Protein AF-A0A3M8PY92-F1 (afdb_monomer_lite)

Secondary structure (DSSP, 8-state):
-------HHHHHHHHHHHHHHHHHHHHS-TT-STTHHHHHHHHHHS---TTSHHHHTHHHHTT---TT-----B--TT-S--B--GGGPPPHHHHHHHHHHHHHHHHHHHHHHHTHHHHHHHHHHTT----HHHHHHHHHHHHHHTTSHHHHHHTTSSSHHHHHHHHHHHHHHTTT-HHHHHHHHHHHHHH-HHHHHHHHHHHHHHHHHHHHHHH-HHHHHHHHHHHHHHHHHHHHHHHHHHHT-GGG-HHHHHHHHHHHHHHHSTTTTSSS-GGGHHHHHHHHHHH--TT----HHHHHHHHHHHHHHHHHHHHH--HHHHHHHHHHHHHHHHHHHHSTTT--GGGTGGGHHHHHHHHHTTS-HHHHHHHHHHHHHHHHHHHHHTT-

Foldseek 3Di:
DPDQAWDPVLVVLLVLLLVLLLLCLFQPFAQLAVPLVPFLCCLQPNDDDPPQLSNVLNVLSVVDDRPPQHWFWADDPPDLFTAGEPSRGDDPSVSVSLSVSLCVLCVVLSCCSTRVVVVQVVCVVVVVDDDSVVLVLLNLLSSLLCLQQLNSVLSRDSGLLVSLLSLLLVCSNSPPPVVSNVVSLVVSCVSPVVLSVLSVVLSVLLVVLLVQLVVDPVSSVVVLVVLLVVLQVCQVVVLVVQCPPPPPDPVSNVVSVVLVVVVVVPPQPPPDDLVCLLVVQVQVLRPAGSSGNHLVVLSVVVVVVLVVLVVVLVVVSDSLLCSLNVSLSSSLSSVCSNRVRPRHNSSSSSSSSSNSSSVCVPDPSVVSNVSSSVSSVSSSVSSVVSND

pLDDT: mean 86.61, std 11.89, range [45.62, 98.31]

Organism: NCBI:txid1053647

Structure (mmCIF, N/CA/C/O backbone):
data_AF-A0A3M8PY92-F1
#
_entry.id   AF-A0A3M8PY92-F1
#
loop_
_atom_site.group_PDB
_atom_site.id
_atom_site.type_symbol
_atom_site.label_atom_id
_atom_site.label_alt_id
_atom_site.label_comp_id
_atom_site.label_asym_id
_atom_site.label_entity_id
_atom_site.label_seq_id
_atom_site.pdbx_PDB_ins_code
_atom_site.Cartn_x
_atom_site.Cartn_y
_atom_site.Cartn_z
_atom_site.occupancy
_atom_site.B_iso_or_equiv
_atom_site.auth_seq_id
_atom_site.auth_comp_id
_atom_site.auth_asym_id
_atom_site.auth_atom_id
_atom_site.pdbx_PDB_model_num
ATOM 1 N N . MET A 1 1 ? 11.539 -15.890 31.628 1.00 45.62 1 MET A N 1
ATOM 2 C CA . MET A 1 1 ? 11.883 -16.260 30.237 1.00 45.62 1 MET A CA 1
ATOM 3 C C . MET A 1 1 ? 10.603 -16.405 29.425 1.00 45.62 1 MET A C 1
ATOM 5 O O . MET A 1 1 ? 9.947 -17.436 29.485 1.00 45.62 1 MET A O 1
ATOM 9 N N . THR A 1 2 ? 10.186 -15.357 28.721 1.00 51.69 2 THR A N 1
ATOM 10 C CA . THR A 1 2 ? 9.092 -15.435 27.745 1.00 51.69 2 THR A CA 1
ATOM 11 C C . THR A 1 2 ? 9.644 -16.087 26.481 1.00 51.69 2 THR A C 1
ATOM 13 O O . THR A 1 2 ? 10.446 -15.493 25.770 1.00 51.69 2 THR A O 1
ATOM 16 N N . SER A 1 3 ? 9.276 -17.344 26.228 1.00 53.19 3 SER A N 1
ATOM 17 C CA . SER A 1 3 ? 9.712 -18.077 25.035 1.00 53.19 3 SER A CA 1
ATOM 18 C C . SER A 1 3 ? 9.376 -17.281 23.768 1.00 53.19 3 SER A C 1
ATOM 20 O O . SER A 1 3 ? 8.223 -16.856 23.622 1.00 53.19 3 SER A O 1
ATOM 22 N N . PHE A 1 4 ? 10.344 -17.127 22.858 1.00 66.50 4 PHE A N 1
ATOM 23 C CA . PHE A 1 4 ? 10.157 -16.640 21.487 1.00 66.50 4 PHE A CA 1
ATOM 24 C C . PHE A 1 4 ? 9.189 -17.567 20.734 1.00 66.50 4 PHE A C 1
ATOM 26 O O . PHE A 1 4 ? 9.592 -18.451 19.985 1.00 66.50 4 PHE A O 1
ATOM 33 N N . ARG A 1 5 ? 7.884 -17.426 20.979 1.00 82.12 5 ARG A N 1
ATOM 34 C CA . ARG A 1 5 ? 6.862 -18.208 20.280 1.00 82.12 5 ARG A CA 1
ATOM 35 C C . ARG A 1 5 ? 6.605 -17.575 18.927 1.00 82.12 5 ARG A C 1
ATOM 37 O O . ARG A 1 5 ? 6.079 -16.460 18.863 1.00 82.12 5 ARG A O 1
ATOM 44 N N . LEU A 1 6 ? 6.956 -18.324 17.888 1.00 89.69 6 LEU A N 1
ATOM 45 C CA . LEU A 1 6 ? 6.632 -18.024 16.501 1.00 89.69 6 LEU A CA 1
ATOM 46 C C . LEU A 1 6 ? 5.113 -17.951 16.323 1.00 89.69 6 LEU A C 1
ATOM 48 O O . LEU A 1 6 ? 4.362 -18.757 16.881 1.00 89.69 6 LEU A O 1
ATOM 52 N N . SER A 1 7 ? 4.651 -16.978 15.544 1.00 92.25 7 SER A N 1
ATOM 53 C CA . SER A 1 7 ? 3.248 -16.905 15.152 1.00 92.25 7 SER A CA 1
ATOM 54 C C . SER A 1 7 ? 2.943 -17.900 14.042 1.00 92.25 7 SER A C 1
ATOM 56 O O . SER A 1 7 ? 3.476 -17.770 12.946 1.00 92.25 7 SER A O 1
ATOM 58 N N . TYR A 1 8 ? 2.018 -18.830 14.284 1.00 94.06 8 TYR A N 1
ATOM 59 C CA . TYR A 1 8 ? 1.548 -19.757 13.251 1.00 94.06 8 TYR A CA 1
ATOM 60 C C . TYR A 1 8 ? 0.959 -19.025 12.033 1.00 94.06 8 TYR A C 1
ATOM 62 O O . TYR A 1 8 ? 1.361 -19.273 10.901 1.00 94.06 8 TYR A O 1
ATOM 70 N N . PHE A 1 9 ? 0.061 -18.059 12.264 1.00 95.44 9 PHE A N 1
ATOM 71 C CA . PHE A 1 9 ? -0.499 -17.244 11.180 1.00 95.44 9 PHE A CA 1
ATOM 72 C C . PHE A 1 9 ? 0.582 -16.403 10.489 1.00 95.44 9 PHE A C 1
ATOM 74 O O . PHE A 1 9 ? 0.592 -16.299 9.268 1.00 95.44 9 PHE A O 1
ATOM 81 N N . GLY A 1 10 ? 1.526 -15.851 11.261 1.00 95.62 10 GLY A N 1
ATOM 82 C CA . GLY A 1 10 ? 2.647 -15.099 10.702 1.00 95.62 10 GLY A CA 1
ATOM 83 C C . GLY A 1 10 ? 3.541 -15.940 9.787 1.00 95.62 10 GLY A C 1
ATOM 84 O O . GLY A 1 10 ? 3.936 -15.457 8.733 1.00 95.62 10 GLY A O 1
ATOM 85 N N . LEU A 1 11 ? 3.799 -17.203 10.141 1.00 96.69 11 LEU A N 1
ATOM 86 C CA . LEU A 1 11 ? 4.545 -18.140 9.298 1.00 96.69 11 LEU A CA 1
ATOM 87 C C . LEU A 1 11 ? 3.797 -18.464 8.000 1.00 96.69 11 LEU A C 1
ATOM 89 O O . LEU A 1 11 ? 4.408 -18.434 6.937 1.00 96.69 11 LEU A O 1
ATOM 93 N N . ILE A 1 12 ? 2.483 -18.715 8.065 1.00 97.50 12 ILE A N 1
ATOM 94 C CA . ILE A 1 12 ? 1.667 -18.949 6.860 1.00 97.50 12 ILE A CA 1
ATOM 95 C C . ILE A 1 12 ? 1.778 -17.762 5.903 1.00 97.50 12 ILE A C 1
ATOM 97 O O . ILE A 1 12 ? 2.044 -17.952 4.717 1.00 97.50 12 ILE A O 1
ATOM 101 N N . VAL A 1 13 ? 1.602 -16.541 6.416 1.00 97.00 13 VAL A N 1
ATOM 102 C CA . VAL A 1 13 ? 1.700 -15.327 5.600 1.00 97.00 13 VAL A CA 1
ATOM 103 C C . VAL A 1 13 ? 3.110 -15.152 5.043 1.00 97.00 13 VAL A C 1
ATOM 105 O O . VAL A 1 13 ? 3.241 -14.859 3.863 1.00 97.00 13 VAL A O 1
ATOM 108 N N . PHE A 1 14 ? 4.153 -15.379 5.845 1.00 97.00 14 PHE A N 1
ATOM 109 C CA . PHE A 1 14 ? 5.548 -15.291 5.409 1.00 97.00 14 PHE A CA 1
ATOM 110 C C . PHE A 1 14 ? 5.856 -16.227 4.234 1.00 97.00 14 PHE A C 1
ATOM 112 O O . PHE A 1 14 ? 6.341 -15.772 3.200 1.00 97.00 14 PHE A O 1
ATOM 119 N N . PHE A 1 15 ? 5.533 -17.518 4.357 1.00 97.50 15 PHE A N 1
ATOM 120 C CA . PHE A 1 15 ? 5.784 -18.479 3.281 1.00 97.50 15 PHE A CA 1
ATOM 121 C C . PHE A 1 15 ? 4.930 -18.187 2.048 1.00 97.50 15 PHE A C 1
ATOM 123 O O . PHE A 1 15 ? 5.428 -18.257 0.927 1.00 97.50 15 PHE A O 1
ATOM 130 N N . SER A 1 16 ? 3.669 -17.796 2.248 1.00 97.69 16 SER A N 1
ATOM 131 C CA . SER A 1 16 ? 2.787 -17.410 1.142 1.00 97.69 16 SER A CA 1
ATOM 132 C C . SER A 1 16 ? 3.323 -16.182 0.414 1.00 97.69 16 SER A C 1
ATOM 134 O O . SER A 1 16 ? 3.368 -16.177 -0.808 1.00 97.69 16 SER A O 1
ATOM 136 N N . PHE A 1 17 ? 3.785 -15.167 1.146 1.00 97.31 17 PHE A N 1
ATOM 137 C CA . PHE A 1 17 ? 4.398 -13.973 0.578 1.00 97.31 17 PHE A CA 1
ATOM 138 C C . PHE A 1 17 ? 5.639 -14.317 -0.250 1.00 97.31 17 PHE A C 1
ATOM 140 O O . PHE A 1 17 ? 5.729 -13.871 -1.385 1.00 97.31 17 PHE A O 1
ATOM 147 N N . ILE A 1 18 ? 6.551 -15.149 0.267 1.00 97.19 18 ILE A N 1
ATOM 148 C CA . ILE A 1 18 ? 7.757 -15.568 -0.467 1.00 97.19 18 ILE A CA 1
ATOM 149 C C . ILE A 1 18 ? 7.396 -16.270 -1.779 1.00 97.19 18 ILE A C 1
ATOM 151 O O . ILE A 1 18 ? 7.941 -15.926 -2.826 1.00 97.19 18 ILE A O 1
ATOM 155 N N . ILE A 1 19 ? 6.463 -17.225 -1.732 1.00 97.31 19 ILE A N 1
ATOM 156 C CA . ILE A 1 19 ? 6.033 -17.976 -2.918 1.00 97.31 19 ILE A CA 1
ATOM 157 C C . ILE A 1 19 ? 5.375 -17.039 -3.934 1.00 97.31 19 ILE A C 1
ATOM 159 O O . ILE A 1 19 ? 5.733 -17.054 -5.110 1.00 97.31 19 ILE A O 1
ATOM 163 N N . LEU A 1 20 ? 4.438 -16.197 -3.487 1.00 97.12 20 LEU A N 1
ATOM 164 C CA . LEU A 1 20 ? 3.750 -15.247 -4.358 1.00 97.12 20 LEU A CA 1
ATOM 165 C C . LEU A 1 20 ? 4.719 -14.221 -4.948 1.00 97.12 20 LEU A C 1
ATOM 167 O O . LEU A 1 20 ? 4.597 -13.903 -6.124 1.00 97.12 20 LEU A O 1
ATOM 171 N N . LEU A 1 21 ? 5.690 -13.731 -4.175 1.00 95.81 21 LEU A N 1
ATOM 172 C CA . LEU A 1 21 ? 6.702 -12.793 -4.650 1.00 95.81 21 LEU A CA 1
ATOM 173 C C . LEU A 1 21 ? 7.591 -13.428 -5.724 1.00 95.81 21 LEU A C 1
ATOM 175 O O . LEU A 1 21 ? 7.843 -12.802 -6.745 1.00 95.81 21 LEU A O 1
ATOM 179 N N . LEU A 1 22 ? 8.034 -14.671 -5.531 1.00 95.12 22 LEU A N 1
ATOM 180 C CA . LEU A 1 22 ? 8.860 -15.365 -6.519 1.00 95.12 22 LEU A CA 1
ATOM 181 C C . LEU A 1 22 ? 8.096 -15.595 -7.830 1.00 95.12 22 LEU A C 1
ATOM 183 O O . LEU A 1 22 ? 8.614 -15.296 -8.901 1.00 95.12 22 LEU A O 1
ATOM 187 N N . ILE A 1 23 ? 6.842 -16.051 -7.751 1.00 95.44 23 ILE A N 1
ATOM 188 C CA . ILE A 1 23 ? 5.982 -16.209 -8.934 1.00 95.44 23 ILE A CA 1
ATOM 189 C C . ILE A 1 23 ? 5.737 -14.852 -9.609 1.00 95.44 23 ILE A C 1
ATOM 191 O O . ILE A 1 23 ? 5.757 -14.758 -10.836 1.00 95.44 23 ILE A O 1
ATOM 195 N N . SER A 1 24 ? 5.540 -13.789 -8.825 1.00 93.12 24 SER A N 1
ATOM 196 C CA . SER A 1 24 ? 5.271 -12.455 -9.360 1.00 93.12 24 SER A CA 1
ATOM 197 C C . SER A 1 24 ? 6.440 -11.900 -10.169 1.00 93.12 24 SER A C 1
ATOM 199 O O . SER A 1 24 ? 6.204 -11.289 -11.205 1.00 93.12 24 SER A O 1
ATOM 201 N N . ARG A 1 25 ? 7.689 -12.165 -9.758 1.00 90.94 25 ARG A N 1
ATOM 202 C CA . ARG A 1 25 ? 8.889 -11.778 -10.521 1.00 90.94 25 ARG A CA 1
ATOM 203 C C . ARG A 1 25 ? 8.971 -12.448 -11.886 1.00 90.94 25 ARG A C 1
ATOM 205 O O . ARG A 1 25 ? 9.387 -11.818 -12.844 1.00 90.94 25 ARG A O 1
ATOM 212 N N . VAL A 1 26 ? 8.540 -13.702 -11.981 1.00 91.31 26 VAL A N 1
ATOM 213 C CA . VAL A 1 26 ? 8.539 -14.435 -13.254 1.00 91.31 26 VAL A CA 1
ATOM 214 C C . VAL A 1 26 ? 7.429 -13.935 -14.182 1.00 91.31 26 VAL A C 1
ATOM 216 O O . VAL A 1 26 ? 7.607 -13.877 -15.397 1.00 91.31 26 VAL A O 1
ATOM 219 N N . LEU A 1 27 ? 6.256 -13.610 -13.628 1.00 91.69 27 LEU A N 1
ATOM 220 C CA . LEU A 1 27 ? 5.063 -13.335 -14.429 1.00 91.69 27 LEU A CA 1
ATOM 221 C C . LEU A 1 27 ? 4.854 -11.863 -14.770 1.00 91.69 27 LEU A C 1
ATOM 223 O O . LEU A 1 27 ? 4.317 -11.585 -15.847 1.00 91.69 27 LEU A O 1
ATOM 227 N N . PHE A 1 28 ? 5.231 -10.929 -13.895 1.00 90.81 28 PHE A N 1
ATOM 228 C CA . PHE A 1 28 ? 5.052 -9.508 -14.177 1.00 90.81 28 PHE A CA 1
ATOM 229 C C . PHE A 1 28 ? 5.907 -9.072 -15.372 1.00 90.81 28 PHE A C 1
ATOM 231 O O . PHE A 1 28 ? 7.023 -9.561 -15.536 1.00 90.81 28 PHE A O 1
ATOM 238 N N . PRO A 1 29 ? 5.372 -8.200 -16.245 1.00 87.19 29 PRO A N 1
ATOM 239 C CA . PRO A 1 29 ? 6.117 -7.724 -17.398 1.00 87.19 29 PRO A CA 1
ATOM 240 C C . PRO A 1 29 ? 7.288 -6.858 -16.923 1.00 87.19 29 PRO A C 1
ATOM 242 O O . PRO A 1 29 ? 7.084 -5.809 -16.308 1.00 87.19 29 PRO A O 1
ATOM 245 N N . PHE A 1 30 ? 8.509 -7.319 -17.191 1.00 85.12 30 PHE A N 1
ATOM 246 C CA . PHE A 1 30 ? 9.726 -6.571 -16.886 1.00 85.12 30 PHE A CA 1
ATOM 247 C C . PHE A 1 30 ? 9.728 -5.244 -17.624 1.00 85.12 30 PHE A C 1
ATOM 249 O O . PHE A 1 30 ? 9.292 -5.219 -18.763 1.00 85.12 30 PHE A O 1
ATOM 256 N N . ALA A 1 31 ? 10.243 -4.172 -17.027 1.00 80.62 31 ALA A N 1
ATOM 257 C CA . ALA A 1 31 ? 10.365 -2.853 -17.650 1.00 80.62 31 ALA A CA 1
ATOM 258 C C . ALA A 1 31 ? 9.065 -2.159 -18.114 1.00 80.62 31 ALA A C 1
ATOM 260 O O . ALA A 1 31 ? 9.106 -1.001 -18.524 1.00 80.62 31 ALA A O 1
ATOM 261 N N . ASP A 1 32 ? 7.898 -2.791 -17.968 1.00 80.00 32 ASP A N 1
ATOM 262 C CA . ASP A 1 32 ? 6.587 -2.131 -18.027 1.00 80.00 32 ASP A CA 1
ATOM 263 C C . ASP A 1 32 ? 6.194 -1.653 -16.620 1.00 80.00 32 ASP A C 1
ATOM 265 O O . ASP A 1 32 ? 5.142 -1.972 -16.064 1.00 80.00 32 ASP A O 1
ATOM 269 N N . GLU A 1 33 ? 7.109 -0.931 -15.981 1.00 81.44 33 GLU A N 1
ATOM 270 C CA . GLU A 1 33 ? 6.922 -0.361 -14.651 1.00 81.44 33 GLU A CA 1
ATOM 271 C C . GLU A 1 33 ? 6.684 1.146 -14.756 1.00 81.44 33 GLU A C 1
ATOM 273 O O . GLU A 1 33 ? 7.192 1.791 -15.679 1.00 81.44 33 GLU A O 1
ATOM 278 N N . PRO A 1 34 ? 5.902 1.747 -13.839 1.00 73.06 34 PRO A N 1
ATOM 279 C CA . PRO A 1 34 ? 5.572 3.162 -13.932 1.00 73.06 34 PRO A CA 1
ATOM 280 C C . PRO A 1 34 ? 6.832 4.031 -13.931 1.00 73.06 34 PRO A C 1
ATOM 282 O O . PRO A 1 34 ? 7.533 4.078 -12.925 1.00 73.06 34 PRO A O 1
ATOM 285 N N . ASP A 1 35 ? 7.056 4.760 -15.024 1.00 66.31 35 ASP A N 1
ATOM 286 C CA . ASP A 1 35 ? 8.213 5.633 -15.270 1.00 66.31 35 ASP A CA 1
ATOM 287 C C . ASP A 1 35 ? 9.575 4.905 -15.272 1.00 66.31 35 ASP A C 1
ATOM 289 O O . ASP A 1 35 ? 10.578 5.479 -14.846 1.00 66.31 35 ASP A O 1
ATOM 293 N N . TRP A 1 36 ? 9.627 3.657 -15.761 1.00 79.44 36 TRP A N 1
ATOM 294 C CA . TRP A 1 36 ? 10.853 2.842 -15.860 1.00 79.44 36 TRP A CA 1
ATOM 295 C C . TRP A 1 36 ? 12.076 3.627 -16.360 1.00 79.44 36 TRP A C 1
ATOM 297 O O . TRP A 1 36 ? 13.098 3.676 -15.679 1.00 79.44 36 TRP A O 1
ATOM 307 N N . ILE A 1 37 ? 11.930 4.323 -17.495 1.00 77.75 37 ILE A N 1
ATOM 308 C CA . ILE A 1 37 ? 13.004 5.087 -18.156 1.00 77.75 37 ILE A CA 1
ATOM 309 C C . ILE A 1 37 ? 13.586 6.175 -17.241 1.00 77.75 37 ILE A C 1
ATOM 311 O O . ILE A 1 37 ? 14.770 6.477 -17.322 1.00 77.75 37 ILE A O 1
ATOM 315 N N . ALA A 1 38 ? 12.774 6.761 -16.360 1.00 76.44 38 ALA A N 1
ATOM 316 C CA . ALA A 1 38 ? 13.228 7.803 -15.444 1.00 76.44 38 ALA A CA 1
ATOM 317 C C . ALA A 1 38 ? 13.755 7.235 -14.117 1.00 76.44 38 ALA A C 1
ATOM 319 O O . ALA A 1 38 ? 14.669 7.800 -13.527 1.00 76.44 38 ALA A O 1
ATOM 320 N N . ARG A 1 39 ? 13.171 6.140 -13.618 1.00 79.94 39 ARG A N 1
ATOM 321 C CA . ARG A 1 39 ? 13.396 5.656 -12.245 1.00 79.94 39 ARG A CA 1
ATOM 322 C C . ARG A 1 39 ? 14.474 4.602 -12.128 1.00 79.94 39 ARG A C 1
ATOM 324 O O . ARG A 1 39 ? 15.257 4.636 -11.184 1.00 79.94 39 ARG A O 1
ATOM 331 N N . ALA A 1 40 ? 14.512 3.673 -13.072 1.00 83.12 40 ALA A N 1
ATOM 332 C CA . ALA A 1 40 ? 15.460 2.579 -13.018 1.00 83.12 40 ALA A CA 1
ATOM 333 C C . ALA A 1 40 ? 16.919 3.094 -13.088 1.00 83.12 40 ALA A C 1
ATOM 335 O O . ALA A 1 40 ? 17.733 2.656 -12.272 1.00 83.12 40 ALA A O 1
ATOM 336 N N . PRO A 1 41 ? 17.247 4.115 -13.915 1.00 83.69 41 PRO A N 1
ATOM 337 C CA . PRO A 1 41 ? 18.565 4.751 -13.883 1.00 83.69 41 PRO A CA 1
ATOM 338 C C . PRO A 1 41 ? 18.893 5.465 -12.567 1.00 83.69 41 PRO A C 1
ATOM 340 O O . PRO A 1 41 ? 20.046 5.445 -12.155 1.00 83.69 41 PRO A O 1
ATOM 343 N N . LEU A 1 42 ? 17.913 6.069 -11.880 1.00 84.00 42 LEU A N 1
ATOM 344 C CA . LEU A 1 42 ? 18.145 6.695 -10.568 1.00 84.00 42 LEU A CA 1
ATOM 345 C C . LEU A 1 42 ? 18.533 5.652 -9.513 1.00 84.00 42 LEU A C 1
ATOM 347 O O . LEU A 1 42 ? 19.428 5.884 -8.709 1.00 84.00 42 LEU A O 1
ATOM 351 N N . VAL A 1 43 ? 17.921 4.466 -9.553 1.00 85.62 43 VAL A N 1
ATOM 352 C CA . VAL A 1 43 ? 18.303 3.366 -8.657 1.00 85.62 43 VAL A CA 1
ATOM 353 C C . VAL A 1 43 ? 19.703 2.838 -8.968 1.00 85.62 43 VAL A C 1
ATOM 355 O O . VAL A 1 43 ? 20.449 2.556 -8.036 1.00 85.62 43 VAL A O 1
ATOM 358 N N . LEU A 1 44 ? 20.071 2.706 -10.245 1.00 84.19 44 LEU A N 1
ATOM 359 C CA . LEU A 1 44 ? 21.377 2.159 -10.626 1.00 84.19 44 LEU A CA 1
ATOM 360 C C . LEU A 1 44 ? 22.535 3.144 -10.469 1.00 84.19 44 LEU A C 1
ATOM 362 O O . LEU A 1 44 ? 23.591 2.786 -9.959 1.00 84.19 44 LEU A O 1
ATOM 366 N N . PHE A 1 45 ? 22.346 4.370 -10.946 1.00 82.25 45 PHE A N 1
ATOM 367 C CA . PHE A 1 45 ? 23.419 5.347 -11.131 1.00 82.25 45 PHE A CA 1
ATOM 368 C C . PHE A 1 45 ? 23.277 6.571 -10.224 1.00 82.25 45 PHE A C 1
ATOM 370 O O . PHE A 1 45 ? 24.139 7.446 -10.244 1.00 82.25 45 PHE A O 1
ATOM 377 N N . GLY A 1 46 ? 22.184 6.665 -9.463 1.00 81.25 46 GLY A N 1
ATOM 378 C CA . GLY A 1 46 ? 21.967 7.746 -8.511 1.00 81.25 46 GLY A CA 1
ATOM 379 C C . GLY A 1 46 ? 22.814 7.604 -7.249 1.00 81.25 46 GLY A C 1
ATOM 380 O O . GLY A 1 46 ? 23.233 6.512 -6.857 1.00 81.25 46 GLY A O 1
ATOM 381 N N . ASP A 1 47 ? 23.033 8.736 -6.585 1.00 82.12 47 ASP A N 1
ATOM 382 C CA . ASP A 1 47 ? 23.705 8.778 -5.293 1.00 82.12 47 ASP A CA 1
ATOM 383 C C . ASP A 1 47 ? 22.744 8.351 -4.182 1.00 82.12 47 ASP A C 1
ATOM 385 O O . ASP A 1 47 ? 21.820 9.073 -3.803 1.00 82.12 47 ASP A O 1
ATOM 389 N N . HIS A 1 48 ? 23.000 7.174 -3.617 1.00 85.69 48 HIS A N 1
ATOM 390 C CA . HIS A 1 48 ? 22.206 6.625 -2.523 1.00 85.69 48 HIS A CA 1
ATOM 391 C C . HIS A 1 48 ? 22.847 6.902 -1.169 1.00 85.69 48 HIS A C 1
ATOM 393 O O . HIS A 1 48 ? 24.060 6.802 -0.983 1.00 85.69 48 HIS A O 1
ATOM 399 N N . SER A 1 49 ? 22.011 7.185 -0.173 1.00 85.12 49 SER A N 1
ATOM 400 C CA . SER A 1 49 ? 22.470 7.282 1.213 1.00 85.12 49 SER A CA 1
ATOM 401 C C . SER A 1 49 ? 22.987 5.931 1.732 1.00 85.12 49 SER A C 1
ATOM 403 O O . SER A 1 49 ? 22.476 4.880 1.357 1.00 85.12 49 SER A O 1
ATOM 405 N N . LEU A 1 50 ? 23.960 5.943 2.652 1.00 83.88 50 LEU A N 1
ATOM 406 C CA . LEU A 1 50 ? 24.614 4.722 3.168 1.00 83.88 50 LEU A CA 1
ATOM 407 C C . LEU A 1 50 ? 23.650 3.680 3.763 1.00 83.88 50 LEU A C 1
ATOM 409 O O . LEU A 1 50 ? 23.960 2.493 3.814 1.00 83.88 50 LEU A O 1
ATOM 413 N N . TRP A 1 51 ? 22.502 4.131 4.263 1.00 82.50 51 TRP A N 1
ATOM 414 C CA . TRP A 1 51 ? 21.480 3.288 4.884 1.00 82.50 51 TRP A CA 1
ATOM 415 C C . TRP A 1 51 ? 20.410 2.814 3.889 1.00 82.50 51 TRP A C 1
ATOM 417 O O . TRP A 1 51 ? 19.549 2.016 4.259 1.00 82.50 51 TRP A O 1
ATOM 427 N N . SER A 1 52 ? 20.454 3.294 2.643 1.00 87.50 52 SER A N 1
ATOM 428 C CA . SER A 1 52 ? 19.563 2.861 1.573 1.00 87.50 52 SER A CA 1
ATOM 429 C C . SER A 1 52 ? 19.895 1.425 1.149 1.00 87.50 52 SER A C 1
ATOM 431 O O . SER A 1 52 ? 21.072 1.093 0.965 1.00 87.50 52 SER A O 1
ATOM 433 N N . PRO A 1 53 ? 18.888 0.564 0.920 1.00 87.50 53 PRO A N 1
ATOM 434 C CA . PRO A 1 53 ? 19.112 -0.771 0.368 1.00 87.50 53 PRO A CA 1
ATOM 435 C C . PRO A 1 53 ? 19.825 -0.717 -0.993 1.00 87.50 53 PRO A C 1
ATOM 437 O O . PRO A 1 53 ? 20.636 -1.589 -1.287 1.00 87.50 53 PRO A O 1
ATOM 440 N N . TYR A 1 54 ? 19.594 0.325 -1.794 1.00 89.06 54 TYR A N 1
ATOM 441 C CA . TYR A 1 54 ? 20.220 0.477 -3.110 1.00 89.06 54 TYR A CA 1
ATOM 442 C C . TYR A 1 54 ? 21.716 0.792 -3.015 1.00 89.06 54 TYR A C 1
ATOM 444 O O . TYR A 1 54 ? 22.488 0.338 -3.852 1.00 89.06 54 TYR A O 1
ATOM 452 N N . TYR A 1 55 ? 22.156 1.454 -1.939 1.00 88.50 55 TYR A N 1
ATOM 453 C CA . TYR A 1 55 ? 23.583 1.618 -1.660 1.00 88.50 55 TYR A CA 1
ATOM 454 C C . TYR A 1 55 ? 24.241 0.274 -1.316 1.00 88.50 55 TYR A C 1
ATOM 456 O O . TYR A 1 55 ? 25.271 -0.087 -1.887 1.00 88.50 55 TYR A O 1
ATOM 464 N N . ILE A 1 56 ? 23.612 -0.501 -0.423 1.00 87.56 56 ILE A N 1
ATOM 465 C CA . ILE A 1 56 ? 24.116 -1.803 0.051 1.00 87.56 56 ILE A CA 1
ATOM 466 C C . ILE A 1 56 ? 24.225 -2.813 -1.101 1.00 87.56 56 ILE A C 1
ATOM 468 O O . ILE A 1 56 ? 25.189 -3.575 -1.167 1.00 87.56 56 ILE A O 1
ATOM 472 N N . PHE A 1 57 ? 23.250 -2.812 -2.013 1.00 88.06 57 PHE A N 1
ATOM 473 C CA . PHE A 1 57 ? 23.191 -3.732 -3.151 1.00 88.06 57 PHE A CA 1
ATOM 474 C C . PHE A 1 57 ? 23.733 -3.148 -4.463 1.00 88.06 57 PHE A C 1
ATOM 476 O O . PHE A 1 57 ? 23.624 -3.812 -5.490 1.00 88.06 57 PHE A O 1
ATOM 483 N N . SER A 1 58 ? 24.350 -1.963 -4.448 1.00 86.94 58 SER A N 1
ATOM 484 C CA . SER A 1 58 ? 24.852 -1.256 -5.643 1.00 86.94 58 SER A CA 1
ATOM 485 C C . SER A 1 58 ? 25.663 -2.147 -6.593 1.00 86.94 58 SER A C 1
ATOM 487 O O . SER A 1 58 ? 25.384 -2.194 -7.786 1.00 86.94 58 SER A O 1
ATOM 489 N N . ASN A 1 59 ? 26.597 -2.944 -6.064 1.00 86.06 59 ASN A N 1
ATOM 490 C CA . ASN A 1 59 ? 27.411 -3.865 -6.868 1.00 86.06 59 ASN A CA 1
ATOM 491 C C . ASN A 1 59 ? 26.587 -4.913 -7.634 1.00 86.06 59 ASN A C 1
ATOM 493 O O . ASN A 1 59 ? 26.945 -5.262 -8.754 1.00 86.06 59 ASN A O 1
ATOM 497 N N . PHE A 1 60 ? 25.505 -5.416 -7.035 1.00 85.19 60 PHE A N 1
ATOM 498 C CA . PHE A 1 60 ? 24.606 -6.380 -7.677 1.00 85.19 60 PHE A CA 1
ATOM 499 C C . PHE A 1 60 ? 23.654 -5.677 -8.645 1.00 85.19 60 PHE A C 1
ATOM 501 O O . PHE A 1 60 ? 23.399 -6.169 -9.735 1.00 85.19 60 PHE A O 1
ATOM 508 N N . LEU A 1 61 ? 23.148 -4.501 -8.271 1.00 85.88 61 LEU A N 1
ATOM 509 C CA . LEU A 1 61 ? 22.247 -3.712 -9.109 1.00 85.88 61 LEU A CA 1
ATOM 510 C C . LEU A 1 61 ? 22.920 -3.271 -10.415 1.00 85.88 61 LEU A C 1
ATOM 512 O O . LEU A 1 61 ? 22.287 -3.320 -11.463 1.00 85.88 61 LEU A O 1
ATOM 516 N N . ASN A 1 62 ? 24.215 -2.950 -10.382 1.00 83.00 62 ASN A N 1
ATOM 517 C CA . ASN A 1 62 ? 24.997 -2.589 -11.571 1.00 83.00 62 ASN A CA 1
ATOM 518 C C . ASN A 1 62 ? 25.122 -3.715 -12.615 1.00 83.00 62 ASN A C 1
ATOM 520 O O . ASN A 1 62 ? 25.610 -3.466 -13.714 1.00 83.00 62 ASN A O 1
ATOM 524 N N . GLN A 1 63 ? 24.703 -4.943 -12.293 1.00 83.31 63 GLN A N 1
ATOM 525 C CA . GLN A 1 63 ? 24.661 -6.067 -13.233 1.00 83.31 63 GLN A CA 1
ATOM 526 C C . GLN A 1 63 ? 23.360 -6.108 -14.055 1.00 83.31 63 GLN A C 1
ATOM 528 O O . GLN A 1 63 ? 23.276 -6.865 -15.019 1.00 83.31 63 GLN A O 1
ATOM 533 N N . LEU A 1 64 ? 22.344 -5.313 -13.694 1.00 82.25 64 LEU A N 1
ATOM 534 C CA . LEU A 1 64 ? 21.053 -5.280 -14.387 1.00 82.25 64 LEU A CA 1
ATOM 535 C C . LEU A 1 64 ? 21.168 -4.575 -15.751 1.00 82.25 64 LEU A C 1
ATOM 537 O O . LEU A 1 64 ? 21.723 -3.480 -15.848 1.00 82.25 64 LEU A O 1
ATOM 541 N N . ASN A 1 65 ? 20.585 -5.161 -16.803 1.00 76.44 65 ASN A N 1
ATOM 542 C CA . ASN A 1 65 ? 20.631 -4.598 -18.154 1.00 76.44 65 ASN A CA 1
ATOM 543 C C . ASN A 1 65 ? 19.375 -3.764 -18.467 1.00 76.44 65 ASN A C 1
ATOM 545 O O . ASN A 1 65 ? 18.332 -4.280 -18.878 1.00 76.44 65 ASN A O 1
ATOM 549 N N . ILE A 1 66 ? 19.476 -2.448 -18.271 1.00 73.12 66 ILE A N 1
ATOM 550 C CA . ILE A 1 66 ? 18.331 -1.523 -18.372 1.00 73.12 66 ILE A CA 1
ATOM 551 C C . ILE A 1 66 ? 18.195 -0.881 -19.759 1.00 73.12 66 ILE A C 1
ATOM 553 O O . ILE A 1 66 ? 17.088 -0.560 -20.184 1.00 73.12 66 ILE A O 1
ATOM 557 N N . GLU A 1 67 ? 19.294 -0.713 -20.498 1.00 61.94 67 GLU A N 1
ATOM 558 C CA . GLU A 1 67 ? 19.306 0.091 -21.732 1.00 61.94 67 GLU A CA 1
ATOM 559 C C . GLU A 1 67 ? 18.541 -0.559 -22.899 1.00 61.94 67 GLU A C 1
ATOM 561 O O . GLU A 1 67 ? 18.016 0.147 -23.757 1.00 61.94 67 GLU A O 1
ATOM 566 N N . ASN A 1 68 ? 18.411 -1.890 -22.903 1.00 58.81 68 ASN A N 1
ATOM 567 C CA . ASN A 1 68 ? 17.733 -2.641 -23.971 1.00 58.81 68 ASN A CA 1
ATOM 568 C C . ASN A 1 68 ? 16.353 -3.193 -23.575 1.00 58.81 68 ASN A C 1
ATOM 570 O O . ASN A 1 68 ? 15.675 -3.804 -24.403 1.00 58.81 68 ASN A O 1
ATOM 574 N N . SER A 1 69 ? 15.926 -3.011 -22.326 1.00 62.72 69 SER A N 1
ATOM 575 C CA . SER A 1 69 ? 14.689 -3.581 -21.796 1.00 62.72 69 SER A CA 1
ATOM 576 C C . SER A 1 69 ? 13.588 -2.525 -21.773 1.00 62.72 69 SER A C 1
ATOM 578 O O . SER A 1 69 ? 13.285 -1.943 -20.742 1.00 62.72 69 SER A O 1
ATOM 580 N N . VAL A 1 70 ? 12.968 -2.251 -22.924 1.00 70.12 70 VAL A N 1
ATOM 581 C CA . VAL A 1 70 ? 11.677 -1.546 -22.954 1.00 70.12 70 VAL A CA 1
ATOM 582 C C . VAL A 1 70 ? 10.602 -2.559 -23.312 1.00 70.12 70 VAL A C 1
ATOM 584 O O . VAL A 1 70 ? 10.502 -3.013 -24.450 1.00 70.12 70 VAL A O 1
ATOM 587 N N . CYS A 1 71 ? 9.799 -2.928 -22.321 1.00 78.88 71 CYS A N 1
ATOM 588 C CA . CYS A 1 71 ? 8.617 -3.744 -22.536 1.00 78.88 71 CYS A CA 1
ATOM 589 C C . CYS A 1 71 ? 7.419 -2.841 -22.807 1.00 78.88 71 CYS A C 1
ATOM 591 O O . CYS A 1 71 ? 7.146 -1.902 -22.061 1.00 78.88 71 CYS A O 1
ATOM 593 N N . GLN A 1 72 ? 6.689 -3.146 -23.874 1.00 78.19 72 GLN A N 1
ATOM 594 C CA . GLN A 1 72 ? 5.437 -2.480 -24.205 1.00 78.19 72 GLN A CA 1
ATOM 595 C C . GLN A 1 72 ? 4.388 -3.548 -24.497 1.00 78.19 72 GLN A C 1
ATOM 597 O O . GLN A 1 72 ? 4.216 -3.933 -25.654 1.00 78.19 72 GLN A O 1
ATOM 602 N N . PRO A 1 73 ? 3.701 -4.071 -23.467 1.00 80.94 73 PRO A N 1
ATOM 603 C CA . PRO A 1 73 ? 2.528 -4.890 -23.695 1.00 80.94 73 PRO A CA 1
ATOM 604 C C . PRO A 1 73 ? 1.527 -4.120 -24.553 1.00 80.94 73 PRO A C 1
ATOM 606 O O . PRO A 1 73 ? 1.321 -2.917 -24.378 1.00 80.94 73 PRO A O 1
ATOM 609 N N . VAL A 1 74 ? 0.906 -4.811 -25.499 1.00 79.81 74 VAL A N 1
ATOM 610 C CA . VAL A 1 74 ? -0.037 -4.189 -26.424 1.00 79.81 74 VAL A CA 1
ATOM 611 C C . VAL A 1 74 ? -1.441 -4.388 -25.873 1.00 79.81 74 VAL A C 1
ATOM 613 O O . VAL A 1 74 ? -1.974 -5.497 -25.866 1.00 79.81 74 VAL A O 1
ATOM 616 N N . ALA A 1 75 ? -2.054 -3.307 -25.393 1.00 80.12 75 ALA A N 1
ATOM 617 C CA . ALA A 1 75 ? -3.444 -3.303 -24.955 1.00 80.12 75 ALA A CA 1
ATOM 618 C C . ALA A 1 75 ? -4.145 -2.013 -25.397 1.00 80.12 75 ALA A C 1
ATOM 620 O O . ALA A 1 75 ? -3.697 -0.899 -25.128 1.00 80.12 75 ALA A O 1
ATOM 621 N N . GLY A 1 76 ? -5.289 -2.157 -26.064 1.00 69.19 76 GLY A N 1
ATOM 622 C CA . GLY A 1 76 ? -6.152 -1.026 -26.381 1.00 69.19 76 GLY A CA 1
ATOM 623 C C . GLY A 1 76 ? -6.878 -0.504 -25.137 1.00 69.19 76 GLY A C 1
ATOM 624 O O . GLY A 1 76 ? -7.159 -1.235 -24.181 1.00 69.19 76 GLY A O 1
ATOM 625 N N . ALA A 1 77 ? -7.292 0.765 -25.161 1.00 67.06 77 ALA A N 1
ATOM 626 C CA . ALA A 1 77 ? -8.068 1.356 -24.064 1.00 67.06 77 ALA A CA 1
ATOM 627 C C . ALA A 1 77 ? -9.356 0.559 -23.755 1.00 67.06 77 ALA A C 1
ATOM 629 O O . ALA A 1 77 ? -9.701 0.365 -22.587 1.00 67.06 77 ALA A O 1
ATOM 630 N N . LEU A 1 78 ? -10.005 0.007 -24.787 1.00 71.69 78 LEU A N 1
ATOM 631 C CA . LEU A 1 78 ? -11.217 -0.816 -24.681 1.00 71.69 78 LEU A CA 1
ATOM 632 C C . LEU A 1 78 ? -10.959 -2.330 -24.754 1.00 71.69 78 LEU A C 1
ATOM 634 O O . LEU A 1 78 ? -11.909 -3.103 -24.647 1.00 71.69 78 LEU A O 1
ATOM 638 N N . SER A 1 79 ? -9.710 -2.782 -24.927 1.00 77.06 79 SER A N 1
ATOM 639 C CA . SER A 1 79 ? -9.435 -4.219 -24.970 1.00 77.06 79 SER A CA 1
ATOM 640 C C . SER A 1 79 ? -9.530 -4.823 -23.567 1.00 77.06 79 SER A C 1
ATOM 642 O O . SER A 1 79 ? -9.064 -4.244 -22.578 1.00 77.06 79 SER A O 1
ATOM 644 N N . PHE A 1 80 ? -10.157 -5.998 -23.489 1.00 77.81 80 PHE A N 1
ATOM 645 C CA . PHE A 1 80 ? -10.139 -6.866 -22.305 1.00 77.81 80 PHE A CA 1
ATOM 646 C C . PHE A 1 80 ? -8.925 -7.804 -22.292 1.00 77.81 80 PHE A C 1
ATOM 648 O O . PHE A 1 80 ? -8.661 -8.462 -21.284 1.00 77.81 80 PHE A O 1
ATOM 655 N N . TRP A 1 81 ? -8.203 -7.859 -23.411 1.00 84.69 81 TRP A N 1
ATOM 656 C CA . TRP A 1 81 ? -7.005 -8.659 -23.603 1.00 84.69 81 TRP A CA 1
ATOM 657 C C . TRP A 1 81 ? -5.790 -7.758 -23.809 1.00 84.69 81 TRP A C 1
ATOM 659 O O . TRP A 1 81 ? -5.917 -6.682 -24.407 1.00 84.69 81 TRP A O 1
ATOM 669 N N . ALA A 1 82 ? -4.646 -8.203 -23.302 1.00 86.31 82 ALA A N 1
ATOM 670 C CA . ALA A 1 82 ? -3.338 -7.615 -23.548 1.00 86.31 82 ALA A CA 1
ATOM 671 C C . ALA A 1 82 ? -2.439 -8.687 -24.171 1.00 86.31 82 ALA A C 1
ATOM 673 O O . ALA A 1 82 ? -2.592 -9.864 -23.854 1.00 86.31 82 ALA A O 1
ATOM 674 N N . GLU A 1 83 ? -1.514 -8.281 -25.031 1.00 87.00 83 GLU A N 1
ATOM 675 C CA . GLU A 1 83 ? -0.477 -9.160 -25.571 1.00 87.00 83 GLU A CA 1
ATOM 676 C C . GLU A 1 83 ? 0.865 -8.788 -24.935 1.00 87.00 83 GLU A C 1
ATOM 678 O O . GLU A 1 83 ? 1.329 -7.651 -25.056 1.00 87.00 83 GLU A O 1
ATOM 683 N N . ILE A 1 84 ? 1.464 -9.728 -24.204 1.00 87.50 84 ILE A N 1
ATOM 684 C CA . ILE A 1 84 ? 2.761 -9.562 -23.545 1.00 87.50 84 ILE A CA 1
ATOM 685 C C . ILE A 1 84 ? 3.795 -10.344 -24.349 1.00 87.50 84 ILE A C 1
ATOM 687 O O . ILE A 1 84 ? 3.803 -11.575 -24.342 1.00 87.50 84 ILE A O 1
ATOM 691 N N . SER A 1 85 ? 4.701 -9.624 -25.008 1.00 84.31 85 SER A N 1
ATOM 692 C CA . SER A 1 85 ? 5.785 -10.232 -25.775 1.00 84.31 85 SER A CA 1
ATOM 693 C C . SER A 1 85 ? 6.761 -11.004 -24.880 1.00 84.31 85 SER A C 1
ATOM 695 O O . SER A 1 85 ? 6.940 -10.721 -23.690 1.00 84.31 85 SER A O 1
ATOM 697 N N . SER A 1 86 ? 7.479 -11.958 -25.472 1.00 82.06 86 SER A N 1
ATOM 698 C CA . SER A 1 86 ? 8.553 -12.684 -24.786 1.00 82.06 86 SER A CA 1
ATOM 699 C C . SER A 1 86 ? 9.724 -11.783 -24.378 1.00 82.06 86 SER A C 1
ATOM 701 O O . SER A 1 86 ? 10.481 -12.150 -23.493 1.00 82.06 86 SER A O 1
ATOM 703 N N . SER A 1 87 ? 9.870 -10.591 -24.969 1.00 81.94 87 SER A N 1
ATOM 704 C CA . SER A 1 87 ? 10.879 -9.603 -24.556 1.00 81.94 87 SER A CA 1
ATOM 705 C C . SER A 1 87 ? 10.597 -8.979 -23.182 1.00 81.94 87 SER A C 1
ATOM 707 O O . SER A 1 87 ? 11.475 -8.348 -22.608 1.00 81.94 87 SER A O 1
ATOM 709 N N . CYS A 1 88 ? 9.393 -9.172 -22.634 1.00 83.94 88 CYS A N 1
ATOM 710 C CA . CYS A 1 88 ? 8.974 -8.687 -21.319 1.00 83.94 88 CYS A CA 1
ATOM 711 C C . CYS A 1 88 ? 9.283 -9.666 -20.170 1.00 83.94 88 CYS A C 1
ATOM 713 O O . CYS A 1 88 ? 8.659 -9.592 -19.107 1.00 83.94 88 CYS A O 1
ATOM 715 N N . THR A 1 89 ? 10.161 -10.647 -20.388 1.00 85.00 89 THR A N 1
ATOM 716 C CA . THR A 1 89 ? 10.627 -11.573 -19.345 1.00 85.00 89 THR A CA 1
ATOM 717 C C . THR A 1 89 ? 12.012 -11.184 -18.858 1.00 85.00 89 THR A C 1
ATOM 719 O O . THR A 1 89 ? 12.907 -10.965 -19.670 1.00 85.00 89 THR A O 1
ATOM 722 N N . GLU A 1 90 ? 12.190 -11.170 -17.541 1.00 85.81 90 GLU A N 1
ATOM 723 C CA . GLU A 1 90 ? 13.493 -11.002 -16.891 1.00 85.81 90 GLU A CA 1
ATOM 724 C C . GLU A 1 90 ? 14.371 -12.242 -17.084 1.00 85.81 90 GLU A C 1
ATOM 726 O O . GLU A 1 90 ? 13.881 -13.377 -17.111 1.00 85.81 90 GLU A O 1
ATOM 731 N N . SER A 1 91 ? 15.684 -12.036 -17.158 1.00 88.62 91 SER A N 1
ATOM 732 C CA . SER A 1 91 ? 16.643 -13.130 -17.023 1.00 88.62 91 SER A CA 1
ATOM 733 C C . SER A 1 91 ? 16.664 -13.667 -15.585 1.00 88.62 91 SER A C 1
ATOM 735 O O . SER A 1 91 ? 16.289 -12.990 -14.627 1.00 88.62 91 SER A O 1
ATOM 737 N N . LEU A 1 92 ? 17.127 -14.907 -15.405 1.00 90.12 92 LEU A N 1
ATOM 738 C CA . LEU A 1 92 ? 17.166 -15.546 -14.085 1.00 90.12 92 LEU A CA 1
ATOM 739 C C . LEU A 1 92 ? 18.046 -14.780 -13.079 1.00 90.12 92 LEU A C 1
ATOM 741 O O . LEU A 1 92 ? 17.726 -14.743 -11.893 1.00 90.12 92 LEU A O 1
ATOM 745 N N . GLU A 1 93 ? 19.125 -14.153 -13.547 1.00 89.75 93 GLU A N 1
ATOM 746 C CA . GLU A 1 93 ? 20.005 -13.325 -12.718 1.00 89.75 93 GLU A CA 1
ATOM 747 C C . GLU A 1 93 ? 19.282 -12.069 -12.208 1.00 89.75 93 GLU A C 1
ATOM 749 O O . GLU A 1 93 ? 19.267 -11.817 -11.001 1.00 89.75 93 GLU A O 1
ATOM 754 N N . GLU A 1 94 ? 18.587 -11.349 -13.093 1.00 89.06 94 GLU A N 1
ATOM 755 C CA . GLU A 1 94 ? 17.789 -10.168 -12.739 1.00 89.06 94 GLU A CA 1
ATOM 756 C C . GLU A 1 94 ? 16.686 -10.522 -11.731 1.00 89.06 94 GLU A C 1
ATOM 758 O O . GLU A 1 94 ? 16.544 -9.845 -10.709 1.00 89.06 94 GLU A O 1
ATOM 763 N N . ILE A 1 95 ? 15.986 -11.644 -11.944 1.00 91.44 95 ILE A N 1
ATOM 764 C CA . ILE A 1 95 ? 14.961 -12.147 -11.017 1.00 91.44 95 ILE A CA 1
ATOM 765 C C . ILE A 1 95 ? 15.553 -12.354 -9.621 1.00 91.44 95 ILE A C 1
ATOM 767 O O . ILE A 1 95 ? 14.961 -11.919 -8.630 1.00 91.44 95 ILE A O 1
ATOM 771 N N . ILE A 1 96 ? 16.716 -13.008 -9.518 1.00 92.19 96 ILE A N 1
ATOM 772 C CA . ILE A 1 96 ? 17.359 -13.305 -8.231 1.00 92.19 96 ILE A CA 1
ATOM 773 C C . ILE A 1 96 ? 17.795 -12.020 -7.527 1.00 92.19 96 ILE A C 1
ATOM 775 O O . ILE A 1 96 ? 17.543 -11.877 -6.326 1.00 92.19 96 ILE A O 1
ATOM 779 N N . ILE A 1 97 ? 18.413 -11.080 -8.248 1.00 90.94 97 ILE A N 1
ATOM 780 C CA . ILE A 1 97 ? 18.865 -9.801 -7.687 1.00 90.94 97 ILE A CA 1
ATOM 781 C C . ILE A 1 97 ? 17.661 -9.022 -7.148 1.00 90.94 97 ILE A C 1
ATOM 783 O O . ILE A 1 97 ? 17.625 -8.665 -5.968 1.00 90.94 97 ILE A O 1
ATOM 787 N N . ARG A 1 98 ? 16.625 -8.825 -7.971 1.00 90.31 98 ARG A N 1
ATOM 788 C CA . ARG A 1 98 ? 15.423 -8.067 -7.592 1.00 90.31 98 ARG A CA 1
ATOM 789 C C . ARG A 1 98 ? 14.645 -8.731 -6.462 1.00 90.31 98 ARG A C 1
ATOM 791 O O . ARG A 1 98 ? 14.165 -8.045 -5.554 1.00 90.31 98 ARG A O 1
ATOM 798 N N . PHE A 1 99 ? 14.534 -10.058 -6.483 1.00 93.56 99 PHE A N 1
ATOM 799 C CA . PHE A 1 99 ? 13.924 -10.826 -5.400 1.00 93.56 99 PHE A CA 1
ATOM 800 C C . PHE A 1 99 ? 14.688 -10.631 -4.086 1.00 93.56 99 PHE A C 1
ATOM 802 O O . PHE A 1 99 ? 14.072 -10.359 -3.055 1.00 93.56 99 PHE A O 1
ATOM 809 N N . SER A 1 100 ? 16.021 -10.698 -4.129 1.00 92.75 100 SER A N 1
ATOM 810 C CA . SER A 1 100 ? 16.884 -10.533 -2.955 1.00 92.75 100 SER A CA 1
ATOM 811 C C . SER A 1 100 ? 16.780 -9.131 -2.359 1.00 92.75 100 SER A C 1
ATOM 813 O O . SER A 1 100 ? 16.593 -8.998 -1.149 1.00 92.75 100 SER A O 1
ATOM 815 N N . VAL A 1 101 ? 16.812 -8.091 -3.200 1.00 92.94 101 VAL A N 1
ATOM 816 C CA . VAL A 1 101 ? 16.619 -6.697 -2.767 1.00 92.94 101 VAL A CA 1
ATOM 817 C C . VAL A 1 101 ? 15.242 -6.527 -2.128 1.00 92.94 101 VAL A C 1
ATOM 819 O O . VAL A 1 101 ? 15.141 -6.031 -1.008 1.00 92.94 101 VAL A O 1
ATOM 822 N N . THR A 1 102 ? 14.181 -7.014 -2.776 1.00 94.38 102 THR A N 1
ATOM 823 C CA . THR A 1 102 ? 12.812 -6.914 -2.240 1.00 94.38 102 THR A CA 1
ATOM 824 C C . THR A 1 102 ? 12.676 -7.614 -0.889 1.00 94.38 102 THR A C 1
ATOM 826 O O . THR A 1 102 ? 12.094 -7.061 0.048 1.00 94.38 102 THR A O 1
ATOM 829 N N . LEU A 1 103 ? 13.240 -8.819 -0.763 1.00 94.75 103 LEU A N 1
ATOM 830 C CA . LEU A 1 103 ? 13.210 -9.593 0.472 1.00 94.75 103 LEU A CA 1
ATOM 831 C C . LEU A 1 103 ? 13.985 -8.893 1.590 1.00 94.75 103 LEU A C 1
ATOM 833 O O . LEU A 1 103 ? 13.500 -8.853 2.719 1.00 94.75 103 LEU A O 1
ATOM 837 N N . PHE A 1 104 ? 15.144 -8.309 1.283 1.00 94.44 104 PHE A N 1
ATOM 838 C CA . PHE A 1 104 ? 15.928 -7.538 2.243 1.00 94.44 104 PHE A CA 1
ATOM 839 C C . PHE A 1 104 ? 15.162 -6.312 2.743 1.00 94.44 104 PHE A C 1
ATOM 841 O O . PHE A 1 104 ? 15.062 -6.098 3.951 1.00 94.44 104 PHE A O 1
ATOM 848 N N . VAL A 1 105 ? 14.564 -5.548 1.826 1.00 94.56 105 VAL A N 1
ATOM 849 C CA . VAL A 1 105 ? 13.801 -4.342 2.160 1.00 94.56 105 VAL A CA 1
ATOM 850 C C . VAL A 1 105 ? 12.626 -4.666 3.084 1.00 94.56 105 VAL A C 1
ATOM 852 O O . VAL A 1 105 ? 12.409 -3.966 4.072 1.00 94.56 105 VAL A O 1
ATOM 855 N N . ILE A 1 106 ? 11.888 -5.747 2.818 1.00 95.69 106 ILE A N 1
ATOM 856 C CA . ILE A 1 106 ? 10.707 -6.115 3.612 1.00 95.69 106 ILE A CA 1
ATOM 857 C C . ILE A 1 106 ? 11.020 -6.976 4.846 1.00 95.69 106 ILE A C 1
ATOM 859 O O . ILE A 1 106 ? 10.144 -7.181 5.694 1.00 95.69 106 ILE A O 1
ATOM 863 N N . LEU A 1 107 ? 12.259 -7.457 4.989 1.00 95.44 107 LEU A N 1
ATOM 864 C CA . LEU A 1 107 ? 12.697 -8.329 6.081 1.00 95.44 107 LEU A CA 1
ATOM 865 C C . LEU A 1 107 ? 12.284 -7.817 7.473 1.00 95.44 107 LEU A C 1
ATOM 867 O O . LEU A 1 107 ? 11.781 -8.623 8.263 1.00 95.44 107 LEU A O 1
ATOM 871 N N . PRO A 1 108 ? 12.405 -6.513 7.801 1.00 95.50 108 PRO A N 1
ATOM 872 C CA . PRO A 1 108 ? 12.024 -6.035 9.124 1.00 95.50 108 PRO A CA 1
ATOM 873 C C . PRO A 1 108 ? 10.509 -6.146 9.385 1.00 95.50 108 PRO A C 1
ATOM 875 O O . PRO A 1 108 ? 10.102 -6.432 10.512 1.00 95.50 108 PRO A O 1
ATOM 878 N N . ILE A 1 109 ? 9.654 -6.006 8.361 1.00 96.62 109 ILE A N 1
ATOM 879 C CA . ILE A 1 109 ? 8.205 -6.256 8.479 1.00 96.62 109 ILE A CA 1
ATOM 880 C C . ILE A 1 109 ? 7.943 -7.751 8.695 1.00 96.62 109 ILE A C 1
ATOM 882 O O . ILE A 1 109 ? 7.182 -8.122 9.592 1.00 96.62 109 ILE A O 1
ATOM 886 N N . LEU A 1 110 ? 8.600 -8.623 7.922 1.00 96.62 110 LEU A N 1
ATOM 887 C CA . LEU A 1 110 ? 8.455 -10.077 8.059 1.00 96.62 110 LEU A CA 1
ATOM 888 C C . LEU A 1 110 ? 8.861 -10.556 9.460 1.00 96.62 110 LEU A C 1
ATOM 890 O O . LEU A 1 110 ? 8.164 -11.375 10.066 1.00 96.62 110 LEU A O 1
ATOM 894 N N . PHE A 1 111 ? 9.929 -9.985 10.021 1.00 96.38 111 PHE A N 1
ATOM 895 C CA . PHE A 1 111 ? 10.360 -10.265 11.387 1.00 96.38 111 PHE A CA 1
ATOM 896 C C . PHE A 1 111 ? 9.271 -9.913 12.413 1.00 96.38 111 PHE A C 1
ATOM 898 O O . PHE A 1 111 ? 8.957 -10.729 13.281 1.00 96.38 111 PHE A O 1
ATOM 905 N N . ILE A 1 112 ? 8.629 -8.747 12.288 1.00 96.62 112 ILE A N 1
ATOM 906 C CA . ILE A 1 112 ? 7.525 -8.331 13.172 1.00 96.62 112 ILE A CA 1
ATOM 907 C C . ILE A 1 112 ? 6.340 -9.303 13.081 1.00 96.62 112 ILE A C 1
ATOM 909 O O . ILE A 1 112 ? 5.751 -9.663 14.103 1.00 96.62 112 ILE A O 1
ATOM 913 N N . ILE A 1 113 ? 6.004 -9.763 11.874 1.00 96.62 113 ILE A N 1
ATOM 914 C CA . ILE A 1 113 ? 4.880 -10.676 11.627 1.00 96.62 113 ILE A CA 1
ATOM 915 C C . ILE A 1 113 ? 5.109 -12.043 12.296 1.00 96.62 113 ILE A C 1
ATOM 917 O O . ILE A 1 113 ? 4.209 -12.570 12.971 1.00 96.62 113 ILE A O 1
ATOM 921 N N . ILE A 1 114 ? 6.311 -12.607 12.139 1.00 96.75 114 ILE A N 1
ATOM 922 C CA . ILE A 1 114 ? 6.691 -13.915 12.691 1.00 96.75 114 ILE A CA 1
ATOM 923 C C . ILE A 1 114 ? 6.870 -13.830 14.211 1.00 96.75 114 ILE A C 1
ATOM 925 O O . ILE A 1 114 ? 6.281 -14.619 14.957 1.00 96.75 114 ILE A O 1
ATOM 929 N N . PHE A 1 115 ? 7.636 -12.844 14.683 1.00 95.88 115 PHE A N 1
ATOM 930 C CA . PHE A 1 115 ? 8.026 -12.675 16.084 1.00 95.88 115 PHE A CA 1
ATOM 931 C C . PHE A 1 115 ? 7.139 -11.665 16.827 1.00 95.88 115 PHE A C 1
ATOM 933 O O . PHE A 1 115 ? 7.596 -10.933 17.707 1.00 95.88 115 PHE A O 1
ATOM 940 N N . ARG A 1 116 ? 5.833 -11.659 16.537 1.00 94.56 116 ARG A N 1
ATOM 941 C CA . ARG A 1 116 ? 4.871 -10.681 17.079 1.00 94.56 116 ARG A CA 1
ATOM 942 C C . ARG A 1 116 ? 4.912 -10.508 18.599 1.00 94.56 116 ARG A C 1
ATOM 944 O O . ARG A 1 116 ? 4.811 -9.393 19.091 1.00 94.56 116 ARG A O 1
ATOM 951 N N . ASN A 1 117 ? 5.071 -11.592 19.366 1.00 92.94 117 ASN A N 1
ATOM 952 C CA . ASN A 1 117 ? 5.079 -11.513 20.831 1.00 92.94 117 ASN A CA 1
ATOM 953 C C . ASN A 1 117 ? 6.328 -10.790 21.348 1.00 92.94 117 ASN A C 1
ATOM 955 O O . ASN A 1 117 ? 6.241 -10.047 22.322 1.00 92.94 117 ASN A O 1
ATOM 959 N N . PHE A 1 118 ? 7.466 -11.002 20.683 1.00 93.50 118 PHE A N 1
ATOM 960 C CA . PHE A 1 118 ? 8.707 -10.302 20.984 1.00 93.50 118 PHE A CA 1
ATOM 961 C C . PHE A 1 118 ? 8.588 -8.820 20.624 1.00 93.50 118 PHE A C 1
ATOM 963 O O . PHE A 1 118 ? 8.890 -7.971 21.457 1.00 93.50 118 PHE A O 1
ATOM 970 N N . PHE A 1 119 ? 8.046 -8.508 19.442 1.00 94.94 119 PHE A N 1
ATOM 971 C CA . PHE A 1 119 ? 7.777 -7.128 19.038 1.00 94.94 119 PHE A CA 1
ATOM 972 C C . PHE A 1 119 ? 6.869 -6.399 20.043 1.00 94.94 119 PHE A C 1
ATOM 974 O O . PHE A 1 119 ? 7.231 -5.334 20.528 1.00 94.94 119 PHE A O 1
ATOM 981 N N . ILE A 1 120 ? 5.735 -6.995 20.433 1.00 94.75 120 ILE A N 1
ATOM 982 C CA . ILE A 1 120 ? 4.800 -6.402 21.409 1.00 94.75 120 ILE A CA 1
ATOM 983 C C . ILE A 1 120 ? 5.480 -6.157 22.762 1.00 94.75 120 ILE A C 1
ATOM 985 O O . ILE A 1 120 ? 5.254 -5.125 23.394 1.00 94.75 120 ILE A O 1
ATOM 989 N N . LEU A 1 121 ? 6.320 -7.092 23.215 1.00 93.00 121 LEU A N 1
ATOM 990 C CA . LEU A 1 121 ? 7.093 -6.927 24.444 1.00 93.00 121 LEU A CA 1
ATOM 991 C C . LEU A 1 121 ? 8.047 -5.734 24.333 1.00 93.00 121 LEU A C 1
ATOM 993 O O . LEU A 1 121 ? 8.063 -4.897 25.232 1.00 93.00 121 LEU A O 1
ATOM 997 N N . LEU A 1 122 ? 8.785 -5.624 23.226 1.00 93.69 122 LEU A N 1
ATOM 998 C CA . LEU A 1 122 ? 9.706 -4.516 22.976 1.00 93.69 122 LEU A CA 1
ATOM 999 C C . LEU A 1 122 ? 8.964 -3.173 22.935 1.00 93.69 122 LEU A C 1
ATOM 1001 O O . LEU A 1 122 ? 9.395 -2.218 23.572 1.00 93.69 122 LEU A O 1
ATOM 1005 N N . MET A 1 123 ? 7.802 -3.112 22.280 1.00 94.81 123 MET A N 1
ATOM 1006 C CA . MET A 1 123 ? 6.978 -1.898 22.235 1.00 94.81 123 MET A CA 1
ATOM 1007 C C . MET A 1 123 ? 6.527 -1.448 23.628 1.00 94.81 123 MET A C 1
ATOM 1009 O O . MET A 1 123 ? 6.583 -0.261 23.951 1.00 94.81 123 MET A O 1
ATOM 1013 N N . ASN A 1 124 ? 6.146 -2.396 24.485 1.00 90.12 124 ASN A N 1
ATOM 1014 C CA . ASN A 1 124 ? 5.759 -2.094 25.860 1.00 90.12 124 ASN A CA 1
ATOM 1015 C C . ASN A 1 124 ? 6.935 -1.573 26.705 1.00 90.12 124 ASN A C 1
ATOM 1017 O O . ASN A 1 124 ? 6.713 -0.718 27.563 1.00 90.12 124 ASN A O 1
ATOM 1021 N N . LEU A 1 125 ? 8.168 -2.033 26.450 1.00 93.00 125 LEU A N 1
ATOM 1022 C CA . LEU A 1 125 ? 9.376 -1.523 27.116 1.00 93.00 125 LEU A CA 1
ATOM 1023 C C . LEU A 1 125 ? 9.672 -0.062 26.744 1.00 93.00 125 LEU A C 1
ATOM 1025 O O . LEU A 1 125 ? 10.096 0.709 27.598 1.00 93.00 125 LEU A O 1
ATOM 1029 N N . VAL A 1 126 ? 9.385 0.340 25.503 1.00 92.75 126 VAL A N 1
ATOM 1030 C CA . VAL A 1 126 ? 9.589 1.716 25.001 1.00 92.75 126 VAL A CA 1
ATOM 1031 C C . VAL A 1 126 ? 8.382 2.627 25.313 1.00 92.75 126 VAL A C 1
ATOM 1033 O O . VAL A 1 126 ? 8.218 3.695 24.736 1.00 92.75 126 VAL A O 1
ATOM 1036 N N . ASN A 1 127 ? 7.507 2.232 26.247 1.00 91.81 127 ASN A N 1
ATOM 1037 C CA . ASN A 1 127 ? 6.285 2.959 26.629 1.00 91.81 127 ASN A CA 1
ATOM 1038 C C . ASN A 1 127 ? 5.263 3.190 25.493 1.00 91.81 127 ASN A C 1
ATOM 1040 O O . ASN A 1 127 ? 4.338 3.988 25.649 1.00 91.81 127 ASN A O 1
ATOM 1044 N N . LEU A 1 128 ? 5.337 2.435 24.393 1.00 92.38 128 LEU A N 1
ATOM 1045 C CA . LEU A 1 128 ? 4.326 2.437 23.331 1.00 92.38 128 LEU A CA 1
ATOM 1046 C C . LEU A 1 128 ? 3.185 1.477 23.700 1.00 92.38 128 LEU A C 1
ATOM 1048 O O . LEU A 1 128 ? 3.023 0.394 23.134 1.00 92.38 128 LEU A O 1
ATOM 1052 N N . ARG A 1 129 ? 2.417 1.857 24.726 1.00 89.06 129 ARG A N 1
ATOM 1053 C CA . ARG A 1 129 ? 1.415 0.986 25.356 1.00 89.06 129 ARG A CA 1
ATOM 1054 C C . ARG A 1 129 ? 0.117 0.948 24.546 1.00 89.06 129 ARG A C 1
ATOM 1056 O O . ARG A 1 129 ? -0.645 1.910 24.539 1.00 89.06 129 ARG A O 1
ATOM 1063 N N . LEU A 1 130 ? -0.156 -0.198 23.929 1.00 92.81 130 LEU A N 1
ATOM 1064 C CA . LEU A 1 130 ? -1.467 -0.580 23.392 1.00 92.81 130 LEU A CA 1
ATOM 1065 C C . LEU A 1 130 ? -1.893 -1.915 24.001 1.00 92.81 130 LEU A C 1
ATOM 1067 O O . LEU A 1 130 ? -1.072 -2.657 24.550 1.00 92.81 130 LEU A O 1
ATOM 1071 N N . SER A 1 131 ? -3.180 -2.246 23.884 1.00 94.00 131 SER A N 1
ATOM 1072 C CA . SER A 1 131 ? -3.635 -3.587 24.233 1.00 94.00 131 SER A CA 1
ATOM 1073 C C . SER A 1 131 ? -2.968 -4.619 23.318 1.00 94.00 131 SER A C 1
ATOM 1075 O O . SER A 1 131 ? -2.667 -4.362 22.148 1.00 94.00 131 SER A O 1
ATOM 1077 N N . LYS A 1 132 ? -2.739 -5.825 23.846 1.00 93.62 132 LYS A N 1
ATOM 1078 C CA . LYS A 1 132 ? -2.192 -6.935 23.054 1.00 93.62 132 LYS A CA 1
ATOM 1079 C C . LYS A 1 132 ? -3.086 -7.261 21.853 1.00 93.62 132 LYS A C 1
ATOM 1081 O O . LYS A 1 132 ? -2.581 -7.677 20.814 1.00 93.62 132 LYS A O 1
ATOM 1086 N N . GLU A 1 133 ? -4.397 -7.093 21.994 1.00 93.81 133 GLU A N 1
ATOM 1087 C CA . GLU A 1 133 ? -5.360 -7.288 20.909 1.00 93.81 133 GLU A CA 1
ATOM 1088 C C . GLU A 1 133 ? -5.152 -6.267 19.793 1.00 93.81 133 GLU A C 1
ATOM 1090 O O . GLU A 1 133 ? -4.985 -6.665 18.646 1.00 93.81 133 GLU A O 1
ATOM 1095 N N . GLU A 1 134 ? -5.052 -4.979 20.126 1.00 95.06 134 GLU A N 1
ATOM 1096 C CA . GLU A 1 134 ? -4.844 -3.913 19.142 1.00 95.06 134 GLU A CA 1
ATOM 1097 C C . GLU A 1 134 ? -3.514 -4.085 18.395 1.00 95.06 134 GLU A C 1
ATOM 1099 O O . GLU A 1 134 ? -3.473 -3.992 17.168 1.00 95.06 134 GLU A O 1
ATOM 1104 N N . TRP A 1 135 ? -2.433 -4.438 19.100 1.00 95.94 135 TRP A N 1
ATOM 1105 C CA . TRP A 1 135 ? -1.171 -4.776 18.440 1.00 95.94 135 TRP A CA 1
ATOM 1106 C C . TRP A 1 135 ? -1.319 -5.948 17.464 1.00 95.94 135 TRP A C 1
ATOM 1108 O O . TRP A 1 135 ? -0.800 -5.891 16.352 1.00 95.94 135 TRP A O 1
ATOM 1118 N N . ASN A 1 136 ? -2.037 -7.006 17.853 1.00 95.69 136 ASN A N 1
ATOM 1119 C CA . ASN A 1 136 ? -2.280 -8.139 16.962 1.00 95.69 136 ASN A CA 1
ATOM 1120 C C . ASN A 1 136 ? -3.121 -7.744 15.745 1.00 95.69 136 ASN A C 1
ATOM 1122 O O . ASN A 1 1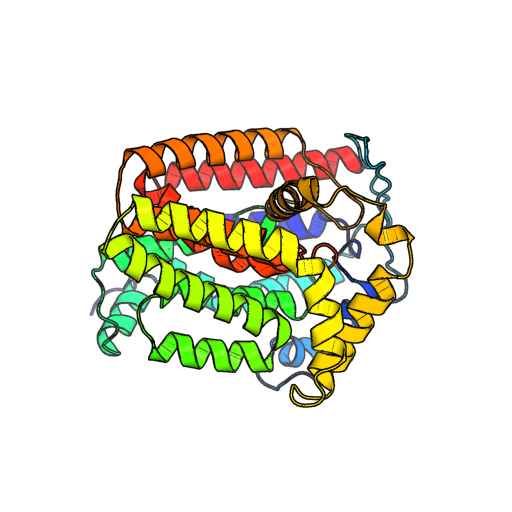36 ? -2.794 -8.187 14.651 1.00 95.69 136 ASN A O 1
ATOM 1126 N N . TYR A 1 137 ? -4.143 -6.899 15.905 1.00 95.38 137 TYR A N 1
ATOM 1127 C CA . TYR A 1 137 ? -4.941 -6.393 14.785 1.00 95.38 137 TYR A CA 1
ATOM 1128 C C . TYR A 1 137 ? -4.097 -5.587 13.796 1.00 95.38 137 TYR A C 1
ATOM 1130 O O . TYR A 1 137 ? -4.235 -5.759 12.585 1.00 95.38 137 TYR A O 1
ATOM 1138 N N . ARG A 1 138 ? -3.182 -4.745 14.287 1.00 96.88 138 ARG A N 1
ATOM 1139 C CA . ARG A 1 138 ? -2.277 -3.976 13.421 1.00 96.88 138 ARG A CA 1
ATOM 1140 C C . ARG A 1 138 ? -1.281 -4.863 12.685 1.00 96.88 138 ARG A C 1
ATOM 1142 O O . ARG A 1 138 ? -1.091 -4.698 11.483 1.00 96.88 138 ARG A O 1
ATOM 1149 N N . ILE A 1 139 ? -0.679 -5.822 13.390 1.00 97.44 139 ILE A N 1
ATOM 1150 C CA . ILE A 1 139 ? 0.263 -6.775 12.792 1.00 97.44 139 ILE A CA 1
ATOM 1151 C C . ILE A 1 139 ? -0.453 -7.666 11.771 1.00 97.44 139 ILE A C 1
ATOM 1153 O O . ILE A 1 139 ? 0.078 -7.871 10.686 1.00 97.44 139 ILE A O 1
ATOM 1157 N N . ASP A 1 140 ? -1.658 -8.159 12.072 1.00 97.81 140 ASP A N 1
ATOM 1158 C CA . ASP A 1 140 ? -2.448 -8.967 11.136 1.00 97.81 140 ASP A CA 1
ATOM 1159 C C . ASP A 1 140 ? -2.869 -8.135 9.908 1.00 97.81 140 ASP A C 1
ATOM 1161 O O . ASP A 1 140 ? -2.823 -8.642 8.789 1.00 97.81 140 ASP A O 1
ATOM 1165 N N . SER A 1 141 ? -3.196 -6.849 10.082 1.00 97.75 141 SER A N 1
ATOM 1166 C CA . SER A 1 141 ? -3.498 -5.945 8.966 1.00 97.75 141 SER A CA 1
ATOM 1167 C C . SER A 1 141 ? -2.294 -5.714 8.044 1.00 97.75 141 SER A C 1
ATOM 1169 O O . SER A 1 141 ? -2.414 -5.802 6.819 1.00 97.75 141 SER A O 1
ATOM 1171 N N . LEU A 1 142 ? -1.106 -5.491 8.614 1.00 97.31 142 LEU A N 1
ATOM 1172 C CA . LEU A 1 142 ? 0.132 -5.385 7.839 1.00 97.31 142 LEU A CA 1
ATOM 1173 C C . LEU A 1 142 ? 0.488 -6.693 7.136 1.00 97.31 142 LEU A C 1
ATOM 1175 O O . LEU A 1 142 ? 0.818 -6.680 5.954 1.00 97.31 142 LEU A O 1
ATOM 1179 N N . ALA A 1 143 ? 0.3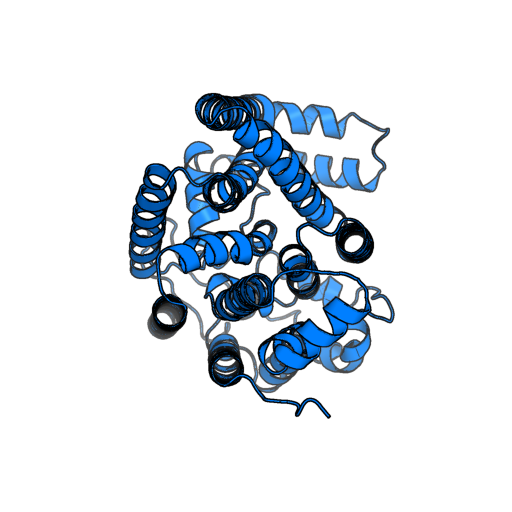66 -7.820 7.839 1.00 97.62 143 ALA A N 1
ATOM 1180 C CA . ALA A 1 143 ? 0.631 -9.146 7.293 1.00 97.62 143 ALA A CA 1
ATOM 1181 C C . ALA A 1 143 ? -0.257 -9.450 6.078 1.00 97.62 143 ALA A C 1
ATOM 1183 O O . ALA A 1 143 ? 0.205 -9.965 5.067 1.00 97.62 143 ALA A O 1
ATOM 1184 N N . LEU A 1 144 ? -1.536 -9.093 6.144 1.00 98.06 144 LEU A N 1
ATOM 1185 C CA . LEU A 1 144 ? -2.448 -9.253 5.017 1.00 98.06 144 LEU A CA 1
ATOM 1186 C C . LEU A 1 144 ? -2.185 -8.229 3.908 1.00 98.06 144 LEU A C 1
ATOM 1188 O O . LEU A 1 144 ? -2.335 -8.545 2.736 1.00 98.06 144 LEU A O 1
ATOM 1192 N N . THR A 1 145 ? -1.758 -7.013 4.241 1.00 97.19 145 THR A N 1
ATOM 1193 C CA . THR A 1 145 ? -1.461 -5.990 3.231 1.00 97.19 145 THR A CA 1
ATOM 1194 C C . THR A 1 145 ? -0.346 -6.431 2.280 1.00 97.19 145 THR A C 1
ATOM 1196 O O . THR A 1 145 ? -0.479 -6.252 1.074 1.00 97.19 145 THR A O 1
ATOM 1199 N N . ILE A 1 146 ? 0.721 -7.057 2.787 1.00 96.19 146 ILE A N 1
ATOM 1200 C CA . ILE A 1 146 ? 1.884 -7.435 1.960 1.00 96.19 146 ILE A CA 1
ATOM 1201 C C . ILE A 1 146 ? 1.587 -8.510 0.903 1.00 96.19 146 ILE A C 1
ATOM 1203 O O . ILE A 1 146 ? 2.345 -8.638 -0.051 1.00 96.19 146 ILE A O 1
ATOM 1207 N N . ILE A 1 147 ? 0.489 -9.262 1.041 1.00 95.94 147 ILE A N 1
ATOM 1208 C CA . ILE A 1 147 ? 0.060 -10.286 0.070 1.00 95.94 147 ILE A CA 1
ATOM 1209 C C . ILE A 1 147 ? -1.003 -9.780 -0.918 1.00 95.94 147 ILE A C 1
ATOM 1211 O O . ILE A 1 147 ? -1.444 -10.536 -1.784 1.00 95.94 147 ILE A O 1
ATOM 1215 N N . PHE A 1 148 ? -1.444 -8.526 -0.784 1.00 95.44 148 PHE A N 1
ATOM 1216 C CA . PHE A 1 148 ? -2.397 -7.915 -1.707 1.00 95.44 148 PHE A CA 1
ATOM 1217 C C . PHE A 1 148 ? -1.742 -7.717 -3.090 1.00 95.44 148 PHE A C 1
ATOM 1219 O O . PHE A 1 148 ? -0.603 -7.248 -3.137 1.00 95.44 148 PHE A O 1
ATOM 1226 N N . PRO A 1 149 ? -2.423 -8.021 -4.216 1.00 93.31 149 PRO A N 1
ATOM 1227 C CA . PRO A 1 149 ? -1.820 -8.010 -5.555 1.00 93.31 149 PRO A CA 1
ATOM 1228 C C . PRO A 1 149 ? -1.135 -6.688 -5.919 1.00 93.31 149 PRO A C 1
ATOM 1230 O O . PRO A 1 149 ? -0.003 -6.703 -6.395 1.00 93.31 149 PRO A O 1
ATOM 1233 N N . GLY A 1 150 ? -1.769 -5.547 -5.637 1.00 91.06 150 GLY A N 1
ATOM 1234 C CA . GLY A 1 150 ? -1.186 -4.235 -5.924 1.00 91.06 150 GLY A CA 1
ATOM 1235 C C . GLY A 1 150 ? 0.073 -3.966 -5.104 1.00 91.06 150 GLY A C 1
ATOM 1236 O O . GLY A 1 150 ? 1.070 -3.494 -5.638 1.00 91.06 150 GLY A O 1
ATOM 1237 N N . ILE A 1 151 ? 0.072 -4.346 -3.822 1.00 93.62 151 ILE A N 1
ATOM 1238 C CA . ILE A 1 151 ? 1.251 -4.228 -2.953 1.00 93.62 151 ILE A CA 1
ATOM 1239 C C . ILE A 1 151 ? 2.372 -5.136 -3.462 1.00 93.62 151 ILE A C 1
ATOM 1241 O O . ILE A 1 151 ? 3.500 -4.677 -3.574 1.00 93.62 151 ILE A O 1
ATOM 1245 N N . LEU A 1 152 ? 2.076 -6.388 -3.825 1.00 93.75 152 LEU A N 1
ATOM 1246 C CA . LEU A 1 152 ? 3.060 -7.315 -4.397 1.00 93.75 152 LEU A CA 1
ATOM 1247 C C . LEU A 1 152 ? 3.674 -6.791 -5.701 1.00 93.75 152 LEU A C 1
ATOM 1249 O O . LEU A 1 152 ? 4.867 -6.986 -5.931 1.00 93.75 152 LEU A O 1
ATOM 1253 N N . TYR A 1 153 ? 2.877 -6.127 -6.540 1.00 91.81 153 TYR A N 1
ATOM 1254 C CA . TYR A 1 153 ? 3.362 -5.462 -7.747 1.00 91.81 153 TYR A CA 1
ATOM 1255 C C . TYR A 1 153 ? 4.309 -4.307 -7.410 1.00 91.81 153 TYR A C 1
ATOM 1257 O O . TYR A 1 153 ? 5.469 -4.340 -7.818 1.00 91.81 153 TYR A O 1
ATOM 1265 N N . TYR A 1 154 ? 3.865 -3.341 -6.600 1.00 90.06 154 TYR A N 1
ATOM 1266 C CA . TYR A 1 154 ? 4.671 -2.165 -6.256 1.00 90.06 154 TYR A CA 1
ATOM 1267 C C . TYR A 1 154 ? 5.908 -2.488 -5.415 1.00 90.06 154 TYR A C 1
ATOM 1269 O O . TYR A 1 154 ? 6.937 -1.838 -5.574 1.00 90.06 154 TYR A O 1
ATOM 1277 N N . LEU A 1 155 ? 5.848 -3.517 -4.567 1.00 91.75 155 LEU A N 1
ATOM 1278 C CA . LEU A 1 155 ? 7.004 -4.006 -3.816 1.00 91.75 155 LEU A CA 1
ATOM 1279 C C . LEU A 1 155 ? 8.094 -4.571 -4.705 1.00 91.75 155 LEU A C 1
ATOM 1281 O O . LEU A 1 155 ? 9.210 -4.706 -4.231 1.00 91.75 155 LEU A O 1
ATOM 1285 N N . GLY A 1 156 ? 7.796 -4.952 -5.939 1.00 87.88 156 GLY A N 1
ATOM 1286 C CA . GLY A 1 156 ? 8.825 -5.436 -6.833 1.00 87.88 156 GLY A CA 1
ATOM 1287 C C . GLY A 1 156 ? 9.160 -4.473 -7.958 1.00 87.88 156 GLY A C 1
ATOM 1288 O O . GLY A 1 156 ? 9.884 -4.890 -8.842 1.00 87.88 156 GLY A O 1
ATOM 1289 N N . VAL A 1 157 ? 8.678 -3.228 -7.958 1.00 88.25 157 VAL A N 1
ATOM 1290 C CA . VAL A 1 157 ? 9.140 -2.195 -8.904 1.00 88.25 157 VAL A CA 1
ATOM 1291 C C . VAL A 1 157 ? 10.593 -1.814 -8.588 1.00 88.25 157 VAL A C 1
ATOM 1293 O O . VAL A 1 157 ? 10.956 -1.700 -7.419 1.00 88.25 157 VAL A O 1
ATOM 1296 N N . LEU A 1 158 ? 11.434 -1.629 -9.609 1.00 87.69 158 LEU A N 1
ATOM 1297 C CA . LEU A 1 158 ? 12.830 -1.206 -9.460 1.00 87.69 158 LEU A CA 1
ATOM 1298 C C . LEU A 1 158 ? 12.889 0.319 -9.366 1.00 87.69 158 LEU A C 1
ATOM 1300 O O . LEU A 1 158 ? 13.226 1.016 -10.320 1.00 87.69 158 LEU A O 1
ATOM 1304 N N . ALA A 1 159 ? 12.497 0.842 -8.210 1.00 88.06 159 ALA A N 1
ATOM 1305 C CA . ALA A 1 159 ? 12.499 2.273 -7.952 1.00 88.06 159 ALA A CA 1
ATOM 1306 C C . ALA A 1 159 ? 12.635 2.556 -6.454 1.00 88.06 159 ALA A C 1
ATOM 1308 O O . ALA A 1 159 ? 12.211 1.737 -5.637 1.00 88.06 159 ALA A O 1
ATOM 1309 N N . GLU A 1 160 ? 13.147 3.733 -6.085 1.00 87.88 160 GLU A N 1
ATOM 1310 C CA . GLU A 1 160 ? 13.267 4.153 -4.680 1.00 87.88 160 GLU A CA 1
ATOM 1311 C C . GLU A 1 160 ? 11.924 4.134 -3.932 1.00 87.88 160 GLU A C 1
ATOM 1313 O O . GLU A 1 160 ? 11.871 3.945 -2.712 1.00 87.88 160 GLU A O 1
ATOM 1318 N N . GLU A 1 161 ? 10.807 4.245 -4.660 1.00 87.31 161 GLU A N 1
ATOM 1319 C CA . GLU A 1 161 ? 9.473 4.161 -4.081 1.00 87.31 161 GLU A CA 1
ATOM 1320 C C . GLU A 1 161 ? 9.131 2.791 -3.494 1.00 87.31 161 GLU A C 1
ATOM 1322 O O . GLU A 1 161 ? 8.249 2.710 -2.640 1.00 87.31 161 GLU A O 1
ATOM 1327 N N . GLN A 1 162 ? 9.822 1.719 -3.887 1.00 91.69 162 GLN A N 1
ATOM 1328 C CA . GLN A 1 162 ? 9.693 0.420 -3.229 1.00 91.69 162 GLN A CA 1
ATOM 1329 C C . GLN A 1 162 ? 10.111 0.532 -1.757 1.00 91.69 162 GLN A C 1
ATOM 1331 O O . GLN A 1 162 ? 9.388 0.087 -0.859 1.00 91.69 162 GLN A O 1
ATOM 1336 N N . PHE A 1 163 ? 11.261 1.156 -1.496 1.00 92.75 163 PHE A N 1
ATOM 1337 C CA . PHE A 1 163 ? 11.731 1.372 -0.135 1.00 92.75 163 PHE A CA 1
ATOM 1338 C C . PHE A 1 163 ? 10.853 2.383 0.606 1.00 92.75 163 PHE A C 1
ATOM 1340 O O . PHE A 1 163 ? 10.451 2.124 1.744 1.00 92.75 163 PHE A O 1
ATOM 1347 N N . PHE A 1 164 ? 10.459 3.473 -0.063 1.00 93.94 164 PHE A N 1
ATOM 1348 C CA . PHE A 1 164 ? 9.489 4.430 0.475 1.00 93.94 164 PHE A CA 1
ATOM 1349 C C . PHE A 1 164 ? 8.196 3.734 0.928 1.00 93.94 164 PHE A C 1
ATOM 1351 O O . PHE A 1 164 ? 7.719 3.968 2.040 1.00 93.94 164 PHE A O 1
ATOM 1358 N N . LEU A 1 165 ? 7.641 2.845 0.095 1.00 94.19 165 LEU A N 1
ATOM 1359 C CA . LEU A 1 165 ? 6.424 2.097 0.394 1.00 94.19 165 LEU A CA 1
ATOM 1360 C C . LEU A 1 165 ? 6.598 1.289 1.680 1.00 94.19 165 LEU A C 1
ATOM 1362 O O . LEU A 1 165 ? 5.782 1.426 2.590 1.00 94.19 165 LEU A O 1
ATOM 1366 N N . VAL A 1 166 ? 7.671 0.508 1.810 1.00 95.50 166 VAL A N 1
ATOM 1367 C CA . VAL A 1 166 ? 7.905 -0.303 3.015 1.00 95.50 166 VAL A CA 1
ATOM 1368 C C . VAL A 1 166 ? 8.052 0.559 4.267 1.00 95.50 166 VAL A C 1
ATOM 1370 O O . VAL A 1 166 ? 7.418 0.260 5.281 1.00 95.50 166 VAL A O 1
ATOM 1373 N N . VAL A 1 167 ? 8.803 1.663 4.200 1.00 95.75 167 VAL A N 1
ATOM 1374 C CA . VAL A 1 167 ? 8.935 2.596 5.331 1.00 95.75 167 VAL A CA 1
ATOM 1375 C C . VAL A 1 167 ? 7.577 3.223 5.684 1.00 95.75 167 VAL A C 1
ATOM 1377 O O . VAL A 1 167 ? 7.220 3.324 6.859 1.00 95.75 167 VAL A O 1
ATOM 1380 N N . SER A 1 168 ? 6.763 3.576 4.687 1.00 96.12 168 SER A N 1
ATOM 1381 C CA . SER A 1 168 ? 5.449 4.196 4.898 1.00 96.12 168 SER A CA 1
ATOM 1382 C C . SER A 1 168 ? 4.422 3.256 5.545 1.00 96.12 168 SER A C 1
ATOM 1384 O O . SER A 1 168 ? 3.574 3.718 6.311 1.00 96.12 168 SER A O 1
ATOM 1386 N N . LEU A 1 169 ? 4.529 1.933 5.353 1.00 96.56 169 LEU A N 1
ATOM 1387 C CA . LEU A 1 169 ? 3.658 0.956 6.023 1.00 96.56 169 LEU A CA 1
ATOM 1388 C C . LEU A 1 169 ? 3.811 0.991 7.557 1.00 96.56 169 LEU A C 1
ATOM 1390 O O . LEU A 1 169 ? 2.848 0.724 8.284 1.00 96.56 169 LEU A O 1
ATOM 1394 N N . TYR A 1 170 ? 4.978 1.389 8.076 1.00 96.88 170 TYR A N 1
ATOM 1395 C CA . TYR A 1 170 ? 5.190 1.546 9.519 1.00 96.88 170 TYR A CA 1
ATOM 1396 C C . TYR A 1 170 ? 4.347 2.657 10.144 1.00 96.88 170 TYR A C 1
ATOM 1398 O O . TYR A 1 170 ? 4.051 2.592 11.338 1.00 96.88 170 TYR A O 1
ATOM 1406 N N . ILE A 1 171 ? 3.896 3.640 9.361 1.00 96.56 171 ILE A N 1
ATOM 1407 C CA . ILE A 1 171 ? 3.025 4.714 9.859 1.00 96.56 171 ILE A CA 1
ATOM 1408 C C . ILE A 1 171 ? 1.735 4.133 10.425 1.00 96.56 171 ILE A C 1
ATOM 1410 O O . ILE A 1 171 ? 1.273 4.564 11.482 1.00 96.56 171 ILE A O 1
ATOM 1414 N N . PHE A 1 172 ? 1.172 3.123 9.760 1.00 96.38 172 PHE A N 1
ATOM 1415 C CA . PHE A 1 172 ? -0.005 2.432 10.265 1.00 96.38 172 PHE A CA 1
ATOM 1416 C C . PHE A 1 172 ? 0.301 1.656 11.555 1.00 96.38 172 PHE A C 1
ATOM 1418 O O . PHE A 1 172 ? -0.458 1.741 12.522 1.00 96.38 172 PHE A O 1
ATOM 1425 N N . LEU A 1 173 ? 1.433 0.942 11.611 1.00 96.00 173 LEU A N 1
ATOM 1426 C CA . LEU A 1 173 ? 1.825 0.170 12.797 1.00 96.00 173 LEU A CA 1
ATOM 1427 C C . LEU A 1 173 ? 1.927 1.058 14.041 1.00 96.00 173 LEU A C 1
ATOM 1429 O O . LEU A 1 173 ? 1.395 0.715 15.098 1.00 96.00 173 LEU A O 1
ATOM 1433 N N . PHE A 1 174 ? 2.560 2.221 13.892 1.00 96.31 174 PHE A N 1
ATOM 1434 C CA . PHE A 1 174 ? 2.782 3.188 14.966 1.00 96.31 174 PHE A CA 1
ATOM 1435 C C . PHE A 1 174 ? 1.696 4.259 15.072 1.00 96.31 174 PHE A C 1
ATOM 1437 O O . PHE A 1 174 ? 1.851 5.228 15.818 1.00 96.31 174 PHE A O 1
ATOM 1444 N N . TRP A 1 175 ? 0.569 4.083 14.379 1.00 94.50 175 TRP A N 1
ATOM 1445 C CA . TRP A 1 175 ? -0.509 5.060 14.383 1.00 94.50 175 TRP A CA 1
ATOM 1446 C C . TRP A 1 175 ? -0.981 5.397 15.810 1.00 94.50 175 TRP A C 1
ATOM 1448 O O . TRP A 1 175 ? -1.283 4.509 16.611 1.00 94.50 175 TRP A O 1
ATOM 1458 N N . GLY A 1 176 ? -1.076 6.688 16.129 1.00 90.88 176 GLY A N 1
ATOM 1459 C CA . GLY A 1 176 ? -1.421 7.179 17.470 1.00 90.88 176 GLY A CA 1
ATOM 1460 C C . GLY A 1 176 ? -0.219 7.526 18.354 1.00 90.88 176 GLY A C 1
ATOM 1461 O O . GLY A 1 176 ? -0.409 8.152 19.394 1.00 90.88 176 GLY A O 1
ATOM 1462 N N . PHE A 1 177 ? 1.008 7.210 17.930 1.00 94.81 177 PHE A N 1
ATOM 1463 C CA . PHE A 1 177 ? 2.233 7.640 18.603 1.00 94.81 177 PHE A CA 1
ATOM 1464 C C . PHE A 1 177 ? 2.948 8.710 17.778 1.00 94.81 177 PHE A C 1
ATOM 1466 O O . PHE A 1 177 ? 3.536 8.417 16.742 1.00 94.81 177 PHE A O 1
ATOM 1473 N N . TRP A 1 178 ? 2.915 9.963 18.236 1.00 92.81 178 TRP A N 1
ATOM 1474 C CA . TRP A 1 178 ? 3.436 11.090 17.455 1.00 92.81 178 TRP A CA 1
ATOM 1475 C C . TRP A 1 178 ? 4.954 11.020 17.220 1.00 92.81 178 TRP A C 1
ATOM 1477 O O . TRP A 1 178 ? 5.393 11.324 16.119 1.00 92.81 178 TRP A O 1
ATOM 1487 N N . LEU A 1 179 ? 5.736 10.571 18.213 1.00 94.69 179 LEU A N 1
ATOM 1488 C CA . LEU A 1 179 ? 7.206 10.532 18.153 1.00 94.69 179 LEU A CA 1
ATOM 1489 C C . LEU A 1 179 ? 7.737 9.547 17.088 1.00 94.69 179 LEU A C 1
ATOM 1491 O O . LEU A 1 179 ? 8.520 9.958 16.232 1.00 94.69 179 LEU A O 1
ATOM 1495 N N . PRO A 1 180 ? 7.302 8.268 17.065 1.00 95.44 180 PRO A N 1
ATOM 1496 C CA . PRO A 1 180 ? 7.665 7.354 15.982 1.00 95.44 180 PRO A CA 1
ATOM 1497 C C . PRO A 1 180 ? 7.185 7.843 14.611 1.00 95.44 180 PRO A C 1
ATOM 1499 O O . PRO A 1 180 ? 7.928 7.745 13.641 1.00 95.44 180 PRO A O 1
ATOM 1502 N N . ILE A 1 181 ? 5.974 8.410 14.523 1.00 96.25 181 ILE A N 1
ATOM 1503 C CA . ILE A 1 181 ? 5.438 8.935 13.258 1.00 96.25 181 ILE A CA 1
ATOM 1504 C C . ILE A 1 181 ? 6.286 10.106 12.744 1.00 96.25 181 ILE A C 1
ATOM 1506 O O . ILE A 1 181 ? 6.603 10.137 11.559 1.00 96.25 181 ILE A O 1
ATOM 1510 N N . SER A 1 182 ? 6.694 11.046 13.603 1.00 95.19 182 SER A N 1
ATOM 1511 C CA . SER A 1 182 ? 7.534 12.175 13.186 1.00 95.19 182 SER A CA 1
ATOM 1512 C C . SER A 1 182 ? 8.913 11.721 12.715 1.00 95.19 182 SER A C 1
ATOM 1514 O O . SER A 1 182 ? 9.400 12.220 11.706 1.00 95.19 182 SER A O 1
ATOM 1516 N N . LEU A 1 183 ? 9.518 10.738 13.393 1.00 95.75 183 LEU A N 1
ATOM 1517 C CA . LEU A 1 183 ? 10.793 10.156 12.963 1.00 95.75 183 LEU A CA 1
ATOM 1518 C C . LEU A 1 183 ? 10.660 9.442 11.612 1.00 95.75 183 LEU A C 1
ATOM 1520 O O . LEU A 1 183 ? 11.497 9.636 10.735 1.00 95.75 183 LEU A O 1
ATOM 1524 N N . LEU A 1 184 ? 9.586 8.672 11.409 1.00 96.44 184 LEU A N 1
ATOM 1525 C CA . LEU A 1 184 ? 9.307 8.028 10.123 1.00 96.44 184 LEU A CA 1
ATOM 1526 C C . LEU A 1 184 ? 9.105 9.053 9.004 1.00 96.44 184 LEU A C 1
ATOM 1528 O O . LEU A 1 184 ? 9.619 8.850 7.914 1.00 96.44 184 LEU A O 1
ATOM 1532 N N . LEU A 1 185 ? 8.414 10.167 9.262 1.00 96.31 185 LEU A N 1
ATOM 1533 C CA . LEU A 1 185 ? 8.253 11.241 8.276 1.00 96.31 185 LEU A CA 1
ATOM 1534 C C . LEU A 1 185 ? 9.587 11.894 7.897 1.00 96.31 185 LEU A C 1
ATOM 1536 O O . LEU A 1 185 ? 9.793 12.194 6.724 1.00 96.31 185 LEU A O 1
ATOM 1540 N N . MET A 1 186 ? 10.506 12.073 8.852 1.00 94.00 186 MET A N 1
ATOM 1541 C CA . MET A 1 186 ? 11.856 12.559 8.551 1.00 94.00 186 MET A CA 1
ATOM 1542 C C . MET A 1 186 ? 12.604 11.582 7.639 1.00 94.00 186 MET A C 1
ATOM 1544 O O . MET A 1 186 ? 13.166 12.007 6.634 1.00 94.00 186 MET A O 1
ATOM 1548 N N . VAL A 1 187 ? 12.555 10.280 7.934 1.00 93.56 187 VAL A N 1
ATOM 1549 C CA . VAL A 1 187 ? 13.167 9.244 7.082 1.00 93.56 187 VAL A CA 1
ATOM 1550 C C . VAL A 1 187 ? 12.505 9.186 5.703 1.00 93.56 187 VAL A C 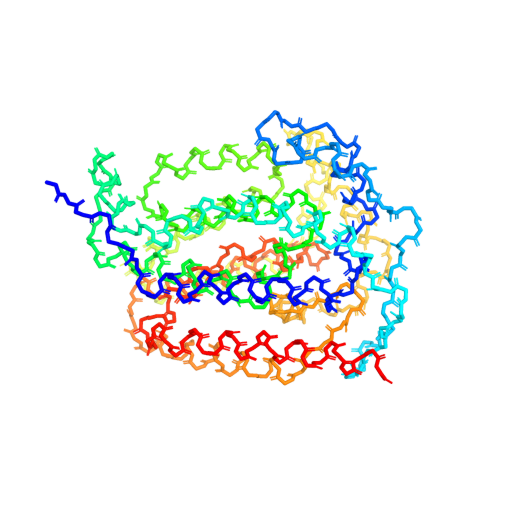1
ATOM 1552 O O . VAL A 1 187 ? 13.188 9.062 4.700 1.00 93.56 187 VAL A O 1
ATOM 1555 N N . LEU A 1 188 ? 11.182 9.312 5.610 1.00 94.44 188 LEU A N 1
ATOM 1556 C CA . LEU A 1 188 ? 10.502 9.338 4.313 1.00 94.44 188 LEU A CA 1
ATOM 1557 C C . LEU A 1 188 ? 10.907 10.561 3.486 1.00 94.44 188 LEU A C 1
ATOM 1559 O O . LEU A 1 188 ? 11.101 10.433 2.280 1.00 94.44 188 LEU A O 1
ATOM 1563 N N . SER A 1 189 ? 11.095 11.719 4.129 1.00 91.38 189 SER A N 1
ATOM 1564 C CA . SER A 1 189 ? 11.479 12.952 3.435 1.00 91.38 189 SER A CA 1
ATOM 1565 C C . SER A 1 189 ? 12.880 12.901 2.829 1.00 91.38 189 SER A C 1
ATOM 1567 O O . SER A 1 189 ? 13.131 13.606 1.855 1.00 91.38 189 SER A O 1
ATOM 1569 N N . THR A 1 190 ? 13.770 12.067 3.379 1.00 89.31 190 THR A N 1
ATOM 1570 C CA . THR A 1 190 ? 15.111 11.843 2.825 1.00 89.31 190 THR A CA 1
ATOM 1571 C C . THR A 1 190 ? 15.123 10.817 1.694 1.00 89.31 190 THR A C 1
ATOM 1573 O O . THR A 1 190 ? 16.090 10.801 0.943 1.00 89.31 190 THR A O 1
ATOM 1576 N N . ILE A 1 191 ? 14.077 9.988 1.563 1.00 89.56 191 ILE A N 1
ATOM 1577 C CA . ILE A 1 191 ? 13.893 9.066 0.428 1.00 89.56 191 ILE A CA 1
ATOM 1578 C C . ILE A 1 191 ? 13.190 9.808 -0.7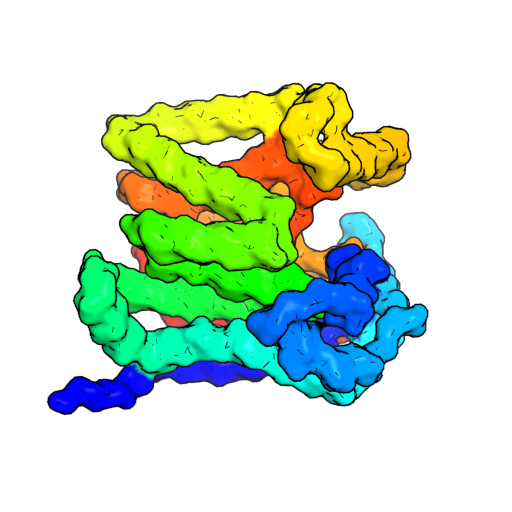08 1.00 89.56 191 ILE A C 1
ATOM 1580 O O . ILE A 1 191 ? 13.763 10.027 -1.762 1.00 89.56 191 ILE A O 1
ATOM 1584 N N . ASP A 1 192 ? 11.948 10.244 -0.480 1.00 86.88 192 ASP A N 1
ATOM 1585 C CA . ASP A 1 192 ? 11.174 10.994 -1.467 1.00 86.88 192 ASP A CA 1
ATOM 1586 C C . ASP A 1 192 ? 10.313 12.052 -0.775 1.00 86.88 192 ASP A C 1
ATOM 1588 O O . ASP A 1 192 ? 9.266 11.782 -0.167 1.00 86.88 192 ASP A O 1
ATOM 1592 N N . PHE A 1 193 ? 10.744 13.304 -0.904 1.00 84.94 193 PHE A N 1
ATOM 1593 C CA . PHE A 1 193 ? 10.025 14.451 -0.368 1.00 84.94 193 PHE A CA 1
ATOM 1594 C C . PHE A 1 193 ? 8.608 14.590 -0.950 1.00 84.94 193 PHE A C 1
ATOM 1596 O O . PHE A 1 193 ? 7.672 14.907 -0.216 1.00 84.94 193 PHE A O 1
ATOM 1603 N N . GLY A 1 194 ? 8.415 14.316 -2.245 1.00 83.19 194 GLY A N 1
ATOM 1604 C CA . GLY A 1 194 ? 7.119 14.459 -2.912 1.00 83.19 194 GLY A CA 1
ATOM 1605 C C . GLY A 1 194 ? 6.081 13.487 -2.355 1.00 83.19 194 GLY A C 1
ATOM 1606 O O . GLY A 1 194 ? 4.991 13.897 -1.951 1.00 83.19 194 GLY A O 1
ATOM 1607 N N . ASN A 1 195 ? 6.447 12.212 -2.233 1.00 87.50 195 ASN A N 1
ATOM 1608 C CA . ASN A 1 195 ? 5.558 11.206 -1.645 1.00 87.50 195 ASN A CA 1
ATOM 1609 C C . ASN A 1 195 ? 5.342 11.446 -0.145 1.00 87.50 195 ASN A C 1
ATOM 1611 O O . ASN A 1 195 ? 4.262 11.170 0.383 1.00 87.50 195 ASN A O 1
ATOM 1615 N N . THR A 1 196 ? 6.323 12.033 0.546 1.00 92.06 196 THR A N 1
ATOM 1616 C CA . THR A 1 196 ? 6.169 12.429 1.953 1.00 92.06 196 THR A CA 1
ATOM 1617 C C . THR A 1 196 ? 5.062 13.463 2.140 1.00 92.06 196 THR A C 1
ATOM 1619 O O . THR A 1 196 ? 4.312 13.370 3.111 1.00 92.06 196 THR A O 1
ATOM 1622 N N . VAL A 1 197 ? 4.882 14.401 1.202 1.00 89.75 197 VAL A N 1
ATOM 1623 C CA . VAL A 1 197 ? 3.767 15.365 1.246 1.00 89.75 197 VAL A CA 1
ATOM 1624 C C . VAL A 1 197 ? 2.415 14.649 1.183 1.00 89.75 197 VAL A C 1
ATOM 1626 O O . VAL A 1 197 ? 1.504 14.992 1.939 1.00 89.75 197 VAL A O 1
ATOM 1629 N N . VAL A 1 198 ? 2.285 13.617 0.343 1.00 91.69 198 VAL A N 1
ATOM 1630 C CA . VAL A 1 198 ? 1.055 12.810 0.229 1.00 91.69 198 VAL A CA 1
ATOM 1631 C C . VAL A 1 198 ? 0.755 12.083 1.542 1.00 91.69 198 VAL A C 1
ATOM 1633 O O . VAL A 1 198 ? -0.371 12.120 2.045 1.00 91.69 198 VAL A O 1
ATOM 1636 N N . VAL A 1 199 ? 1.777 11.466 2.135 1.00 94.81 199 VAL A N 1
ATOM 1637 C CA . VAL A 1 199 ? 1.680 10.776 3.426 1.00 94.81 199 VAL A CA 1
ATOM 1638 C C . VAL A 1 199 ? 1.316 11.743 4.555 1.00 94.81 199 VAL A C 1
ATOM 1640 O O . VAL A 1 199 ? 0.422 11.459 5.355 1.00 94.81 199 VAL A O 1
ATOM 1643 N N . LEU A 1 200 ? 1.964 12.908 4.610 1.00 95.06 200 LEU A N 1
ATOM 1644 C CA . LEU A 1 200 ? 1.682 13.948 5.594 1.00 95.06 200 LEU A CA 1
ATOM 1645 C C . LEU A 1 200 ? 0.241 14.451 5.461 1.00 95.06 200 LEU A C 1
ATOM 1647 O O . LEU A 1 200 ? -0.470 14.543 6.462 1.00 95.06 200 LEU A O 1
ATOM 1651 N N . PHE A 1 201 ? -0.218 14.715 4.235 1.00 94.44 201 PHE A N 1
ATOM 1652 C CA . PHE A 1 201 ? -1.601 15.101 3.973 1.00 94.44 201 PHE A CA 1
ATOM 1653 C C . PHE A 1 201 ? -2.587 14.043 4.471 1.00 94.44 201 PHE A C 1
ATOM 1655 O O . PHE A 1 201 ? -3.590 14.387 5.101 1.00 94.44 201 PHE A O 1
ATOM 1662 N N . PHE A 1 202 ? -2.307 12.758 4.238 1.00 96.06 202 PHE A N 1
ATOM 1663 C CA . PHE A 1 202 ? -3.132 11.672 4.758 1.00 96.06 202 PHE A CA 1
ATOM 1664 C C . PHE A 1 202 ? -3.166 11.668 6.294 1.00 96.06 202 PHE A C 1
ATOM 1666 O O . PHE A 1 202 ? -4.251 11.635 6.872 1.00 96.06 202 PHE A O 1
ATOM 1673 N N . ILE A 1 203 ? -2.018 11.779 6.973 1.00 96.31 203 ILE A N 1
ATOM 1674 C CA . ILE A 1 203 ? -1.951 11.833 8.445 1.00 96.31 203 ILE A CA 1
ATOM 1675 C C . ILE A 1 203 ? -2.781 13.003 8.985 1.00 96.31 203 ILE A C 1
ATOM 1677 O O . ILE A 1 203 ? -3.617 12.813 9.874 1.00 96.31 203 ILE A O 1
ATOM 1681 N N . LEU A 1 204 ? -2.593 14.200 8.422 1.00 96.19 204 LEU A N 1
ATOM 1682 C CA . LEU A 1 204 ? -3.343 15.397 8.802 1.00 96.19 204 LEU A CA 1
ATOM 1683 C C . LEU A 1 204 ? -4.842 15.222 8.546 1.00 96.19 204 LEU A C 1
ATOM 1685 O O . LEU A 1 204 ? -5.654 15.572 9.404 1.00 96.19 204 LEU A O 1
ATOM 1689 N N . SER A 1 205 ? -5.212 14.612 7.417 1.00 95.94 205 SER A N 1
ATOM 1690 C CA . SER A 1 205 ? -6.601 14.288 7.083 1.00 95.94 205 SER A CA 1
ATOM 1691 C C . SER A 1 205 ? -7.208 13.349 8.121 1.00 95.94 205 SER A C 1
ATOM 1693 O O . SER A 1 205 ? -8.284 13.631 8.644 1.00 95.94 205 SER A O 1
ATOM 1695 N N . VAL A 1 206 ? -6.516 12.269 8.495 1.00 95.88 206 VAL A N 1
ATOM 1696 C CA . VAL A 1 206 ? -6.995 11.326 9.516 1.00 95.88 206 VAL A CA 1
ATOM 1697 C C . VAL A 1 206 ? -7.162 12.028 10.867 1.00 95.88 206 VAL A C 1
ATOM 1699 O O . VAL A 1 206 ? -8.192 11.847 11.518 1.00 95.88 206 VAL A O 1
ATOM 1702 N N . MET A 1 207 ? -6.206 12.864 11.287 1.00 95.31 207 MET A N 1
ATOM 1703 C CA . MET A 1 207 ? -6.304 13.629 12.539 1.00 95.31 207 MET A CA 1
ATOM 1704 C C . MET A 1 207 ? -7.501 14.591 12.531 1.00 95.31 207 MET A C 1
ATOM 1706 O O . MET A 1 207 ? -8.299 14.612 13.474 1.00 95.31 207 MET A O 1
ATOM 1710 N N . PHE A 1 208 ? -7.656 15.357 11.452 1.00 96.50 208 PHE A N 1
ATOM 1711 C CA . PHE A 1 208 ? -8.732 16.327 11.273 1.00 96.50 208 PHE A CA 1
ATOM 1712 C C . PHE A 1 208 ? -10.111 15.658 11.237 1.00 96.50 208 PHE A C 1
ATOM 1714 O O . PHE A 1 208 ? -11.004 16.003 12.018 1.00 96.50 208 PHE A O 1
ATOM 1721 N N . PHE A 1 209 ? -10.280 14.646 10.388 1.00 96.94 209 PHE A N 1
ATOM 1722 C CA . PHE A 1 209 ? -11.544 13.934 10.248 1.00 96.94 209 PHE A CA 1
ATOM 1723 C C . PHE A 1 209 ? -11.886 13.091 11.477 1.00 96.94 209 PHE A C 1
ATOM 1725 O O . PHE A 1 209 ? -13.065 12.987 11.811 1.00 96.94 209 PHE A O 1
ATOM 1732 N N . SER A 1 210 ? -10.900 12.559 12.205 1.00 95.81 210 SER A N 1
ATOM 1733 C CA . SER A 1 210 ? -11.125 11.917 13.507 1.00 95.81 210 SER A CA 1
ATOM 1734 C C . SER A 1 210 ? -11.726 12.899 14.513 1.00 95.81 210 SER A C 1
ATOM 1736 O O . SER A 1 210 ? -12.738 12.603 15.159 1.00 95.81 210 SER A O 1
ATOM 1738 N N . LYS A 1 211 ? -11.183 14.123 14.578 1.00 95.69 211 LYS A N 1
ATOM 1739 C CA . LYS A 1 211 ? -11.727 15.188 15.423 1.00 95.69 211 LYS A CA 1
ATOM 1740 C C . LYS A 1 211 ? -13.162 15.542 15.021 1.00 95.69 211 LYS A C 1
ATOM 1742 O O . LYS A 1 211 ? -14.036 15.503 15.881 1.00 95.69 211 LYS A O 1
ATOM 1747 N N . ILE A 1 212 ? -13.452 15.780 13.738 1.00 95.81 212 ILE A N 1
ATOM 1748 C CA . ILE A 1 212 ? -14.827 16.058 13.267 1.00 95.81 212 ILE A CA 1
ATOM 1749 C C . ILE A 1 212 ? -15.773 14.895 13.573 1.00 95.81 212 ILE A C 1
ATOM 1751 O O . ILE A 1 212 ? -16.891 15.102 14.052 1.00 95.81 212 ILE A O 1
ATOM 1755 N N . ARG A 1 213 ? -15.329 13.659 13.324 1.00 95.50 213 ARG A N 1
ATOM 1756 C CA . ARG A 1 213 ? -16.140 12.460 13.531 1.00 95.50 213 ARG A CA 1
ATOM 1757 C C . ARG A 1 213 ? -16.529 12.269 14.993 1.00 95.50 213 ARG A C 1
ATOM 1759 O O . ARG A 1 213 ? -17.615 11.735 15.258 1.00 95.50 213 ARG A O 1
ATOM 1766 N N . ASN A 1 214 ? -15.674 12.705 15.918 1.00 93.94 214 ASN A N 1
ATOM 1767 C CA . ASN A 1 214 ? -15.964 12.711 17.346 1.00 93.94 214 ASN A CA 1
ATOM 1768 C C . ASN A 1 214 ? -17.109 13.659 17.712 1.00 93.94 214 ASN A C 1
ATOM 1770 O O . ASN A 1 214 ? -17.905 13.279 18.571 1.00 93.94 214 ASN A O 1
ATOM 1774 N N . TYR A 1 215 ? -17.230 14.806 17.033 1.00 93.50 215 TYR A N 1
ATOM 1775 C CA . TYR A 1 215 ? -18.342 15.744 17.212 1.00 93.50 215 TYR A CA 1
ATOM 1776 C C . TYR A 1 215 ? -19.634 15.229 16.572 1.00 93.50 215 TYR A C 1
ATOM 1778 O O . TYR A 1 215 ? -20.634 15.038 17.258 1.00 93.50 215 TYR A O 1
ATOM 1786 N N . ASN A 1 216 ? -19.642 15.004 15.254 1.00 93.88 216 ASN A N 1
ATOM 1787 C CA . ASN A 1 216 ? -20.854 14.600 14.544 1.00 93.88 216 ASN A CA 1
ATOM 1788 C C . ASN A 1 216 ? -20.536 13.854 13.242 1.00 93.88 216 ASN A C 1
ATOM 1790 O O . ASN A 1 216 ? -19.759 14.307 12.403 1.00 93.88 216 ASN A O 1
ATOM 1794 N N . ARG A 1 217 ? -21.219 12.726 13.028 1.00 94.12 217 ARG A N 1
ATOM 1795 C CA . ARG A 1 217 ? -21.112 11.931 11.799 1.00 94.12 217 ARG A CA 1
ATOM 1796 C C . ARG A 1 217 ? -21.642 12.658 10.560 1.00 94.12 217 ARG A C 1
ATOM 1798 O O . ARG A 1 217 ? -21.077 12.501 9.486 1.00 94.12 217 ARG A O 1
ATOM 1805 N N . LYS A 1 218 ? -22.713 13.450 10.690 1.00 94.75 218 LYS A N 1
ATOM 1806 C CA . LYS A 1 218 ? -23.252 14.234 9.565 1.00 94.75 218 LYS A CA 1
ATOM 1807 C C . LYS A 1 218 ? -22.249 15.295 9.114 1.00 94.75 218 LYS A C 1
ATOM 1809 O O . LYS A 1 218 ? -22.009 15.425 7.920 1.00 94.75 218 LYS A O 1
ATOM 1814 N N . LEU A 1 219 ? -21.612 15.983 10.068 1.00 94.31 219 LEU A N 1
ATOM 1815 C CA . LEU A 1 219 ? -20.550 16.947 9.768 1.00 94.31 219 LEU A CA 1
ATOM 1816 C C . LEU A 1 219 ? -19.355 16.268 9.098 1.00 94.31 219 LEU A C 1
ATOM 1818 O O . LEU A 1 219 ? -18.855 16.798 8.118 1.00 94.31 219 LEU A O 1
ATOM 1822 N N . PHE A 1 220 ? -18.950 15.081 9.561 1.00 96.12 220 PHE A N 1
ATOM 1823 C CA . PHE A 1 220 ? -17.878 14.306 8.926 1.00 96.12 220 PHE A CA 1
ATOM 1824 C C . PHE A 1 220 ? -18.114 14.115 7.421 1.00 96.12 220 PHE A C 1
ATOM 1826 O O . PHE A 1 220 ? -17.260 14.498 6.626 1.00 96.12 220 PHE A O 1
ATOM 1833 N N . PHE A 1 221 ? -19.287 13.611 7.018 1.00 96.00 221 PHE A N 1
ATOM 1834 C CA . PHE A 1 221 ? -19.598 13.421 5.596 1.00 96.00 221 PHE A CA 1
ATOM 1835 C C . PHE A 1 221 ? -19.826 14.741 4.847 1.00 96.00 221 PHE A C 1
ATOM 1837 O O . PHE A 1 221 ? -19.482 14.841 3.673 1.00 96.00 221 PHE A O 1
ATOM 1844 N N . SER A 1 222 ? -20.356 15.770 5.513 1.00 95.62 222 SER A N 1
ATOM 1845 C CA . SER A 1 222 ? -20.522 17.096 4.908 1.00 95.62 222 SER A CA 1
ATOM 1846 C C . SER A 1 222 ? -19.175 17.738 4.567 1.00 95.62 222 SER A C 1
ATOM 1848 O O . SER A 1 222 ? -19.000 18.217 3.452 1.00 95.62 222 SER A O 1
ATOM 1850 N N . PHE A 1 223 ? -18.213 17.722 5.497 1.00 95.31 223 PHE A N 1
ATOM 1851 C CA . PHE A 1 223 ? -16.860 18.231 5.259 1.00 95.31 223 PHE A CA 1
ATOM 1852 C C . PHE A 1 223 ? -16.124 17.400 4.211 1.00 95.31 223 PHE A C 1
ATOM 1854 O O . PHE A 1 223 ? -15.453 17.962 3.353 1.00 95.31 223 PHE A O 1
ATOM 1861 N N . PHE A 1 224 ? -16.284 16.076 4.250 1.00 94.50 224 PHE A N 1
ATOM 1862 C CA . PHE A 1 224 ? -15.728 15.170 3.249 1.00 94.50 224 PHE A CA 1
ATOM 1863 C C . PHE A 1 224 ? -16.151 15.577 1.832 1.00 94.50 224 PHE A C 1
ATOM 1865 O O . PHE A 1 224 ? -15.302 15.800 0.973 1.00 94.50 224 PHE A O 1
ATOM 1872 N N . LEU A 1 225 ? -17.460 15.730 1.598 1.00 94.88 225 LEU A N 1
ATOM 1873 C CA . LEU A 1 225 ? -17.994 16.120 0.291 1.00 94.88 225 LEU A CA 1
ATOM 1874 C C . LEU A 1 225 ? -17.588 17.544 -0.092 1.00 94.88 225 LEU A C 1
ATOM 1876 O O . LEU A 1 225 ? -17.228 17.780 -1.241 1.00 94.88 225 LEU A O 1
ATOM 1880 N N . PHE A 1 226 ? -17.598 18.473 0.867 1.00 95.12 226 PHE A N 1
ATOM 1881 C CA . PHE A 1 226 ? -17.175 19.853 0.643 1.00 95.12 226 PHE A CA 1
ATOM 1882 C C . PHE A 1 226 ? -15.728 19.936 0.142 1.00 95.12 226 PHE A C 1
ATOM 1884 O O . PHE A 1 226 ? -15.474 20.584 -0.869 1.00 95.12 226 PHE A O 1
ATOM 1891 N N . PHE A 1 227 ? -14.786 19.246 0.795 1.00 93.94 227 PHE A N 1
ATOM 1892 C CA . PHE A 1 227 ? -13.383 19.260 0.375 1.00 93.94 227 PHE A CA 1
ATOM 1893 C C . PHE A 1 227 ? -13.154 18.570 -0.971 1.00 93.94 227 PHE A C 1
ATOM 1895 O O . PHE A 1 227 ? -12.330 19.045 -1.746 1.00 93.94 227 PHE A O 1
ATOM 1902 N N . LEU A 1 228 ? -13.880 17.490 -1.279 1.00 92.75 228 LEU A N 1
ATOM 1903 C CA . LEU A 1 228 ? -13.792 16.857 -2.599 1.00 92.75 228 LEU A CA 1
ATOM 1904 C C . LEU A 1 228 ? -14.335 17.761 -3.708 1.00 92.75 228 LEU A C 1
ATOM 1906 O O . LEU A 1 228 ? -13.720 17.861 -4.766 1.00 92.75 228 LEU A O 1
ATOM 1910 N N . PHE A 1 229 ? -15.453 18.446 -3.460 1.00 90.69 229 PHE A N 1
ATOM 1911 C CA . PHE A 1 229 ? -16.001 19.426 -4.395 1.00 90.69 229 PHE A CA 1
ATOM 1912 C C . PHE A 1 229 ? -15.014 20.579 -4.600 1.00 90.69 229 PHE A C 1
ATOM 1914 O O . PHE A 1 229 ? -14.704 20.943 -5.729 1.00 90.69 229 PHE A O 1
ATOM 1921 N N . LEU A 1 230 ? -14.445 21.099 -3.513 1.00 89.94 230 LEU A N 1
ATOM 1922 C CA . LEU A 1 230 ? -13.428 22.140 -3.568 1.00 89.94 230 LEU A CA 1
ATOM 1923 C C . LEU A 1 230 ? -12.198 21.692 -4.375 1.00 89.94 230 LEU A C 1
ATOM 1925 O O . LEU A 1 230 ? -11.766 22.429 -5.254 1.00 89.94 230 LEU A O 1
ATOM 1929 N N . ALA A 1 231 ? -11.685 20.479 -4.152 1.00 89.00 231 ALA A N 1
ATOM 1930 C CA . ALA A 1 231 ? -10.572 19.929 -4.929 1.00 89.00 231 ALA A CA 1
ATOM 1931 C C . ALA A 1 231 ? -10.905 19.809 -6.423 1.00 89.00 231 ALA A C 1
ATOM 1933 O O . ALA A 1 231 ? -10.086 20.180 -7.258 1.00 89.00 231 ALA A O 1
ATOM 1934 N N . TYR A 1 232 ? -12.117 19.358 -6.759 1.00 85.12 232 TYR A N 1
ATOM 1935 C CA . TYR A 1 232 ? -12.581 19.235 -8.141 1.00 85.12 232 TYR A CA 1
ATOM 1936 C C . TYR A 1 232 ? -12.636 20.584 -8.875 1.00 85.12 232 TYR A C 1
ATOM 1938 O O . TYR A 1 232 ? -12.199 20.675 -10.019 1.00 85.12 232 TYR A O 1
ATOM 1946 N N . PHE A 1 233 ? -13.137 21.642 -8.228 1.00 82.94 233 PHE A N 1
ATOM 1947 C CA . PHE A 1 233 ? -13.232 22.968 -8.853 1.00 82.94 233 PHE A CA 1
ATOM 1948 C C . PHE A 1 233 ? -11.909 23.740 -8.854 1.00 82.94 233 PHE A C 1
ATOM 1950 O O . PHE A 1 233 ? -11.644 24.496 -9.788 1.00 82.94 233 PHE A O 1
ATOM 1957 N N . ILE A 1 234 ? -11.091 23.586 -7.810 1.00 81.12 234 ILE A N 1
ATOM 1958 C CA . ILE A 1 234 ? -9.852 24.354 -7.645 1.00 81.12 234 ILE A CA 1
ATOM 1959 C C . ILE A 1 234 ? -8.673 23.707 -8.376 1.00 81.12 234 ILE A C 1
ATOM 1961 O O . ILE A 1 234 ? -7.819 24.444 -8.861 1.00 81.12 234 ILE A O 1
ATOM 1965 N N . GLY A 1 235 ? -8.624 22.373 -8.492 1.00 71.06 235 GLY A N 1
ATOM 1966 C CA . GLY A 1 235 ? -7.435 21.617 -8.912 1.00 71.06 235 GLY A CA 1
ATOM 1967 C C . GLY A 1 235 ? -6.693 22.189 -10.117 1.00 71.06 235 GLY A C 1
ATOM 1968 O O . GLY A 1 235 ? -5.511 22.511 -10.014 1.00 71.06 235 GLY A O 1
ATOM 1969 N N . PHE A 1 236 ? -7.401 22.439 -11.219 1.00 63.88 236 PHE A N 1
ATOM 1970 C CA . PHE A 1 236 ? -6.793 22.987 -12.437 1.00 63.88 236 PHE A CA 1
ATOM 1971 C C . PHE A 1 236 ? -6.212 24.398 -12.270 1.00 63.88 236 PHE A C 1
ATOM 1973 O O . PHE A 1 236 ? -5.171 24.695 -12.844 1.00 63.88 236 PHE A O 1
ATOM 1980 N N . ARG A 1 237 ? -6.839 25.259 -11.459 1.00 69.00 237 ARG A N 1
ATOM 1981 C CA . ARG A 1 237 ? -6.357 26.630 -11.199 1.00 69.00 237 ARG A CA 1
ATOM 1982 C C . ARG A 1 237 ? -5.259 26.684 -10.138 1.00 69.00 237 ARG A C 1
ATOM 1984 O O . ARG A 1 237 ? -4.540 27.671 -10.034 1.00 69.00 237 ARG A O 1
ATOM 1991 N N . PHE A 1 238 ? -5.141 25.640 -9.322 1.00 68.44 238 PHE A N 1
ATOM 1992 C CA . PHE A 1 238 ? -4.173 25.587 -8.232 1.00 68.44 238 PHE A CA 1
ATOM 1993 C C . PHE A 1 238 ? -2.743 25.406 -8.748 1.00 68.44 238 PHE A C 1
ATOM 1995 O O . PHE A 1 238 ? -1.831 26.037 -8.228 1.00 68.44 238 PHE A O 1
ATOM 2002 N N . LEU A 1 239 ? -2.544 24.597 -9.794 1.00 62.94 239 LEU A N 1
ATOM 2003 C CA . LEU A 1 239 ? -1.222 24.357 -10.391 1.00 62.94 239 LEU A CA 1
ATOM 2004 C C . LEU A 1 239 ? -0.585 25.636 -10.957 1.00 62.94 239 LEU A C 1
ATOM 2006 O O . LEU A 1 239 ? 0.600 25.881 -10.738 1.00 62.94 239 LEU A O 1
ATOM 2010 N N . GLU A 1 240 ? -1.387 26.486 -11.602 1.00 64.06 240 GLU A N 1
ATOM 2011 C CA . GLU A 1 240 ? -0.953 27.796 -12.101 1.00 64.06 240 GLU A CA 1
ATOM 2012 C C . GLU A 1 240 ? -0.474 28.698 -10.951 1.00 64.06 240 GLU A C 1
ATOM 2014 O O . GLU A 1 240 ? 0.593 29.299 -11.030 1.00 64.06 240 GLU A O 1
ATOM 2019 N N . LEU A 1 241 ? -1.190 28.720 -9.825 1.00 66.62 241 LEU A N 1
ATOM 2020 C CA . LEU A 1 241 ? -0.787 29.514 -8.662 1.00 66.62 241 LEU A CA 1
ATOM 2021 C C . LEU A 1 241 ? 0.515 29.005 -8.021 1.00 66.62 241 LEU A C 1
ATOM 2023 O O . LEU A 1 241 ? 1.332 29.819 -7.604 1.00 66.62 241 LEU A O 1
ATOM 2027 N N . PHE A 1 242 ? 0.749 27.688 -7.959 1.00 65.06 242 PHE A N 1
ATOM 2028 C CA . PHE A 1 242 ? 1.984 27.139 -7.376 1.00 65.06 242 PHE A CA 1
ATOM 2029 C C . PHE A 1 242 ? 3.226 27.351 -8.243 1.00 65.06 242 PHE A C 1
ATOM 2031 O O . PHE A 1 242 ? 4.291 27.592 -7.675 1.00 65.06 242 PHE A O 1
ATOM 2038 N N . SER A 1 243 ? 3.097 27.344 -9.576 1.00 62.00 243 SER A N 1
ATOM 2039 C CA . SER A 1 243 ? 4.210 27.713 -10.475 1.00 62.00 243 SER A CA 1
ATOM 2040 C C . SER A 1 243 ? 4.743 29.129 -10.213 1.00 62.00 243 SER A C 1
ATOM 2042 O O . SER A 1 243 ? 5.921 29.413 -10.407 1.00 62.00 243 SER A O 1
ATOM 2044 N N . GLN A 1 244 ? 3.894 30.023 -9.695 1.00 64.75 244 GLN A N 1
ATOM 2045 C CA . GLN A 1 244 ? 4.220 31.435 -9.490 1.00 64.75 244 GLN A CA 1
ATOM 2046 C C . GLN A 1 244 ? 4.762 31.745 -8.084 1.00 64.75 244 GLN A C 1
ATOM 2048 O O . GLN A 1 244 ? 5.275 32.841 -7.846 1.00 64.75 244 GLN A O 1
ATOM 2053 N N . ILE A 1 245 ? 4.673 30.808 -7.130 1.00 63.47 245 ILE A N 1
ATOM 2054 C CA . ILE A 1 245 ? 5.115 31.035 -5.747 1.00 63.47 245 ILE A CA 1
ATOM 2055 C C . ILE A 1 245 ? 6.603 30.686 -5.613 1.00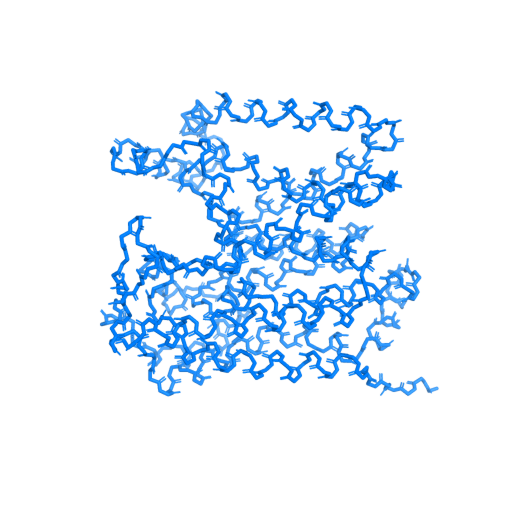 63.47 245 ILE A C 1
ATOM 2057 O O . ILE A 1 245 ? 6.984 29.559 -5.303 1.00 63.47 245 ILE A O 1
ATOM 2061 N N . SER A 1 246 ? 7.456 31.701 -5.760 1.00 55.88 246 SER A N 1
ATOM 2062 C CA . SER A 1 246 ? 8.921 31.601 -5.625 1.00 55.88 246 SER A CA 1
ATOM 2063 C C . SER A 1 246 ? 9.417 31.210 -4.221 1.00 55.88 246 SER A C 1
ATOM 2065 O O . SER A 1 246 ? 10.571 30.816 -4.058 1.00 55.88 246 SER A O 1
ATOM 2067 N N . PHE A 1 247 ? 8.561 31.289 -3.197 1.00 54.41 247 PHE A N 1
ATOM 2068 C CA . PHE A 1 247 ? 8.920 31.037 -1.795 1.00 54.41 247 PHE A CA 1
ATOM 2069 C C . PHE A 1 247 ? 9.030 29.545 -1.425 1.00 54.41 247 PHE A C 1
ATOM 2071 O O . PHE A 1 247 ? 9.699 29.203 -0.454 1.00 54.41 247 PHE A O 1
ATOM 2078 N N . LEU A 1 248 ? 8.406 28.636 -2.184 1.00 53.47 248 LEU A N 1
ATOM 2079 C CA . LEU A 1 248 ? 8.330 27.201 -1.850 1.00 53.47 248 LEU A CA 1
ATOM 2080 C C . LEU A 1 248 ? 9.566 26.372 -2.259 1.00 53.47 248 LEU A C 1
ATOM 2082 O O . LEU A 1 248 ? 9.560 25.148 -2.132 1.00 53.47 248 LEU A O 1
ATOM 2086 N N . GLY A 1 249 ? 10.652 27.032 -2.671 1.00 53.84 249 GLY A N 1
ATOM 2087 C CA . GLY A 1 249 ? 11.917 26.398 -3.046 1.00 53.84 249 GLY A CA 1
ATOM 2088 C C . GLY A 1 249 ? 11.926 25.870 -4.485 1.00 53.84 249 GLY A C 1
ATOM 2089 O O . GLY A 1 249 ? 10.923 25.370 -4.997 1.00 53.84 249 GLY A O 1
ATOM 2090 N N . GLY A 1 250 ? 13.090 25.961 -5.140 1.00 56.72 250 GLY A N 1
ATOM 2091 C CA . GLY A 1 250 ? 13.248 25.684 -6.576 1.00 56.72 250 GLY A CA 1
ATOM 2092 C C . GLY A 1 250 ? 12.885 24.260 -7.018 1.00 56.72 250 GLY A C 1
ATOM 2093 O O . GLY A 1 250 ? 12.554 24.045 -8.180 1.00 56.72 250 GLY A O 1
ATOM 2094 N N . SER A 1 251 ? 12.895 23.282 -6.106 1.00 55.50 251 SER A N 1
ATOM 2095 C CA . SER A 1 251 ? 12.509 21.894 -6.407 1.00 55.50 251 SER A CA 1
ATOM 2096 C C . SER A 1 251 ? 10.992 21.683 -6.472 1.00 55.50 251 SER A C 1
ATOM 2098 O O . SER A 1 251 ? 10.534 20.751 -7.130 1.00 55.50 251 SER A O 1
ATOM 2100 N N . PHE A 1 252 ? 10.200 22.512 -5.782 1.00 56.25 252 PHE A N 1
ATOM 2101 C CA . PHE A 1 252 ? 8.738 22.424 -5.826 1.00 56.25 252 PHE A CA 1
ATOM 2102 C C . PHE A 1 252 ? 8.182 23.195 -7.023 1.00 56.25 252 PHE A C 1
ATOM 2104 O O . PHE A 1 252 ? 7.310 22.679 -7.722 1.00 56.25 252 PHE A O 1
ATOM 2111 N N . SER A 1 253 ? 8.731 24.384 -7.305 1.00 58.78 253 SER A N 1
ATOM 2112 C CA . SER A 1 253 ? 8.362 25.161 -8.494 1.00 58.78 253 SER A CA 1
ATOM 2113 C C . SER A 1 253 ? 8.703 24.401 -9.776 1.00 58.78 253 SER A C 1
ATOM 2115 O O . SER A 1 253 ? 7.835 24.253 -10.624 1.00 58.78 253 SER A O 1
ATOM 2117 N N . SER A 1 254 ? 9.891 23.788 -9.873 1.00 62.19 254 SER A N 1
ATOM 2118 C CA . SER A 1 254 ? 10.283 23.011 -11.059 1.00 62.19 254 SER A CA 1
ATOM 2119 C C . SER A 1 254 ? 9.417 21.769 -11.292 1.00 62.19 254 SER A C 1
ATOM 2121 O O . SER A 1 254 ? 9.085 21.462 -12.435 1.00 62.19 254 SER A O 1
ATOM 2123 N N . LYS A 1 255 ? 8.984 21.074 -10.227 1.00 65.44 255 LYS A N 1
ATOM 2124 C CA . LYS A 1 255 ? 8.014 19.969 -10.342 1.00 65.44 255 LYS A CA 1
ATOM 2125 C C . LYS A 1 255 ? 6.628 20.467 -10.751 1.00 65.44 255 LYS A C 1
ATOM 2127 O O . LYS A 1 255 ? 5.982 19.823 -11.570 1.00 65.44 255 LYS A O 1
ATOM 2132 N N . SER A 1 256 ? 6.171 21.594 -10.206 1.00 61.09 256 SER A N 1
ATOM 2133 C CA . SER A 1 256 ? 4.892 22.205 -10.591 1.00 61.09 256 SER A CA 1
ATOM 2134 C C . SER A 1 256 ? 4.902 22.652 -12.055 1.00 61.09 256 SER A C 1
ATOM 2136 O O . SER A 1 256 ? 3.941 22.387 -12.773 1.00 61.09 256 SER A O 1
ATOM 2138 N N . ASP A 1 257 ? 6.001 23.256 -12.511 1.00 64.56 257 ASP A N 1
ATOM 2139 C CA . ASP A 1 257 ? 6.200 23.694 -13.895 1.00 64.56 257 ASP A CA 1
ATOM 2140 C C . ASP A 1 257 ? 6.253 22.508 -14.854 1.00 64.56 257 ASP A C 1
ATOM 2142 O O . ASP A 1 257 ? 5.596 22.532 -15.890 1.00 64.56 257 ASP A O 1
ATOM 2146 N N . ALA A 1 258 ? 6.957 21.432 -14.488 1.00 63.81 258 ALA A N 1
ATOM 2147 C CA . ALA A 1 258 ? 6.983 20.203 -15.275 1.00 63.81 258 ALA A CA 1
ATOM 2148 C C . ALA A 1 258 ? 5.581 19.580 -15.398 1.00 63.81 258 ALA A C 1
ATOM 2150 O O . ALA A 1 258 ? 5.169 19.193 -16.489 1.00 63.81 258 ALA A O 1
ATOM 2151 N N . ILE A 1 259 ? 4.810 19.531 -14.304 1.00 65.75 259 ILE A N 1
ATOM 2152 C CA . ILE A 1 259 ? 3.422 19.040 -14.326 1.00 65.75 259 ILE A CA 1
ATOM 2153 C C . ILE A 1 259 ? 2.540 19.943 -15.201 1.00 65.75 259 ILE A C 1
ATOM 2155 O O . ILE A 1 259 ? 1.703 19.437 -15.947 1.00 65.75 259 ILE A O 1
ATOM 2159 N N . TYR A 1 260 ? 2.729 21.263 -15.136 1.00 66.62 260 TYR A N 1
ATOM 2160 C CA . TYR A 1 260 ? 1.978 22.235 -15.930 1.00 66.62 260 TYR A CA 1
ATOM 2161 C C . TYR A 1 260 ? 2.310 22.160 -17.429 1.00 66.62 260 TYR A C 1
ATOM 2163 O O . TYR A 1 260 ? 1.404 22.181 -18.257 1.00 66.62 260 TYR A O 1
ATOM 2171 N N . GLN A 1 261 ? 3.584 22.006 -17.794 1.00 67.06 261 GLN A N 1
ATOM 2172 C CA . GLN A 1 261 ? 4.008 21.839 -19.188 1.00 67.06 261 GLN A CA 1
ATOM 2173 C C . GLN A 1 261 ? 3.428 20.557 -19.798 1.00 67.06 261 GLN A C 1
ATOM 2175 O O . GLN A 1 261 ? 2.829 20.607 -20.866 1.00 67.06 261 GLN A O 1
ATOM 2180 N N . VAL A 1 262 ? 3.476 19.444 -19.059 1.00 65.62 262 VAL A N 1
ATOM 2181 C CA . VAL A 1 262 ? 2.882 18.156 -19.464 1.00 65.62 262 VAL A CA 1
ATOM 2182 C C . VAL A 1 262 ? 1.348 18.220 -19.578 1.00 65.62 262 VAL A C 1
ATOM 2184 O O . VAL A 1 262 ? 0.743 17.431 -20.298 1.00 65.62 262 VAL A O 1
ATOM 2187 N N . LEU A 1 263 ? 0.690 19.137 -18.862 1.00 63.59 263 LEU A N 1
ATOM 2188 C CA . LEU A 1 263 ? -0.752 19.385 -18.987 1.00 63.59 263 LEU A CA 1
ATOM 2189 C C . LEU A 1 263 ? -1.108 20.223 -20.223 1.00 63.59 263 LEU A C 1
ATOM 2191 O O . LEU A 1 263 ? -2.200 20.050 -20.759 1.00 63.59 263 LEU A O 1
ATOM 2195 N N . ASN A 1 264 ? -0.220 21.123 -20.650 1.00 64.75 264 ASN A N 1
ATOM 2196 C CA . ASN A 1 264 ? -0.416 21.939 -21.850 1.00 64.75 264 ASN A CA 1
ATOM 2197 C C . ASN A 1 264 ? -0.103 21.176 -23.143 1.00 64.75 264 ASN A C 1
ATOM 2199 O O . ASN A 1 264 ? -0.692 21.492 -24.177 1.00 64.75 264 ASN A O 1
ATOM 2203 N N . ASP A 1 265 ? 0.750 20.151 -23.081 1.00 61.25 265 ASP A N 1
ATOM 2204 C CA . ASP A 1 265 ? 0.890 19.161 -24.148 1.00 61.25 265 ASP A CA 1
ATOM 2205 C C . ASP A 1 265 ? -0.387 18.293 -24.189 1.00 61.25 265 ASP A C 1
ATOM 2207 O O . ASP A 1 265 ? -0.612 17.396 -23.372 1.00 61.25 265 ASP A O 1
ATOM 2211 N N . SER A 1 266 ? -1.283 18.628 -25.120 1.00 52.94 266 SER A N 1
ATOM 2212 C CA . SER A 1 266 ? -2.705 18.242 -25.187 1.00 52.94 266 SER A CA 1
ATOM 2213 C C . SER A 1 266 ? -3.031 16.742 -25.083 1.00 52.94 266 SER A C 1
ATOM 2215 O O . SER A 1 266 ? -4.145 16.385 -24.693 1.00 52.94 266 SER A O 1
ATOM 2217 N N . ASP A 1 267 ? -2.083 15.847 -25.357 1.00 53.91 267 ASP A N 1
ATOM 2218 C CA . ASP A 1 267 ? -2.331 14.402 -25.476 1.00 53.91 267 ASP A CA 1
ATOM 2219 C C . ASP A 1 267 ? -2.718 13.706 -24.156 1.00 53.91 267 ASP A C 1
ATOM 2221 O O . ASP A 1 267 ? -3.385 12.667 -24.157 1.00 53.91 267 ASP A O 1
ATOM 2225 N N . LEU A 1 268 ? -2.340 14.258 -22.998 1.00 51.97 268 LEU A N 1
ATOM 2226 C CA . LEU A 1 268 ? -2.612 13.627 -21.696 1.00 51.97 268 LEU A CA 1
ATOM 2227 C C . LEU A 1 268 ? -3.901 14.120 -21.033 1.00 51.97 268 LEU A C 1
ATOM 2229 O O . LEU A 1 268 ? -4.530 13.376 -20.275 1.00 51.97 268 LEU A O 1
ATOM 2233 N N . VAL A 1 269 ? -4.322 15.359 -21.303 1.00 51.72 269 VAL A N 1
ATOM 2234 C CA . VAL A 1 269 ? -5.589 15.902 -20.782 1.00 51.72 269 VAL A CA 1
ATOM 2235 C C . VAL A 1 269 ? -6.783 15.245 -21.472 1.00 51.72 269 VAL A C 1
ATOM 2237 O O . VAL A 1 269 ? -7.758 14.903 -20.797 1.00 51.72 269 VAL A O 1
ATOM 2240 N N . GLU A 1 270 ? -6.673 14.987 -22.775 1.00 54.56 270 GLU A N 1
ATOM 2241 C CA . GLU A 1 270 ? -7.736 14.388 -23.586 1.00 54.56 270 GLU A CA 1
ATOM 2242 C C . GLU A 1 270 ? -7.892 12.874 -23.376 1.00 54.56 270 GLU A C 1
ATOM 2244 O O . GLU A 1 270 ? -8.966 12.327 -23.626 1.00 54.56 270 GLU A O 1
ATOM 2249 N N . LYS A 1 271 ? -6.865 12.189 -22.845 1.00 60.75 271 LYS A N 1
ATOM 2250 C CA . LYS A 1 271 ? -6.842 10.719 -22.750 1.00 60.75 271 LYS A CA 1
ATOM 2251 C C . LYS A 1 271 ? -8.010 10.136 -21.946 1.00 60.75 271 LYS A C 1
ATOM 2253 O O . LYS A 1 271 ? -8.564 9.113 -22.342 1.00 60.75 271 LYS A O 1
ATOM 2258 N N . TYR A 1 272 ? -8.394 10.771 -20.829 1.00 67.19 272 TYR A N 1
ATOM 2259 C CA . TYR A 1 272 ? -9.530 10.338 -20.002 1.00 67.19 272 TYR A CA 1
ATOM 2260 C C . TYR A 1 272 ? -10.267 11.509 -19.323 1.00 67.19 272 TYR A C 1
ATOM 2262 O O . TYR A 1 272 ? -9.614 12.374 -18.717 1.00 67.19 272 TYR A O 1
ATOM 2270 N N . PRO A 1 273 ? -11.618 11.487 -19.283 1.00 74.19 273 PRO A N 1
ATOM 2271 C CA . PRO A 1 273 ? -12.414 12.437 -18.509 1.00 74.19 273 PRO A CA 1
ATOM 2272 C C . PRO A 1 273 ? -12.008 12.466 -17.032 1.00 74.19 273 PRO A C 1
ATOM 2274 O O . PRO A 1 273 ? -11.880 11.417 -16.401 1.00 74.19 273 PRO A O 1
ATOM 2277 N N . VAL A 1 274 ? -11.880 13.663 -16.451 1.00 74.69 274 VAL A N 1
ATOM 2278 C CA . VAL A 1 274 ? -11.443 13.884 -15.054 1.00 74.69 274 VAL A CA 1
ATOM 2279 C C . VAL A 1 274 ? -12.270 13.083 -14.044 1.00 74.69 274 VAL A C 1
ATOM 2281 O O . VAL A 1 274 ? -11.727 12.516 -13.099 1.00 74.69 274 VAL A O 1
ATOM 2284 N N . ILE A 1 275 ? -13.577 12.960 -14.283 1.00 77.88 275 ILE A N 1
ATOM 2285 C CA . ILE A 1 275 ? -14.519 12.236 -13.416 1.00 77.88 275 ILE A CA 1
ATOM 2286 C C . ILE A 1 275 ? -14.224 10.725 -13.367 1.00 77.88 275 ILE A C 1
ATOM 2288 O O . ILE A 1 275 ? -14.490 10.086 -12.352 1.00 77.88 275 ILE A O 1
ATOM 2292 N N . LEU A 1 276 ? -13.653 10.143 -14.429 1.00 78.44 276 LEU A N 1
ATOM 2293 C CA . LEU A 1 276 ? -13.315 8.714 -14.481 1.00 78.44 276 LEU A CA 1
ATOM 2294 C C . LEU A 1 276 ? -11.959 8.398 -13.837 1.00 78.44 276 LEU A C 1
ATOM 2296 O O . LEU A 1 276 ? -11.687 7.245 -13.507 1.00 78.44 276 LEU A O 1
ATOM 2300 N N . ARG A 1 277 ? -11.111 9.404 -13.610 1.00 78.69 277 ARG A N 1
ATOM 2301 C CA . ARG A 1 277 ? -9.747 9.204 -13.101 1.00 78.69 277 ARG A CA 1
ATOM 2302 C C . ARG A 1 277 ? -9.700 8.572 -11.708 1.00 78.69 277 ARG A C 1
ATOM 2304 O O . ARG A 1 277 ? -8.906 7.654 -11.545 1.00 78.69 277 ARG A O 1
ATOM 2311 N N . PRO A 1 278 ? -10.576 8.914 -10.739 1.00 83.25 278 PRO A N 1
ATOM 2312 C CA . PRO A 1 278 ? -10.606 8.213 -9.456 1.00 83.25 278 PRO A CA 1
ATOM 2313 C C . PRO A 1 278 ? -10.880 6.713 -9.588 1.00 83.25 278 PRO A C 1
ATOM 2315 O O . PRO A 1 278 ? -10.333 5.920 -8.825 1.00 83.25 278 PRO A O 1
ATOM 2318 N N . ILE A 1 279 ? -11.699 6.316 -10.569 1.00 83.56 279 ILE A N 1
ATOM 2319 C CA . ILE A 1 279 ? -11.992 4.906 -10.846 1.00 83.56 279 ILE A CA 1
ATOM 2320 C C . ILE A 1 279 ? -10.737 4.223 -11.396 1.00 83.56 279 ILE A C 1
ATOM 2322 O O . ILE A 1 279 ? -10.358 3.168 -10.897 1.00 83.56 279 ILE A O 1
ATOM 2326 N N . ILE A 1 280 ? -10.046 4.848 -12.354 1.00 79.88 280 ILE A N 1
ATOM 2327 C CA . ILE A 1 280 ? -8.791 4.329 -12.924 1.00 79.88 280 ILE A CA 1
ATOM 2328 C C . ILE A 1 280 ? -7.699 4.228 -11.843 1.00 79.88 280 ILE A C 1
ATOM 2330 O O . ILE A 1 280 ? -7.005 3.213 -11.746 1.00 79.88 280 ILE A O 1
ATOM 2334 N N . THR A 1 281 ? -7.573 5.228 -10.966 1.00 84.19 281 THR A N 1
ATOM 2335 C CA . THR A 1 281 ? -6.646 5.187 -9.825 1.00 84.19 281 THR A CA 1
ATOM 2336 C C . THR A 1 281 ? -7.010 4.053 -8.859 1.00 84.19 281 THR A C 1
ATOM 2338 O O . THR A 1 281 ? -6.141 3.317 -8.407 1.00 84.19 281 THR A O 1
ATOM 2341 N N . LEU A 1 282 ? -8.293 3.820 -8.582 1.00 83.19 282 LEU A N 1
ATOM 2342 C CA . LEU A 1 282 ? -8.710 2.692 -7.744 1.00 83.19 282 LEU A CA 1
ATOM 2343 C C . LEU A 1 282 ? -8.465 1.326 -8.414 1.00 83.19 282 LEU A C 1
ATOM 2345 O O . LEU A 1 282 ? -8.108 0.365 -7.737 1.00 83.19 282 LEU A O 1
ATOM 2349 N N . MET A 1 283 ? -8.607 1.222 -9.735 1.00 83.50 283 MET A N 1
ATOM 2350 C CA . MET A 1 283 ? -8.282 0.001 -10.484 1.00 83.50 283 MET A CA 1
ATOM 2351 C C . MET A 1 283 ? -6.772 -0.273 -10.501 1.00 83.50 283 MET A C 1
ATOM 2353 O O . MET A 1 283 ? -6.347 -1.405 -10.281 1.00 83.50 283 MET A O 1
ATOM 2357 N N . SER A 1 284 ? -5.951 0.763 -10.683 1.00 83.94 284 SER A N 1
ATOM 2358 C CA . SER A 1 284 ? -4.486 0.649 -10.603 1.00 83.94 284 SER A CA 1
ATOM 2359 C C . SER A 1 284 ? -3.973 0.322 -9.208 1.00 83.94 284 SER A C 1
ATOM 2361 O O . SER A 1 284 ? -2.992 -0.404 -9.082 1.00 83.94 284 SER A O 1
ATOM 2363 N N . PHE A 1 285 ? -4.687 0.746 -8.164 1.00 83.44 285 PHE A N 1
ATOM 2364 C CA . PHE A 1 285 ? -4.409 0.326 -6.793 1.00 83.44 285 PHE A CA 1
ATOM 2365 C C . PHE A 1 285 ? -4.526 -1.193 -6.621 1.00 83.44 285 PHE A C 1
ATOM 2367 O O . PHE A 1 285 ? -3.757 -1.781 -5.866 1.00 83.44 285 PHE A O 1
ATOM 2374 N N . ILE A 1 286 ? -5.471 -1.831 -7.321 1.00 81.25 286 ILE A N 1
ATOM 2375 C CA . ILE A 1 286 ? -5.650 -3.287 -7.315 1.00 81.25 286 ILE A CA 1
ATOM 2376 C C . ILE A 1 286 ? -4.512 -3.965 -8.070 1.00 81.25 286 ILE A C 1
ATOM 2378 O O . ILE A 1 286 ? -3.841 -4.821 -7.503 1.00 81.25 286 ILE A O 1
ATOM 2382 N N . PHE A 1 287 ? -4.368 -3.622 -9.351 1.00 79.56 287 PHE A N 1
ATOM 2383 C CA . PHE A 1 287 ? -3.321 -4.080 -10.260 1.00 79.56 287 PHE A CA 1
ATOM 2384 C C . PHE A 1 287 ? -3.550 -3.412 -11.621 1.00 79.56 287 PHE A C 1
ATOM 2386 O O . PHE A 1 287 ? -4.586 -3.649 -12.243 1.00 79.56 287 PHE A O 1
ATOM 2393 N N . MET A 1 288 ? -2.617 -2.589 -12.091 1.00 70.88 288 MET A N 1
ATOM 2394 C CA . MET A 1 288 ? -2.620 -2.072 -13.464 1.00 70.88 288 MET A CA 1
ATOM 2395 C C . MET A 1 288 ? -1.198 -1.676 -13.842 1.00 70.88 288 MET A C 1
ATOM 2397 O O . MET A 1 288 ? -0.581 -0.863 -13.150 1.00 70.88 288 MET A O 1
ATOM 2401 N N . THR A 1 289 ? -0.691 -2.242 -14.931 1.00 73.25 289 THR A N 1
ATOM 2402 C CA . THR A 1 289 ? 0.606 -1.850 -15.485 1.00 73.25 289 THR A CA 1
ATOM 2403 C C . THR A 1 289 ? 0.461 -0.571 -16.331 1.00 73.25 289 THR A C 1
ATOM 2405 O O . THR A 1 289 ? -0.658 -0.238 -16.743 1.00 73.25 289 THR A O 1
ATOM 2408 N N . PRO A 1 290 ? 1.546 0.181 -16.595 1.00 63.88 290 PRO A N 1
ATOM 2409 C CA . PRO A 1 290 ? 1.536 1.375 -17.446 1.00 63.88 290 PRO A CA 1
ATOM 2410 C C . PRO A 1 290 ? 0.960 1.123 -18.842 1.00 63.88 290 PRO A C 1
ATOM 2412 O O . PRO A 1 290 ? 0.198 1.949 -19.343 1.00 63.88 290 PRO A O 1
ATOM 2415 N N . SER A 1 291 ? 1.263 -0.031 -19.436 1.00 70.69 291 SER A N 1
ATOM 2416 C CA . SER A 1 291 ? 0.713 -0.460 -20.727 1.00 70.69 291 SER A CA 1
ATOM 2417 C C . SER A 1 291 ? -0.757 -0.889 -20.706 1.00 70.69 291 SER A C 1
ATOM 2419 O O . SER A 1 291 ? -1.357 -1.093 -21.759 1.00 70.69 291 SER A O 1
ATOM 2421 N N . GLY A 1 292 ? -1.377 -0.987 -19.526 1.00 74.44 292 GLY A N 1
ATOM 2422 C CA . GLY A 1 292 ? -2.807 -1.249 -19.407 1.00 74.44 292 GLY A CA 1
ATOM 2423 C C . GLY A 1 292 ? -3.183 -2.728 -19.397 1.00 74.44 292 GLY A C 1
ATOM 2424 O O . GLY A 1 292 ? -4.283 -3.065 -19.840 1.00 74.44 292 GLY A O 1
ATOM 2425 N N . VAL A 1 293 ? -2.329 -3.604 -18.851 1.00 83.12 293 VAL A N 1
ATOM 2426 C CA . VAL A 1 293 ? -2.741 -4.966 -18.484 1.00 83.12 293 VAL A CA 1
ATOM 2427 C C . VAL A 1 293 ? -3.887 -4.877 -17.472 1.00 83.12 293 VAL A C 1
ATOM 2429 O O . VAL A 1 293 ? -3.752 -4.276 -16.402 1.00 83.12 293 VAL A O 1
ATOM 2432 N N . LYS A 1 294 ? -5.031 -5.473 -17.821 1.00 85.50 294 LYS A N 1
ATOM 2433 C CA . LYS A 1 294 ? -6.272 -5.419 -17.036 1.00 85.50 294 LYS A CA 1
ATOM 2434 C C . LYS A 1 294 ? -6.603 -6.788 -16.474 1.00 85.50 294 LYS A C 1
ATOM 2436 O O . LYS A 1 294 ? -6.308 -7.802 -17.080 1.00 85.50 294 LYS A O 1
ATOM 2441 N N . VAL A 1 295 ? -7.296 -6.822 -15.343 1.00 89.44 295 VAL A N 1
ATOM 2442 C CA . VAL A 1 295 ? -7.849 -8.066 -14.791 1.00 89.44 295 VAL A CA 1
ATOM 2443 C C . VAL A 1 295 ? -9.328 -7.829 -14.461 1.00 89.44 295 VAL A C 1
ATOM 2445 O O . VAL A 1 295 ? -9.675 -7.601 -13.299 1.00 89.44 295 VAL A O 1
ATOM 2448 N N . PRO A 1 296 ? -10.225 -7.824 -15.473 1.00 87.94 296 PRO A N 1
ATOM 2449 C CA . PRO A 1 296 ? -11.606 -7.356 -15.318 1.00 87.94 296 PRO A CA 1
ATOM 2450 C C . PRO A 1 296 ? -12.380 -8.085 -14.218 1.00 87.94 296 PRO A C 1
ATOM 2452 O O . PRO A 1 296 ? -13.066 -7.455 -13.414 1.00 87.94 296 PRO A O 1
ATOM 2455 N N . VAL A 1 297 ? -12.216 -9.410 -14.139 1.00 90.69 297 VAL A N 1
ATOM 2456 C CA . VAL A 1 297 ? -12.868 -10.248 -13.122 1.00 90.69 297 VAL A CA 1
ATOM 2457 C C . VAL A 1 297 ? -12.458 -9.816 -11.712 1.00 90.69 297 VAL A C 1
ATOM 2459 O O . VAL A 1 297 ? -13.306 -9.720 -10.822 1.00 90.69 297 VAL A O 1
ATOM 2462 N N . LEU A 1 298 ? -11.177 -9.490 -11.508 1.00 92.31 298 LEU A N 1
ATOM 2463 C CA . LEU A 1 298 ? -10.683 -9.032 -10.213 1.00 92.31 298 LEU A CA 1
ATOM 2464 C C . LEU A 1 298 ? -11.242 -7.660 -9.842 1.00 92.31 298 LEU A C 1
ATOM 2466 O O . LEU A 1 298 ? -11.628 -7.448 -8.693 1.00 92.31 298 LEU A O 1
ATOM 2470 N N . TYR A 1 299 ? -11.312 -6.738 -10.805 1.00 91.25 299 TYR A N 1
ATOM 2471 C CA . TYR A 1 299 ? -11.862 -5.405 -10.570 1.00 91.25 299 TYR A CA 1
ATOM 2472 C C . TYR A 1 299 ? -13.318 -5.474 -10.112 1.00 91.25 299 TYR A C 1
ATOM 2474 O O . TYR A 1 299 ? -13.683 -4.810 -9.145 1.00 91.25 299 TYR A O 1
ATOM 2482 N N . VAL A 1 300 ? -14.132 -6.333 -10.737 1.00 91.56 300 VAL A N 1
ATOM 2483 C CA . VAL A 1 300 ? -15.522 -6.560 -10.317 1.00 91.56 300 VAL A CA 1
ATOM 2484 C C . VAL A 1 300 ? -15.579 -7.177 -8.917 1.00 91.56 300 VAL A C 1
ATOM 2486 O O . VAL A 1 300 ? -16.326 -6.693 -8.066 1.00 91.56 300 VAL A O 1
ATOM 2489 N N . ALA A 1 301 ? -14.769 -8.203 -8.639 1.00 93.25 301 ALA A N 1
ATOM 2490 C CA . ALA A 1 301 ? -14.747 -8.863 -7.334 1.00 93.25 301 ALA A CA 1
ATOM 2491 C C . ALA A 1 301 ? -14.362 -7.898 -6.197 1.00 93.25 301 ALA A C 1
ATOM 2493 O O . ALA A 1 301 ? -15.033 -7.848 -5.162 1.00 93.25 301 ALA A O 1
ATOM 2494 N N . ILE A 1 302 ? -13.319 -7.087 -6.394 1.00 93.31 302 ILE A N 1
ATOM 2495 C CA . ILE A 1 302 ? -12.887 -6.096 -5.404 1.00 93.31 302 ILE A CA 1
ATOM 2496 C C . ILE A 1 302 ? -13.883 -4.942 -5.305 1.00 93.31 302 ILE A C 1
ATOM 2498 O O . ILE A 1 302 ? -14.143 -4.483 -4.196 1.00 93.31 302 ILE A O 1
ATOM 2502 N N . PHE A 1 303 ? -14.505 -4.509 -6.404 1.00 92.50 303 PHE A N 1
ATOM 2503 C CA . PHE A 1 303 ? -15.573 -3.511 -6.347 1.00 92.50 303 PHE A CA 1
ATOM 2504 C C . PHE A 1 303 ? -16.741 -3.988 -5.474 1.00 92.50 303 PHE A C 1
ATOM 2506 O O . PHE A 1 303 ? -17.180 -3.257 -4.587 1.00 92.50 303 PHE A O 1
ATOM 2513 N N . ILE A 1 304 ? -17.198 -5.233 -5.651 1.00 93.56 304 ILE A N 1
ATOM 2514 C CA . ILE A 1 304 ? -18.246 -5.832 -4.810 1.00 93.56 304 ILE A CA 1
ATOM 2515 C C . ILE A 1 304 ? -17.791 -5.895 -3.344 1.00 93.56 304 ILE A C 1
ATOM 2517 O O . ILE A 1 304 ? -18.564 -5.562 -2.439 1.00 93.56 304 ILE A O 1
ATOM 2521 N N . LEU A 1 305 ? -16.536 -6.270 -3.078 1.00 93.75 305 LEU A N 1
ATOM 2522 C CA . LEU A 1 305 ? -15.994 -6.287 -1.719 1.00 93.75 305 LEU A CA 1
ATOM 2523 C C . LEU A 1 305 ? -15.981 -4.884 -1.089 1.00 93.75 305 LEU A C 1
ATOM 2525 O O . LEU A 1 305 ? -16.485 -4.710 0.020 1.00 93.75 305 LEU A O 1
ATOM 2529 N N . ILE A 1 306 ? -15.453 -3.880 -1.793 1.00 93.88 306 ILE A N 1
ATOM 2530 C CA . ILE A 1 306 ? -15.409 -2.486 -1.333 1.00 93.88 306 ILE A CA 1
ATOM 2531 C C . ILE A 1 306 ? -16.829 -1.972 -1.096 1.00 93.88 306 ILE A C 1
ATOM 2533 O O . ILE A 1 306 ? -17.097 -1.366 -0.059 1.00 93.88 306 ILE A O 1
ATOM 2537 N N . PHE A 1 307 ? -17.763 -2.243 -2.008 1.00 94.94 307 PHE A N 1
ATOM 2538 C CA . PHE A 1 307 ? -19.155 -1.823 -1.879 1.00 94.94 307 PHE A CA 1
ATOM 2539 C C . PHE A 1 307 ? -19.828 -2.453 -0.651 1.00 94.94 307 PHE A C 1
ATOM 2541 O O . PHE A 1 307 ? -20.402 -1.748 0.183 1.00 94.94 307 PHE A O 1
ATOM 2548 N N . THR A 1 308 ? -19.707 -3.772 -0.479 1.00 95.50 308 THR A N 1
ATOM 2549 C CA . THR A 1 308 ? -20.296 -4.483 0.668 1.00 95.50 308 THR A CA 1
ATOM 2550 C C . THR A 1 308 ? -19.684 -4.046 2.000 1.00 95.50 308 THR A C 1
ATOM 2552 O O . THR A 1 308 ? -20.422 -3.825 2.964 1.00 95.50 308 THR A O 1
ATOM 2555 N N . LEU A 1 309 ? -18.362 -3.860 2.068 1.00 95.50 309 LEU A N 1
ATOM 2556 C CA . LEU A 1 309 ? -17.681 -3.324 3.249 1.00 95.50 309 LEU A CA 1
ATOM 2557 C C . LEU A 1 309 ? -18.106 -1.890 3.549 1.00 95.50 309 LEU A C 1
ATOM 2559 O O . LEU A 1 309 ? -18.408 -1.581 4.699 1.00 95.50 309 LEU A O 1
ATOM 2563 N N . THR A 1 310 ? -18.230 -1.043 2.527 1.00 95.69 310 THR A N 1
ATOM 2564 C CA . THR A 1 310 ? -18.708 0.335 2.685 1.00 95.69 310 THR A CA 1
ATOM 2565 C C . THR A 1 310 ? -20.102 0.364 3.300 1.00 95.69 310 THR A C 1
ATOM 2567 O O . THR A 1 310 ? -20.334 1.118 4.245 1.00 95.69 310 THR A O 1
ATOM 2570 N N . LEU A 1 311 ? -21.019 -0.503 2.855 1.00 95.50 311 LEU A N 1
ATOM 2571 C CA . LEU A 1 311 ? -22.345 -0.619 3.466 1.00 95.50 311 LEU A CA 1
ATOM 2572 C C . LEU A 1 311 ? -22.273 -1.092 4.926 1.00 95.50 311 LEU A C 1
ATOM 2574 O O . LEU A 1 311 ? -22.997 -0.561 5.773 1.00 95.50 311 LEU A O 1
ATOM 2578 N N . LYS A 1 312 ? -21.406 -2.063 5.247 1.00 95.81 312 LYS A N 1
ATOM 2579 C CA . LYS A 1 312 ? -21.225 -2.563 6.622 1.00 95.81 312 LYS A CA 1
ATOM 2580 C C . LYS A 1 312 ? -20.650 -1.492 7.553 1.00 95.81 312 LYS A C 1
ATOM 2582 O O . LYS A 1 312 ? -21.235 -1.252 8.611 1.00 95.81 312 LYS A O 1
ATOM 2587 N N . VAL A 1 313 ? -19.584 -0.803 7.141 1.00 95.31 313 VAL A N 1
ATOM 2588 C CA . VAL A 1 313 ? -18.978 0.326 7.872 1.00 95.31 313 VAL A CA 1
ATOM 2589 C C . VAL A 1 313 ? -20.014 1.429 8.070 1.00 95.31 313 VAL A C 1
ATOM 2591 O O . VAL A 1 313 ? -20.259 1.881 9.193 1.00 95.31 313 VAL A O 1
ATOM 2594 N N . PHE A 1 314 ? -20.718 1.798 6.996 1.00 93.06 314 PHE A N 1
ATOM 2595 C CA . PHE A 1 314 ? -21.719 2.851 7.054 1.00 93.06 314 PHE A CA 1
ATOM 2596 C C . PHE A 1 314 ? -22.877 2.512 8.012 1.00 93.06 314 PHE A C 1
ATOM 2598 O O . PHE A 1 314 ? -23.359 3.392 8.732 1.00 93.06 314 PHE A O 1
ATOM 2605 N N . ARG A 1 315 ? -23.303 1.248 8.092 1.00 92.81 315 ARG A N 1
ATOM 2606 C CA . ARG A 1 315 ? -24.346 0.797 9.030 1.00 92.81 315 ARG A CA 1
ATOM 2607 C C . ARG A 1 315 ? -23.846 0.651 10.468 1.00 92.81 315 ARG A C 1
ATOM 2609 O O . ARG A 1 315 ? -24.604 0.949 11.386 1.00 92.81 315 ARG A O 1
ATOM 2616 N N . GLY A 1 316 ? -22.590 0.251 10.669 1.00 90.19 316 GLY A N 1
ATOM 2617 C CA . GLY A 1 316 ? -22.011 -0.004 11.993 1.00 90.19 316 GLY A CA 1
ATOM 2618 C C . GLY A 1 316 ? -21.841 1.240 12.874 1.00 90.19 316 GLY A C 1
ATOM 2619 O O . GLY A 1 316 ? -21.759 1.111 14.091 1.00 90.19 316 GLY A O 1
ATOM 2620 N N . LYS A 1 317 ? -21.804 2.448 12.287 1.00 88.00 317 LYS A N 1
ATOM 2621 C CA . LYS A 1 317 ? -21.667 3.750 12.986 1.00 88.00 317 LYS A CA 1
ATOM 2622 C C . LYS A 1 317 ? -20.443 3.867 13.918 1.00 88.00 317 LYS A C 1
ATOM 2624 O O . LYS A 1 317 ? -20.387 4.795 14.732 1.00 88.00 317 LYS A O 1
ATOM 2629 N N . ASN A 1 318 ? -19.454 2.983 13.790 1.00 92.94 318 ASN A N 1
ATOM 2630 C CA . ASN A 1 318 ? -18.229 3.017 14.583 1.00 92.94 318 ASN A CA 1
ATOM 2631 C C . ASN A 1 318 ? -17.342 4.188 14.123 1.00 92.94 318 ASN A C 1
ATOM 2633 O O . ASN A 1 318 ? -17.006 4.300 12.946 1.00 92.94 318 ASN A O 1
ATOM 2637 N N . LYS A 1 319 ? -16.974 5.068 15.064 1.00 93.81 319 LYS A N 1
ATOM 2638 C CA . LYS A 1 319 ? -16.188 6.282 14.797 1.00 93.81 319 LYS A CA 1
ATOM 2639 C C . LYS A 1 319 ? -14.835 5.970 14.158 1.00 93.81 319 LYS A C 1
ATOM 2641 O O . LYS A 1 319 ? -14.472 6.622 13.186 1.00 93.81 319 LYS A O 1
ATOM 2646 N N . LEU A 1 320 ? -14.117 4.985 14.695 1.00 93.12 320 LEU A N 1
ATOM 2647 C CA . LEU A 1 320 ? -12.779 4.625 14.230 1.00 93.12 320 LEU A CA 1
ATOM 2648 C C . LEU A 1 320 ? -12.837 3.993 12.834 1.00 93.12 320 LEU A C 1
ATOM 2650 O O . LEU A 1 320 ? -12.072 4.381 11.957 1.00 93.12 320 LEU A O 1
ATOM 2654 N N . LEU A 1 321 ? -13.801 3.095 12.603 1.00 94.94 321 LEU A N 1
ATOM 2655 C CA . LEU A 1 321 ? -13.979 2.448 11.298 1.00 94.94 321 LEU A CA 1
ATOM 2656 C C . LEU A 1 321 ? -14.424 3.427 10.211 1.00 94.94 321 LEU A C 1
ATOM 2658 O O . LEU A 1 321 ? -13.941 3.321 9.091 1.00 94.94 321 LEU A O 1
ATOM 2662 N N . ASP A 1 322 ? -15.286 4.401 10.529 1.00 95.12 322 ASP A N 1
ATOM 2663 C CA . ASP A 1 322 ? -15.640 5.458 9.573 1.00 95.12 322 ASP A CA 1
ATOM 2664 C C . ASP A 1 322 ? -14.367 6.208 9.115 1.00 95.12 322 ASP A C 1
ATOM 2666 O O . ASP A 1 322 ? -14.163 6.427 7.924 1.00 95.12 322 ASP A O 1
ATOM 2670 N N . VAL A 1 323 ? -13.471 6.562 10.043 1.00 96.19 323 VAL A N 1
ATOM 2671 C CA . VAL A 1 323 ? -12.227 7.277 9.712 1.00 96.19 323 VAL A CA 1
ATOM 2672 C C . VAL A 1 323 ? -11.279 6.390 8.898 1.00 96.19 323 VAL A C 1
ATOM 2674 O O . VAL A 1 323 ? -10.831 6.801 7.832 1.00 96.19 323 VAL A O 1
ATOM 2677 N N . TYR A 1 324 ? -10.998 5.170 9.360 1.00 95.88 324 TYR A N 1
ATOM 2678 C CA . TYR A 1 324 ? -10.045 4.266 8.702 1.00 95.88 324 TYR A CA 1
ATOM 2679 C C . TYR A 1 324 ? -10.531 3.721 7.361 1.00 95.88 324 TYR A C 1
ATOM 2681 O O . TYR A 1 324 ? -9.710 3.300 6.556 1.00 95.88 324 TYR A O 1
ATOM 2689 N N . TRP A 1 325 ? -11.838 3.737 7.105 1.00 96.12 325 TRP A N 1
ATOM 2690 C CA . TRP A 1 325 ? -12.392 3.331 5.820 1.00 96.12 325 TRP A CA 1
ATOM 2691 C C . TRP A 1 325 ? -12.504 4.500 4.844 1.00 96.12 325 TRP A C 1
ATOM 2693 O O . TRP A 1 325 ? -12.015 4.412 3.724 1.00 96.12 325 TRP A O 1
ATOM 2703 N N . PHE A 1 326 ? -13.126 5.612 5.250 1.00 96.62 326 PHE A N 1
ATOM 2704 C CA . PHE A 1 326 ? -13.438 6.695 4.316 1.00 96.62 326 PHE A CA 1
ATOM 2705 C C . PHE A 1 326 ? -12.256 7.637 4.064 1.00 96.62 326 PHE A C 1
ATOM 2707 O O . PHE A 1 326 ? -12.118 8.114 2.942 1.00 96.62 326 PHE A O 1
ATOM 2714 N N . VAL A 1 327 ? -11.387 7.907 5.047 1.00 96.50 327 VAL A N 1
ATOM 2715 C CA . VAL A 1 327 ? -10.275 8.862 4.857 1.00 96.50 327 VAL A CA 1
ATOM 2716 C C . VAL A 1 327 ? -9.227 8.383 3.840 1.00 96.50 327 VAL A C 1
ATOM 2718 O O . VAL A 1 327 ? -8.784 9.212 3.051 1.00 96.50 327 VAL A O 1
ATOM 2721 N N . PRO A 1 328 ? -8.863 7.089 3.749 1.00 94.94 328 PRO A N 1
ATOM 2722 C CA . PRO A 1 328 ? -8.053 6.603 2.630 1.00 94.94 328 PRO A CA 1
ATOM 2723 C C . PRO A 1 328 ? -8.637 6.952 1.256 1.00 94.94 328 PRO A C 1
ATOM 2725 O O . PRO A 1 328 ? -7.948 7.551 0.433 1.00 94.94 328 PRO A O 1
ATOM 2728 N N . PHE A 1 329 ? -9.929 6.671 1.036 1.00 93.75 329 PHE A N 1
ATOM 2729 C CA . PHE A 1 329 ? -10.604 7.030 -0.215 1.00 93.75 329 PHE A CA 1
ATOM 2730 C C . PHE A 1 329 ? -10.666 8.544 -0.417 1.00 93.75 329 PHE A C 1
ATOM 2732 O O . PHE A 1 329 ? -10.437 9.010 -1.529 1.00 93.75 329 PHE A O 1
ATOM 2739 N N . PHE A 1 330 ? -10.924 9.316 0.645 1.00 94.69 330 PHE A N 1
ATOM 2740 C CA . PHE A 1 330 ? -10.862 10.776 0.595 1.00 94.69 330 PHE A CA 1
ATOM 2741 C C . PHE A 1 330 ? -9.519 11.247 0.057 1.00 94.69 330 PHE A C 1
ATOM 2743 O O . PHE A 1 330 ? -9.494 11.987 -0.915 1.00 94.69 330 PHE A O 1
ATOM 2750 N N . SER A 1 331 ? -8.414 10.821 0.673 1.00 92.81 331 SER A N 1
ATOM 2751 C CA . SER A 1 331 ? -7.086 11.314 0.326 1.00 92.81 331 SER A CA 1
ATOM 2752 C C . SER A 1 331 ? -6.704 10.947 -1.104 1.00 92.81 331 SER A C 1
ATOM 2754 O O . SER A 1 331 ? -6.198 11.804 -1.824 1.00 92.81 331 SER A O 1
ATOM 2756 N N . THR A 1 332 ? -7.011 9.726 -1.549 1.00 90.69 332 THR A N 1
ATOM 2757 C CA . THR A 1 332 ? -6.798 9.327 -2.946 1.00 90.69 332 THR A CA 1
ATOM 2758 C C . THR A 1 332 ? -7.622 10.185 -3.905 1.00 90.69 332 THR A C 1
ATOM 2760 O O . THR A 1 332 ? -7.060 10.791 -4.809 1.00 90.69 332 THR A O 1
ATOM 2763 N N . ILE A 1 333 ? -8.939 10.294 -3.701 1.00 91.00 333 ILE A N 1
ATOM 2764 C CA . ILE A 1 333 ? -9.823 11.052 -4.603 1.00 91.00 333 ILE A CA 1
ATOM 2765 C C . ILE A 1 333 ? -9.463 12.545 -4.593 1.00 91.00 333 ILE A C 1
ATOM 2767 O O . ILE A 1 333 ? -9.460 13.183 -5.642 1.00 91.00 333 ILE A O 1
ATOM 2771 N N . PHE A 1 334 ? -9.114 13.092 -3.428 1.00 90.81 334 PHE A N 1
ATOM 2772 C CA . PHE A 1 334 ? -8.699 14.481 -3.266 1.00 90.81 334 PHE A CA 1
ATOM 2773 C C . PHE A 1 334 ? -7.488 14.802 -4.142 1.00 90.81 334 PHE A C 1
ATOM 2775 O O . PHE A 1 334 ? -7.538 15.752 -4.918 1.00 90.81 334 PHE A O 1
ATOM 2782 N N . PHE A 1 335 ? -6.427 13.992 -4.080 1.00 87.25 335 PHE A N 1
ATOM 2783 C CA . PHE A 1 335 ? -5.251 14.211 -4.920 1.00 87.25 335 PHE A CA 1
ATOM 2784 C C . PHE A 1 335 ? -5.501 13.905 -6.396 1.00 87.25 335 PHE A C 1
ATOM 2786 O O . PHE A 1 335 ? -4.936 14.590 -7.241 1.00 87.25 335 PHE A O 1
ATOM 2793 N N . VAL A 1 336 ? -6.364 12.939 -6.725 1.00 86.50 336 VAL A N 1
ATOM 2794 C CA . VAL A 1 336 ? -6.768 12.701 -8.118 1.00 86.50 336 VAL A CA 1
ATOM 2795 C C . VAL A 1 336 ? -7.500 13.909 -8.697 1.00 86.50 336 VAL A C 1
ATOM 2797 O O . VAL A 1 336 ? -7.303 14.230 -9.860 1.00 86.50 336 VAL A O 1
ATOM 2800 N N . PHE A 1 337 ? -8.319 14.614 -7.919 1.00 85.44 337 PHE A N 1
ATOM 2801 C CA . PHE A 1 337 ? -8.951 15.845 -8.396 1.00 85.44 337 PHE A CA 1
ATOM 2802 C C . PHE A 1 337 ? -8.003 17.043 -8.411 1.00 85.44 337 PHE A C 1
ATOM 2804 O O . PHE A 1 337 ? -8.088 17.867 -9.317 1.00 85.44 337 PHE A O 1
ATOM 2811 N N . LEU A 1 338 ? -7.082 17.125 -7.450 1.00 82.19 338 LEU A N 1
ATOM 2812 C CA . LEU A 1 338 ? -6.110 18.212 -7.377 1.00 82.19 338 LEU A CA 1
ATOM 2813 C C . LEU A 1 338 ? -5.044 18.115 -8.485 1.00 82.19 338 LEU A C 1
ATOM 2815 O O . LEU A 1 338 ? -4.697 19.126 -9.085 1.00 82.19 338 LEU A O 1
ATOM 2819 N N . PHE A 1 339 ? -4.557 16.903 -8.774 1.00 76.75 339 PHE A N 1
ATOM 2820 C CA . PHE A 1 339 ? -3.484 16.615 -9.733 1.00 76.75 339 PHE A CA 1
ATOM 2821 C C . PHE A 1 339 ? -3.880 15.476 -10.680 1.00 76.75 339 PHE A C 1
ATOM 2823 O O . PHE A 1 339 ? -3.351 14.361 -10.608 1.00 76.75 339 PHE A O 1
ATOM 2830 N N . PRO A 1 340 ? -4.812 15.728 -11.607 1.00 64.94 340 PRO A N 1
ATOM 2831 C CA . PRO A 1 340 ? -5.513 14.665 -12.308 1.00 64.94 340 PRO A CA 1
ATOM 2832 C C . PRO A 1 340 ? -4.636 13.891 -13.303 1.00 64.94 340 PRO A C 1
ATOM 2834 O O . PRO A 1 340 ? -5.049 12.818 -13.731 1.00 64.94 340 PRO A O 1
ATOM 2837 N N . ASN A 1 341 ? -3.438 14.372 -13.651 1.00 64.19 341 ASN A N 1
ATOM 2838 C CA . ASN A 1 341 ? -2.459 13.649 -14.481 1.00 64.19 341 ASN A CA 1
ATOM 2839 C C . ASN A 1 341 ? -1.278 13.061 -13.687 1.00 64.19 341 ASN A C 1
ATOM 2841 O O . ASN A 1 341 ? -0.461 12.355 -14.266 1.00 64.19 341 ASN A O 1
ATOM 2845 N N . TYR A 1 342 ? -1.192 13.314 -12.377 1.00 65.38 342 TYR A N 1
ATOM 2846 C CA . TYR A 1 342 ? -0.047 12.911 -11.547 1.00 65.38 342 TYR A CA 1
ATOM 2847 C C . TYR A 1 342 ? -0.437 11.990 -10.374 1.00 65.38 342 TYR A C 1
ATOM 2849 O O . TYR A 1 342 ? 0.383 11.641 -9.529 1.00 65.38 342 TYR A O 1
ATOM 2857 N N . ALA A 1 343 ? -1.697 11.554 -10.317 1.00 64.75 343 ALA A N 1
ATOM 2858 C CA . ALA A 1 343 ? -2.235 10.723 -9.243 1.00 64.75 343 ALA A CA 1
ATOM 2859 C C . ALA A 1 343 ? -2.245 9.228 -9.613 1.00 64.75 343 ALA A C 1
ATOM 2861 O O . ALA A 1 343 ? -3.298 8.602 -9.782 1.00 64.75 343 ALA A O 1
ATOM 2862 N N . ASN A 1 344 ? -1.052 8.643 -9.752 1.00 72.75 344 ASN A N 1
ATOM 2863 C CA . ASN A 1 344 ? -0.898 7.194 -9.895 1.00 72.75 344 ASN A CA 1
ATOM 2864 C C . ASN A 1 344 ? -1.161 6.500 -8.544 1.00 72.75 344 ASN A C 1
ATOM 2866 O O . ASN A 1 344 ? -0.753 6.996 -7.492 1.00 72.75 344 ASN A O 1
ATOM 2870 N N . ALA A 1 345 ? -1.820 5.338 -8.563 1.00 73.00 345 ALA A N 1
ATOM 2871 C CA . ALA A 1 345 ? -2.142 4.591 -7.351 1.00 73.00 345 ALA A CA 1
ATOM 2872 C C . ALA A 1 345 ? -0.930 4.247 -6.482 1.00 73.00 345 ALA A C 1
ATOM 2874 O O . ALA A 1 345 ? -1.080 4.164 -5.262 1.00 73.00 345 ALA A O 1
ATOM 2875 N N . LYS A 1 346 ? 0.262 4.128 -7.083 1.00 74.44 346 LYS A N 1
ATOM 2876 C CA . LYS A 1 346 ? 1.531 3.866 -6.386 1.00 74.44 346 LYS A CA 1
ATOM 2877 C C . LYS A 1 346 ? 1.768 4.786 -5.184 1.00 74.44 346 LYS A C 1
ATOM 2879 O O . LYS A 1 346 ? 2.291 4.340 -4.170 1.00 74.44 346 LYS A O 1
ATOM 2884 N N . TYR A 1 347 ? 1.293 6.030 -5.254 1.00 80.25 347 TYR A N 1
ATOM 2885 C CA . TYR A 1 347 ? 1.445 7.027 -4.192 1.00 80.25 347 TYR A CA 1
ATOM 2886 C C . TYR A 1 347 ? 0.494 6.841 -3.006 1.00 80.25 347 TYR A C 1
ATOM 2888 O O . TYR A 1 347 ? 0.722 7.407 -1.942 1.00 80.25 347 TYR A O 1
ATOM 2896 N N . TYR A 1 348 ? -0.574 6.058 -3.166 1.00 86.88 348 TYR A N 1
ATOM 2897 C CA . TYR A 1 348 ? -1.605 5.867 -2.142 1.00 86.88 348 TYR A CA 1
ATOM 2898 C C . TYR A 1 348 ? -1.612 4.457 -1.569 1.00 86.88 348 TYR A C 1
ATOM 2900 O O . TYR A 1 348 ? -2.284 4.209 -0.579 1.00 86.88 348 TYR A O 1
ATOM 2908 N N . VAL A 1 349 ? -0.853 3.528 -2.148 1.00 88.19 349 VAL A N 1
ATOM 2909 C CA . VAL A 1 349 ? -0.816 2.114 -1.746 1.00 88.19 349 VAL A CA 1
ATOM 2910 C C . VAL A 1 349 ? -0.475 1.923 -0.257 1.00 88.19 349 VAL A C 1
ATOM 2912 O O . VAL A 1 349 ? -0.980 0.997 0.378 1.00 88.19 349 VAL A O 1
ATOM 2915 N N . PHE A 1 350 ? 0.252 2.865 0.354 1.00 91.88 350 PHE A N 1
ATOM 2916 C CA . PHE A 1 350 ? 0.536 2.873 1.793 1.00 91.88 350 PHE A CA 1
ATOM 2917 C C . PHE A 1 350 ? -0.709 2.951 2.699 1.00 91.88 350 PHE A C 1
ATOM 2919 O O . PHE A 1 350 ? -0.620 2.610 3.878 1.00 91.88 350 PHE A O 1
ATOM 2926 N N . VAL A 1 351 ? -1.874 3.379 2.190 1.00 95.00 351 VAL A N 1
ATOM 2927 C CA . VAL A 1 351 ? -3.123 3.445 2.974 1.00 95.00 351 VAL A CA 1
ATOM 2928 C C . VAL A 1 351 ? -3.787 2.076 3.153 1.00 95.00 351 VAL A C 1
ATOM 2930 O O . VAL A 1 351 ? -4.694 1.937 3.976 1.00 95.00 351 VAL A O 1
ATOM 2933 N N . MET A 1 352 ? -3.347 1.052 2.413 1.00 95.19 352 MET A N 1
ATOM 2934 C CA . MET A 1 352 ? -3.963 -0.277 2.407 1.00 95.19 352 MET A CA 1
ATOM 2935 C C . MET A 1 352 ? -4.118 -0.914 3.803 1.00 95.19 352 MET A C 1
ATOM 2937 O O . MET A 1 352 ? -5.201 -1.435 4.083 1.00 95.19 352 MET A O 1
ATOM 2941 N N . PRO A 1 353 ? -3.150 -0.817 4.737 1.00 97.00 353 PRO A N 1
ATOM 2942 C CA . PRO A 1 353 ? -3.323 -1.347 6.089 1.00 97.00 353 PRO A CA 1
ATOM 2943 C C . PRO A 1 353 ? -4.507 -0.738 6.859 1.00 97.00 353 PRO A C 1
ATOM 2945 O O . PRO A 1 353 ? -5.102 -1.409 7.701 1.00 97.00 353 PRO A O 1
ATOM 2948 N N . PHE A 1 354 ? -4.911 0.504 6.571 1.00 96.75 354 PHE A N 1
ATOM 2949 C CA . PHE A 1 354 ? -6.104 1.098 7.189 1.00 96.75 354 PHE A CA 1
ATOM 2950 C C . PHE A 1 354 ? -7.390 0.442 6.661 1.00 96.75 354 PHE A C 1
ATOM 2952 O O . PHE A 1 354 ? -8.282 0.097 7.442 1.00 96.75 354 PHE A O 1
ATOM 2959 N N . LEU A 1 355 ? -7.454 0.185 5.349 1.00 96.12 355 LEU A N 1
ATOM 2960 C CA . LEU A 1 355 ? -8.575 -0.510 4.707 1.00 96.12 355 LEU A CA 1
ATOM 2961 C C . LEU A 1 355 ? -8.675 -1.972 5.166 1.00 96.12 355 LEU A C 1
ATOM 2963 O O . LEU A 1 355 ? -9.765 -2.472 5.466 1.00 96.12 355 LEU A O 1
ATOM 2967 N N . VAL A 1 356 ? -7.538 -2.662 5.279 1.00 97.19 356 VAL A N 1
ATOM 2968 C CA . VAL A 1 356 ? -7.480 -4.039 5.784 1.00 97.19 356 VAL A CA 1
ATOM 2969 C C . VAL A 1 356 ? -7.895 -4.096 7.253 1.00 97.19 356 VAL A C 1
ATOM 2971 O O . VAL A 1 356 ? -8.680 -4.968 7.622 1.00 97.19 356 VAL A O 1
ATOM 2974 N N . TYR A 1 357 ? -7.470 -3.140 8.082 1.00 97.12 357 TYR A N 1
ATOM 2975 C CA . TYR A 1 357 ? -7.898 -3.070 9.481 1.00 97.12 357 TYR A CA 1
ATOM 2976 C C . TYR A 1 357 ? -9.420 -2.947 9.596 1.00 97.12 357 TYR A C 1
ATOM 2978 O O . TYR A 1 357 ? -10.055 -3.666 10.370 1.00 97.12 357 TYR A O 1
ATOM 2986 N N . ALA A 1 358 ? -10.037 -2.081 8.788 1.00 95.44 358 ALA A N 1
ATOM 2987 C CA . ALA A 1 358 ? -11.491 -1.966 8.751 1.00 95.44 358 ALA A CA 1
ATOM 2988 C C . ALA A 1 358 ? -12.166 -3.265 8.270 1.00 95.44 358 ALA A C 1
ATOM 2990 O O . ALA A 1 358 ? -13.201 -3.661 8.806 1.00 95.44 358 ALA A O 1
ATOM 2991 N N . SER A 1 359 ? -11.554 -3.973 7.319 1.00 95.62 359 SER A N 1
ATOM 2992 C CA . SER A 1 359 ? -12.043 -5.265 6.821 1.00 95.62 359 SER A CA 1
ATOM 2993 C C . SER A 1 359 ? -11.998 -6.359 7.895 1.00 95.62 359 SER A C 1
ATOM 2995 O O . SER A 1 359 ? -12.956 -7.121 8.037 1.00 95.62 359 SER A O 1
ATOM 2997 N N . LEU A 1 360 ? -10.931 -6.394 8.701 1.00 96.69 360 LEU A N 1
ATOM 2998 C CA . LEU A 1 360 ? -10.740 -7.344 9.804 1.00 96.69 360 LEU A CA 1
ATOM 2999 C C . LEU A 1 360 ? -11.773 -7.207 10.929 1.00 96.69 360 LEU A C 1
ATOM 3001 O O . LEU A 1 360 ? -11.959 -8.137 11.708 1.00 96.69 360 LEU A O 1
ATOM 3005 N N . ASN A 1 361 ? -12.474 -6.073 11.006 1.00 95.12 361 ASN A N 1
ATOM 3006 C CA . ASN A 1 361 ? -13.577 -5.892 11.951 1.00 95.12 361 ASN A CA 1
ATOM 3007 C C . ASN A 1 361 ? -14.870 -6.604 11.510 1.00 95.12 361 ASN A C 1
ATOM 3009 O O . ASN A 1 361 ? -15.766 -6.803 12.327 1.00 95.12 361 ASN A O 1
ATOM 3013 N N . TYR A 1 362 ? -14.986 -6.989 10.234 1.00 95.38 362 TYR A N 1
ATOM 3014 C CA . TYR A 1 362 ? -16.175 -7.655 9.684 1.00 95.38 362 TYR A CA 1
ATOM 3015 C C . TYR A 1 362 ? -15.914 -9.068 9.174 1.00 95.38 362 TYR A C 1
ATOM 3017 O O . TYR A 1 362 ? -16.847 -9.869 9.096 1.00 95.38 362 TYR A O 1
ATOM 3025 N N . TYR A 1 363 ? -14.676 -9.367 8.797 1.00 96.44 363 TYR A N 1
ATOM 3026 C CA . TYR A 1 363 ? -14.257 -10.663 8.289 1.00 96.44 363 TYR A CA 1
ATOM 3027 C C . TYR A 1 363 ? -13.072 -11.172 9.097 1.00 96.44 363 TYR A C 1
ATOM 3029 O O . TYR A 1 363 ? -12.207 -10.405 9.510 1.00 96.44 363 TYR A O 1
ATOM 3037 N N . SER A 1 364 ? -13.007 -12.486 9.305 1.00 96.44 364 SER A N 1
ATOM 3038 C CA . SER A 1 364 ? -11.856 -13.079 9.976 1.00 96.44 364 SER A CA 1
ATOM 3039 C C . SER A 1 364 ? -10.601 -12.942 9.111 1.00 96.44 364 SER A C 1
ATOM 3041 O O . SER A 1 364 ? -10.665 -12.968 7.878 1.00 96.44 364 SER A O 1
ATOM 3043 N N . ARG A 1 365 ? -9.431 -12.863 9.755 1.00 96.94 365 ARG A N 1
ATOM 3044 C CA . ARG A 1 365 ? -8.137 -12.782 9.055 1.00 96.94 365 ARG A CA 1
ATOM 3045 C C . ARG A 1 365 ? -7.914 -13.906 8.041 1.00 96.94 365 ARG A C 1
ATOM 3047 O O . ARG A 1 365 ? -7.287 -13.671 7.019 1.00 96.94 365 ARG A O 1
ATOM 3054 N N . ASN A 1 366 ? -8.464 -15.098 8.289 1.00 97.25 366 ASN A N 1
ATOM 3055 C CA . ASN A 1 366 ? -8.350 -16.233 7.373 1.00 97.25 366 ASN A CA 1
ATOM 3056 C C . ASN A 1 366 ? -9.156 -16.002 6.087 1.00 97.25 366 ASN A C 1
ATOM 3058 O O . ASN A 1 366 ? -8.682 -16.332 5.007 1.00 97.25 366 ASN A O 1
ATOM 3062 N N . VAL A 1 367 ? -10.351 -15.410 6.188 1.00 97.06 367 VAL A N 1
ATOM 3063 C CA . VAL A 1 367 ? -11.178 -15.085 5.014 1.00 97.06 367 VAL A CA 1
ATOM 3064 C C . VAL A 1 367 ? -10.493 -14.016 4.165 1.00 97.06 367 VAL A C 1
ATOM 3066 O O . VAL A 1 367 ? -10.397 -14.175 2.951 1.00 97.06 367 VAL A O 1
ATOM 3069 N N . VAL A 1 368 ? -9.962 -12.965 4.799 1.00 97.56 368 VAL A N 1
ATOM 3070 C CA . VAL A 1 368 ? -9.220 -11.907 4.091 1.00 97.56 368 VAL A CA 1
ATOM 3071 C C . VAL A 1 368 ? -7.951 -12.469 3.445 1.00 97.56 368 VAL A C 1
ATOM 3073 O O .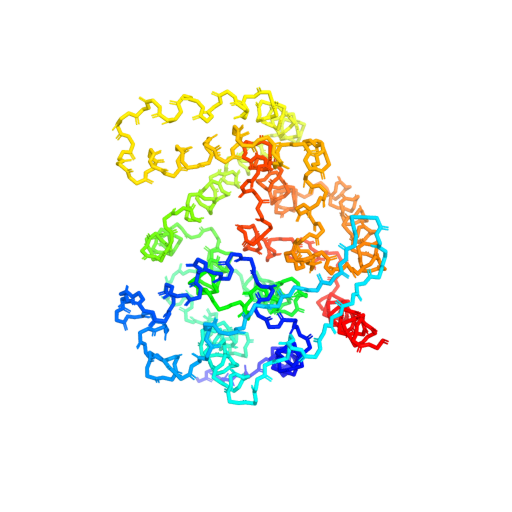 VAL A 1 368 ? -7.679 -12.174 2.285 1.00 97.56 368 VAL A O 1
ATOM 3076 N N . PHE A 1 369 ? -7.218 -13.331 4.157 1.00 98.31 369 PHE A N 1
ATOM 3077 C CA . PHE A 1 369 ? -6.043 -14.029 3.633 1.00 98.31 369 PHE A CA 1
ATOM 3078 C C . PHE A 1 369 ? -6.369 -14.820 2.362 1.00 98.31 369 PHE A C 1
ATOM 3080 O O . PHE A 1 369 ? -5.750 -14.592 1.327 1.00 98.31 369 PHE A O 1
ATOM 3087 N N . VAL A 1 370 ? -7.368 -15.710 2.422 1.00 97.94 370 VAL A N 1
ATOM 3088 C CA . VAL A 1 370 ? -7.770 -16.535 1.272 1.00 97.94 370 VAL A CA 1
ATOM 3089 C C . VAL A 1 370 ? -8.200 -15.657 0.101 1.00 97.94 370 VAL A C 1
ATOM 3091 O O . VAL A 1 370 ? -7.801 -15.922 -1.030 1.00 97.94 370 VAL A O 1
ATOM 3094 N N . PHE A 1 371 ? -8.959 -14.588 0.358 1.00 97.38 371 PHE A N 1
ATOM 3095 C CA . PHE A 1 371 ? -9.385 -13.663 -0.688 1.00 97.38 371 PHE A CA 1
ATOM 3096 C C . PHE A 1 371 ? -8.200 -12.959 -1.369 1.00 97.38 371 PHE A C 1
ATOM 3098 O O . PHE A 1 371 ? -8.175 -12.879 -2.596 1.00 97.38 371 PHE A O 1
ATOM 3105 N N . PHE A 1 372 ? -7.203 -12.481 -0.616 1.00 97.56 372 PHE A N 1
ATOM 3106 C CA . PHE A 1 372 ? -6.020 -11.830 -1.196 1.00 97.56 372 PHE A CA 1
ATOM 3107 C C . PHE A 1 372 ? -5.121 -12.803 -1.951 1.00 97.56 372 PHE A C 1
ATOM 3109 O O . PHE A 1 372 ? -4.707 -12.486 -3.061 1.00 97.56 372 PHE A O 1
ATOM 3116 N N . VAL A 1 373 ? -4.891 -14.009 -1.424 1.00 97.81 373 VAL A N 1
ATOM 3117 C CA . VAL A 1 373 ? -4.150 -15.047 -2.156 1.00 97.81 373 VAL A CA 1
ATOM 3118 C C . VAL A 1 373 ? -4.874 -15.405 -3.454 1.00 97.81 373 VAL A C 1
ATOM 3120 O O . VAL A 1 373 ? -4.255 -15.395 -4.514 1.00 97.81 373 VAL A O 1
ATOM 3123 N N . ALA A 1 374 ? -6.187 -15.650 -3.408 1.00 97.31 374 ALA A N 1
ATOM 3124 C CA . ALA A 1 374 ? -6.981 -15.950 -4.600 1.00 97.31 374 ALA A CA 1
ATOM 3125 C C . ALA A 1 374 ? -6.962 -14.796 -5.616 1.00 97.31 374 ALA A C 1
ATOM 3127 O O . ALA A 1 374 ? -6.839 -15.035 -6.814 1.00 97.31 374 ALA A O 1
ATOM 3128 N N . SER A 1 375 ? -7.025 -13.549 -5.139 1.00 96.31 375 SER A N 1
ATOM 3129 C CA . SER A 1 375 ? -6.916 -12.349 -5.976 1.00 96.31 375 SER A CA 1
ATOM 3130 C C . SER A 1 375 ? -5.577 -12.300 -6.712 1.00 96.31 375 SER A C 1
ATOM 3132 O O . SER A 1 375 ? -5.549 -12.108 -7.924 1.00 96.31 375 SER A O 1
ATOM 3134 N N . THR A 1 376 ? -4.475 -12.533 -5.999 1.00 96.00 376 THR A N 1
ATOM 3135 C CA . THR A 1 376 ? -3.125 -12.566 -6.573 1.00 96.00 376 THR A CA 1
ATOM 3136 C C . THR A 1 376 ? -2.959 -13.709 -7.575 1.00 96.00 376 THR A C 1
ATOM 3138 O O . THR A 1 376 ? -2.449 -13.495 -8.672 1.00 96.00 376 THR A O 1
ATOM 3141 N N . LEU A 1 377 ? -3.455 -14.910 -7.260 1.00 96.38 377 LEU A N 1
ATOM 3142 C CA . LEU A 1 377 ? -3.433 -16.041 -8.193 1.00 96.38 377 LEU A CA 1
ATOM 3143 C C . LEU A 1 377 ? -4.248 -15.761 -9.463 1.00 96.38 377 LEU A C 1
ATOM 3145 O O . LEU A 1 377 ? -3.852 -16.174 -10.549 1.00 96.38 377 LEU A O 1
ATOM 3149 N N . LEU A 1 378 ? -5.359 -15.030 -9.353 1.00 95.38 378 LEU A N 1
ATOM 3150 C CA . LEU A 1 378 ? -6.168 -14.646 -10.507 1.00 95.38 378 LEU A CA 1
ATOM 3151 C C . LEU A 1 378 ? -5.443 -13.625 -11.400 1.00 95.38 378 LEU A C 1
ATOM 3153 O O . LEU A 1 378 ? -5.561 -13.719 -12.624 1.00 95.38 378 LEU A O 1
ATOM 3157 N N . VAL A 1 379 ? -4.654 -12.708 -10.822 1.00 94.31 379 VAL A N 1
ATOM 3158 C CA . VAL A 1 379 ? -3.733 -11.845 -11.589 1.00 94.31 379 VAL A CA 1
ATOM 3159 C C . VAL A 1 379 ? -2.711 -12.696 -12.339 1.00 94.31 379 VAL A C 1
ATOM 3161 O O . VAL A 1 379 ? -2.553 -12.535 -13.545 1.00 94.31 379 VAL A O 1
ATOM 3164 N N . PHE A 1 380 ? -2.058 -13.640 -11.656 1.00 94.75 380 PHE A N 1
ATOM 3165 C CA . PHE A 1 380 ? -1.073 -14.533 -12.275 1.00 94.75 380 PHE A CA 1
ATOM 3166 C C . PHE A 1 380 ? -1.663 -15.353 -13.417 1.00 94.75 380 PHE A C 1
ATOM 3168 O O . PHE A 1 380 ? -1.054 -15.454 -14.476 1.00 94.75 380 PHE A O 1
ATOM 3175 N N . PHE A 1 381 ? -2.874 -15.874 -13.238 1.00 94.50 381 PHE A N 1
ATOM 3176 C CA . PHE A 1 381 ? -3.586 -16.589 -14.288 1.00 94.50 381 PHE A CA 1
ATOM 3177 C C . PHE A 1 381 ? -3.803 -15.719 -15.535 1.00 94.50 381 PHE A C 1
ATOM 3179 O O . PHE A 1 381 ? -3.510 -16.166 -16.639 1.00 94.50 381 PHE A O 1
ATOM 3186 N N . HIS A 1 382 ? -4.240 -14.464 -15.375 1.00 91.88 382 HIS A N 1
ATOM 3187 C CA . HIS A 1 382 ? -4.408 -13.550 -16.513 1.00 91.88 382 HIS A CA 1
ATOM 3188 C C . HIS A 1 382 ? -3.074 -13.204 -17.182 1.00 91.88 382 HIS A C 1
ATOM 3190 O O . HIS A 1 382 ? -3.004 -13.160 -18.401 1.00 91.88 382 HIS A O 1
ATOM 3196 N N . LEU A 1 383 ? -2.001 -13.009 -16.412 1.00 91.62 383 LEU A N 1
ATOM 3197 C CA . LEU A 1 383 ? -0.671 -12.736 -16.968 1.00 91.62 383 LEU A CA 1
ATOM 3198 C C . LEU A 1 383 ? -0.106 -13.908 -17.770 1.00 91.62 383 LEU A C 1
ATOM 3200 O O . LEU A 1 383 ? 0.580 -13.683 -18.760 1.00 91.62 383 LEU A O 1
ATOM 3204 N N . ILE A 1 384 ? -0.387 -15.145 -17.353 1.00 92.62 384 ILE A N 1
ATOM 3205 C CA . ILE A 1 384 ? -0.047 -16.337 -18.135 1.00 92.62 384 ILE A CA 1
ATOM 3206 C C . ILE A 1 384 ? -0.851 -16.334 -19.433 1.00 92.62 384 ILE A C 1
ATOM 3208 O O . ILE A 1 384 ? -0.273 -16.517 -20.496 1.00 92.62 384 ILE A O 1
ATOM 3212 N N . LEU A 1 385 ? -2.161 -16.084 -19.350 1.00 91.44 385 LEU A N 1
ATOM 3213 C CA . LEU A 1 385 ? -3.025 -16.019 -20.525 1.00 91.44 385 LEU A CA 1
ATOM 3214 C C . LEU A 1 385 ? -2.582 -14.947 -21.527 1.00 91.44 385 LEU A C 1
ATOM 3216 O O . LEU A 1 385 ? -2.567 -15.230 -22.710 1.00 91.44 385 LEU A O 1
ATOM 3220 N N . TYR A 1 386 ? -2.164 -13.763 -21.079 1.00 90.94 386 TYR A N 1
ATOM 3221 C CA . TYR A 1 386 ? -1.707 -12.675 -21.956 1.00 90.94 386 TYR A CA 1
ATOM 3222 C C . TYR A 1 386 ? -0.359 -12.919 -22.649 1.00 90.94 386 TYR A C 1
ATOM 3224 O O . TYR A 1 386 ? 0.060 -12.101 -23.465 1.00 90.94 386 TYR A O 1
ATOM 3232 N N . ARG A 1 387 ? 0.338 -14.014 -22.324 1.00 88.12 387 ARG A N 1
ATOM 3233 C CA . ARG A 1 387 ? 1.592 -14.431 -22.974 1.00 88.12 387 ARG A CA 1
ATOM 3234 C C . ARG A 1 387 ? 1.378 -15.491 -24.066 1.00 88.12 387 ARG A C 1
ATOM 3236 O O . ARG A 1 387 ? 2.349 -15.856 -24.725 1.00 88.12 387 ARG A O 1
ATOM 3243 N N . PHE A 1 388 ? 0.151 -15.993 -24.220 1.00 78.81 388 PHE A N 1
ATOM 3244 C CA . PHE A 1 388 ? -0.274 -16.936 -25.257 1.00 78.81 388 PHE A CA 1
ATOM 3245 C C . PHE A 1 388 ? -1.319 -16.277 -26.157 1.00 78.81 388 PHE A C 1
ATOM 3247 O O . PHE A 1 388 ? -1.356 -16.659 -27.346 1.00 78.81 388 PHE A O 1
#

Radius of gyration: 20.85 Å; chains: 1; bounding box: 52×51×57 Å

Sequence (388 aa):
MTSFRLSYFGLIVFFSFIILLLISRVLFPFADEPDWIARAPLVLFGDHSLWSPYYIFSNFLNQLNIENSVCQPVAGALSFWAEISSSCTESLEEIIIRFSVTLFVILPILFIIIFRNFFILLMNLVNLRLSKEEWNYRIDSLALTIIFPGILYYLGVLAEEQFFLVVSLYIFLFWGFWLPISLLLMVLSTIDFGNTVVVLFFILSVMFFSKIRNYNRKLFFSFFLFFLFLAYFIGFRFLELFSQISFLGGSFSSKSDAIYQVLNDSDLVEKYPVILRPIITLMSFIFMTPSGVKVPVLYVAIFILIFTLTLKVFRGKNKLLDVYWFVPFFSTIFFVFLFPNYANAKYYVFVMPFLVYASLNYYSRNVVFVFFVASTLLVFFHLILYRF